Protein AF-A0A7X7AZB7-F1 (afdb_monomer)

Mean predicted aligned error: 9.22 Å

Solvent-accessible surface area (backbone atoms only — not comparable to full-atom values): 21696 Å² total; per-residue (Å²): 134,82,88,88,85,88,84,87,87,86,88,87,83,90,82,89,83,89,87,82,88,86,89,84,87,85,77,95,75,93,73,80,91,73,82,79,76,76,74,76,76,77,76,77,81,73,78,79,73,60,62,58,52,93,54,59,43,58,54,92,28,47,46,63,35,49,54,41,58,88,36,67,45,25,35,28,47,38,63,44,99,79,70,48,40,34,37,17,21,22,93,75,10,25,34,30,41,43,47,86,59,83,78,68,70,40,72,30,42,69,89,42,61,41,26,28,15,45,34,69,56,94,62,23,42,38,35,14,22,31,44,28,32,32,32,41,79,54,59,79,89,58,76,49,58,93,64,83,66,49,68,40,30,80,44,84,60,64,59,74,39,42,61,20,26,38,48,71,47,99,84,53,26,38,35,38,26,26,21,22,53,58,75,76,64,86,70,89,55,80,69,40,12,13,34,33,36,27,68,53,82,59,95,77,70,90,65,64,55,72,65,46,81,29,27,36,22,35,46,27,34,47,26,58,41,62,48,98,83,71,47,39,36,31,28,25,36,54,55,76,90,64,52,66,70,30,45,48,20,35,35,32,74,56,46,81,78,37,38,45,17,39,61,20,13,45,61,82,45,40,59,25,92,89,41,6,82,85,33,58,65,52,16,68,61,26,50,50,50,64,40,73,45,65,30,51,17,42,42,38,16,39,32,63,35,78,48,80,50,48,64,76,84,52,49,68,18,34,38,38,16,18,34,30,37,85,78,38,94,70,52,46,50,16,24,31,33,38,33,43,52,57,96,90,36,66,76,51,74,44,86,41,37,36,60,26,36,58,95,66,58,56,63,32,23,31,25,17,41,38,74,44,98,80,28,30,41,34,40,21,13,28,70,48,4,31,32,37,39,38,40,58,73,59,74,130

pLDDT: mean 88.25, std 20.2, range [31.33, 98.94]

Foldseek 3Di:
DDDDDDDDDDDDDDDDDDDDDDDDDDDDDDDDDDDDPDDDPDDPDDQPQADQPPFKDFDFLKGKGFLDLPAAQWFAWDADPLFWIWIDRQVQQFIWTGDRGDDHIDTQDHPHARWHAWDDDDQKIWTDHLFFIWIARHDPPRRHTPDDTDTAATDDHAADDSAKHWDAAPQLKIKIWAAARYLADDDPDQSYLFIWIWGRDDPDDDDYTDIDTFEHQQRGQQDWDAFPVRFIWTWGAHGADPAAFPDWTAIARGGGPAHAQPPQAAAQLHGDPPHPVVCVVSSVSHDHGLDTHGHQLAWAEKDAQCFDFDPPQSHRWMKTFRQWHDRHPFIDHQFIWIFRADPNGGDDIDTGIDRQDDRPRGLFGWHYWDQGPNSWIWTATNRSSTIMTMGRNDHD

Secondary structure (DSSP, 8-state):
--------------------------------------PPPPPPPP---PPPPTT-B--TTEEEEEEES--TT---EEE-TTS-EEEEEGGGTEEEEE-SSSS--EEEEES-SS--EEEEETTEEEEEETTEEEEEE--TT-SS-SSSPEEEEE----SS---EEEEE-TTS-EEEEE--SSSS---SSTTSSEEEEE----SS--SPPP-EEEEE--TTEEEEEE-TT--EEEEE-PPS-S-TT-SPEEEEEE-TTEE--TTTEETTTEEPTTTTTT-HHHHHHPPPPSEEE-TT--EEEEEE---SSS-GGGTT-EEEEE---SSSSS----EEEEEEEETTEEEEEEEEEB-SEETTEES--EEEEEE-TTS-EEEEETTT--EEEEEE----

Nearest PDB structures (foldseek):
  4v16-assembly1_A  TM=4.948E-01  e=3.107E-04  Kluyveromyces lactis
  3s8z-assembly1_A  TM=2.484E-01  e=4.316E-07  Homo sapiens
  3s8v-assembly1_A  TM=2.228E-01  e=1.286E-07  Homo sapiens
  8jxa-assembly1_B  TM=4.079E-01  e=2.689E-03  Rattus norvegicus
  8jxd-assembly1_A-2  TM=5.042E-01  e=5.921E-03  Rattus norvegicus

Radius of gyration: 26.77 Å; Cα contacts (8 Å, |Δi|>4): 1012; chains: 1; bounding box: 87×65×76 Å

Sequence (396 aa):
MRQHAPAARGLFALGTGLLLLLGCRGADGEAPADGGTAAAPPPPAGESTPLPPARAQVPRGFRIETVTDALPGVRMLAFSPDGRLFATQPRAGRVVVVPVGEGRPQAWATGLNLPHGIAFHNGRLYVAETDAVVRWPYQAGSARAPGEPQRIAALPAGGGHWTRTVRFGPDGAMYVAVGSSCNVCIEEDPRRAALLRFPAPGDQLSGLLEGELYATGLRNTVDFAWDRQNRLWGVDNGRDHLGDTLPPEELNLIRQGGFYGWPYAYGDRVPDPEFGERNPERVRETIPPAFTFPAHSAPLGIAFYEGDQFPPDYRGDLFVALHGSWNRSTPIGYQVVRVHYENGQPRRMTEFITGLGEGGNAWARPVGIVVGPDGSLFVSDDKGGHIFRVRYVGGS

Structure (mmCIF, N/CA/C/O backbone):
data_AF-A0A7X7AZB7-F1
#
_entry.id   AF-A0A7X7AZB7-F1
#
loop_
_atom_site.group_PDB
_atom_site.id
_atom_site.type_symbol
_atom_site.label_atom_id
_atom_site.label_alt_id
_atom_site.label_comp_id
_atom_site.label_asym_id
_atom_site.label_entity_id
_atom_site.label_seq_id
_atom_site.pdbx_PDB_ins_code
_atom_site.Cartn_x
_atom_site.Cartn_y
_atom_site.Cartn_z
_atom_site.occupancy
_atom_site.B_iso_or_equiv
_atom_site.auth_seq_id
_atom_site.auth_comp_id
_atom_site.auth_asym_id
_atom_site.auth_atom_id
_atom_site.pdbx_PDB_model_num
ATOM 1 N N . MET A 1 1 ? 30.476 38.996 33.285 1.00 39.72 1 MET A N 1
ATOM 2 C CA . MET A 1 1 ? 30.035 40.408 33.281 1.00 39.72 1 MET A CA 1
ATOM 3 C C . MET A 1 1 ? 28.633 40.474 32.689 1.00 39.72 1 MET A C 1
ATOM 5 O O . MET A 1 1 ? 28.472 39.979 31.587 1.00 39.72 1 MET A O 1
ATOM 9 N N . ARG A 1 2 ? 27.687 41.061 33.451 1.00 38.41 2 ARG A N 1
ATOM 10 C CA . ARG A 1 2 ? 26.306 41.504 33.112 1.00 38.41 2 ARG A CA 1
ATOM 11 C C . ARG A 1 2 ? 25.355 40.412 32.577 1.00 38.41 2 ARG A C 1
ATOM 13 O O . ARG A 1 2 ? 25.467 40.027 31.428 1.00 38.41 2 ARG A O 1
ATOM 20 N N . GLN A 1 3 ? 24.515 39.741 33.378 1.00 34.84 3 GLN A N 1
ATOM 21 C CA . GLN A 1 3 ? 23.352 40.187 34.186 1.00 34.84 3 GLN A CA 1
ATOM 22 C C . GLN A 1 3 ? 22.322 41.033 33.419 1.00 34.84 3 GLN A C 1
ATOM 24 O O . GLN A 1 3 ? 22.603 42.186 33.122 1.00 34.84 3 GLN A O 1
ATOM 29 N N . HIS A 1 4 ? 21.118 40.483 33.207 1.00 37.31 4 HIS A N 1
ATOM 30 C CA . HIS A 1 4 ? 19.868 41.027 33.756 1.00 37.31 4 HIS A CA 1
ATOM 31 C C . HIS A 1 4 ? 18.769 39.949 33.791 1.00 37.31 4 HIS A C 1
ATOM 33 O O . HIS A 1 4 ? 18.581 39.191 32.845 1.00 37.31 4 HIS A O 1
ATOM 39 N N . ALA A 1 5 ? 18.099 39.882 34.940 1.00 39.53 5 ALA A N 1
ATOM 40 C CA . ALA A 1 5 ? 16.982 39.009 35.293 1.00 39.53 5 ALA A CA 1
ATOM 41 C C . ALA A 1 5 ? 15.677 39.867 35.376 1.00 39.53 5 ALA A C 1
ATOM 43 O O . ALA A 1 5 ? 15.721 41.023 34.952 1.00 39.53 5 ALA A O 1
ATOM 44 N N . PRO A 1 6 ? 14.514 39.365 35.849 1.00 50.81 6 PRO A N 1
ATOM 45 C CA . PRO A 1 6 ? 13.221 39.507 35.171 1.00 50.81 6 PRO A CA 1
ATOM 46 C C . PRO A 1 6 ? 12.237 40.453 35.891 1.00 50.81 6 PRO A C 1
ATOM 48 O O . PRO A 1 6 ? 12.494 40.914 37.002 1.00 50.81 6 PRO A O 1
ATOM 51 N N . ALA A 1 7 ? 11.067 40.698 35.290 1.00 40.03 7 ALA A N 1
ATOM 52 C CA . ALA A 1 7 ? 9.961 41.417 35.925 1.00 40.03 7 ALA A CA 1
ATOM 53 C C . ALA A 1 7 ? 8.760 40.490 36.198 1.00 40.03 7 ALA A C 1
ATOM 55 O O . ALA A 1 7 ? 8.209 39.872 35.291 1.00 40.03 7 ALA A O 1
ATOM 56 N N . ALA A 1 8 ? 8.376 40.424 37.476 1.00 35.28 8 ALA A N 1
ATOM 57 C CA . ALA A 1 8 ? 7.086 39.954 37.991 1.00 35.28 8 ALA A CA 1
ATOM 58 C C . ALA A 1 8 ? 5.977 40.995 37.662 1.00 35.28 8 ALA A C 1
ATOM 60 O O . ALA A 1 8 ? 6.305 42.105 37.260 1.00 35.28 8 ALA A O 1
ATOM 61 N N . ARG A 1 9 ? 4.659 40.795 37.811 1.00 35.84 9 ARG A N 1
ATOM 62 C CA . ARG A 1 9 ? 3.869 40.381 38.988 1.00 35.84 9 ARG A CA 1
ATOM 63 C C . ARG A 1 9 ? 2.376 40.487 38.596 1.00 35.84 9 ARG A C 1
ATOM 65 O O . ARG A 1 9 ? 2.038 41.369 37.814 1.00 35.84 9 ARG A O 1
ATOM 72 N N . GLY A 1 10 ? 1.485 39.706 39.214 1.00 31.75 10 GLY A N 1
ATOM 73 C CA . GLY A 1 10 ? 0.039 39.976 39.167 1.00 31.75 10 GLY A CA 1
ATOM 74 C C . GLY A 1 10 ? -0.841 38.873 39.760 1.00 31.75 10 GLY A C 1
ATOM 75 O O . GLY A 1 10 ? -1.374 38.056 39.022 1.00 31.75 10 GLY A O 1
ATOM 76 N N . LEU A 1 11 ? -0.982 38.856 41.090 1.00 34.00 11 LEU A N 1
ATOM 77 C CA . LEU A 1 11 ? -2.011 38.109 41.826 1.00 34.00 11 LEU A CA 1
ATOM 78 C C . LEU A 1 11 ? -3.347 38.873 41.776 1.00 34.00 11 LEU A C 1
ATOM 80 O O . LEU A 1 11 ? -3.351 40.077 42.018 1.00 34.00 11 LEU A O 1
ATOM 84 N N . PHE A 1 12 ? -4.463 38.159 41.630 1.00 34.12 12 PHE A N 1
ATOM 85 C CA . PHE A 1 12 ? -5.749 38.539 42.224 1.00 34.12 12 PHE A CA 1
ATOM 86 C C . PHE A 1 12 ? -6.404 37.297 42.831 1.00 34.12 12 PHE A C 1
ATOM 88 O O . PHE A 1 12 ? -6.395 36.221 42.236 1.00 34.12 12 PHE A O 1
ATOM 95 N N . ALA A 1 13 ? -6.925 37.458 44.043 1.00 35.09 13 ALA A N 1
ATOM 96 C CA . ALA A 1 13 ? -7.557 36.430 44.851 1.00 35.09 13 ALA A CA 1
ATOM 97 C C . ALA A 1 13 ? -8.986 36.848 45.235 1.00 35.09 13 ALA A C 1
ATOM 99 O O . ALA A 1 13 ? -9.288 38.039 45.277 1.00 35.09 13 ALA A O 1
ATOM 100 N N . LEU A 1 14 ? -9.749 35.825 45.642 1.00 35.34 14 LEU A N 1
ATOM 101 C CA . LEU A 1 14 ? -10.940 35.802 46.509 1.00 35.34 14 LEU A CA 1
ATOM 102 C C . LEU A 1 14 ? -12.329 36.019 45.890 1.00 35.34 14 LEU A C 1
ATOM 104 O O . LEU A 1 14 ? -12.611 37.011 45.230 1.00 35.34 14 LEU A O 1
ATOM 108 N N . GLY A 1 15 ? -13.223 35.081 46.233 1.00 31.33 15 GLY A N 1
ATOM 109 C CA . GLY A 1 15 ? -14.664 35.171 46.011 1.00 31.33 15 GLY A CA 1
ATOM 110 C C . GLY A 1 15 ? -15.418 33.858 46.248 1.00 31.33 15 GLY A C 1
ATOM 111 O O . GLY A 1 15 ? -16.041 33.338 45.332 1.00 31.33 15 GLY A O 1
ATOM 112 N N . THR A 1 16 ? -15.344 33.297 47.456 1.00 37.91 16 THR A N 1
ATOM 113 C CA . THR A 1 16 ? -16.206 32.207 47.947 1.00 37.91 16 THR A CA 1
ATOM 114 C C . THR A 1 16 ? -17.641 32.709 48.153 1.00 37.91 16 THR A C 1
ATOM 116 O O . THR A 1 16 ? -17.846 33.719 48.819 1.00 37.91 16 THR A O 1
ATOM 119 N N . GLY A 1 17 ? -18.636 31.978 47.641 1.00 33.38 17 GLY A N 1
ATOM 120 C CA . GLY A 1 17 ? -20.060 32.234 47.874 1.00 33.38 17 GLY A CA 1
ATOM 121 C C . GLY A 1 17 ? -20.825 30.927 48.070 1.00 33.38 17 GLY A C 1
ATOM 122 O O . GLY A 1 17 ? -21.195 30.267 47.106 1.00 33.38 17 GLY A O 1
ATOM 123 N N . LEU A 1 18 ? -21.017 30.557 49.335 1.00 31.50 18 LEU A N 1
ATOM 124 C CA . LEU A 1 18 ? -21.868 29.474 49.823 1.00 31.50 18 LEU A CA 1
ATOM 125 C C . LEU A 1 18 ? -23.253 30.067 50.128 1.00 31.50 18 LEU A C 1
ATOM 127 O O . LEU A 1 18 ? -23.329 31.031 50.888 1.00 31.50 18 LEU A O 1
ATOM 131 N N . LEU A 1 19 ? -24.336 29.497 49.589 1.00 35.38 19 LEU A N 1
ATOM 132 C CA . LEU A 1 19 ? -25.704 29.790 50.034 1.00 35.38 19 LEU A CA 1
ATOM 133 C C . LEU A 1 19 ? -26.406 28.481 50.420 1.00 35.38 19 LEU A C 1
ATOM 135 O O . LEU A 1 19 ? -26.511 27.559 49.613 1.00 35.38 19 LEU A O 1
ATOM 139 N N . LEU A 1 20 ? -26.861 28.416 51.671 1.00 32.56 20 LEU A N 1
ATOM 140 C CA . LEU A 1 20 ? -27.619 27.322 52.274 1.00 32.56 20 LEU A CA 1
ATOM 141 C C . LEU A 1 20 ? -29.071 27.766 52.521 1.00 32.56 20 LEU A C 1
ATOM 143 O O . LEU A 1 20 ? -29.293 28.836 53.075 1.00 32.56 20 LEU A O 1
ATOM 147 N N . LEU A 1 21 ? -29.981 26.838 52.196 1.00 36.31 21 LEU A N 1
ATOM 148 C CA . LEU A 1 21 ? -31.290 26.526 52.802 1.00 36.31 21 LEU A CA 1
ATOM 149 C C . LEU A 1 21 ? -32.425 27.559 52.741 1.00 36.31 21 LEU A C 1
ATOM 151 O O . LEU A 1 21 ? -32.334 28.628 53.322 1.00 36.31 21 LEU A O 1
ATOM 155 N N . LEU A 1 22 ? -33.585 27.116 52.241 1.00 34.38 22 LEU A N 1
ATOM 156 C CA . LEU A 1 22 ? -34.794 26.962 53.067 1.00 34.38 22 LEU A CA 1
ATOM 157 C C . LEU A 1 22 ? -35.812 26.064 52.342 1.00 34.38 22 LEU A C 1
ATOM 159 O O . LEU A 1 22 ? -36.099 26.251 51.163 1.00 34.38 22 LEU A O 1
ATOM 163 N N . GLY A 1 23 ? -36.313 25.050 53.051 1.00 32.50 23 GLY A N 1
ATOM 164 C CA . GLY A 1 23 ? -37.347 24.139 52.569 1.00 32.50 23 GLY A CA 1
ATOM 165 C C . GLY A 1 23 ? -38.759 24.637 52.871 1.00 32.50 23 GLY A C 1
ATOM 166 O O . GLY A 1 23 ? -38.965 25.387 53.819 1.00 32.50 23 GLY A O 1
ATOM 167 N N . CYS A 1 24 ? -39.724 24.119 52.112 1.00 33.78 24 CYS A N 1
ATOM 168 C CA . CYS A 1 24 ? -41.136 24.077 52.484 1.00 33.78 24 CYS A CA 1
ATOM 169 C C . CYS A 1 24 ? -41.681 22.670 52.199 1.00 33.78 24 CYS A C 1
ATOM 171 O O . CYS A 1 24 ? -41.507 22.132 51.108 1.00 33.78 24 CYS A O 1
ATOM 173 N N . ARG A 1 25 ? -42.308 22.080 53.223 1.00 38.56 25 ARG A N 1
ATOM 174 C CA . ARG A 1 25 ? -43.126 20.861 53.177 1.00 38.56 25 ARG A CA 1
ATOM 175 C C . ARG A 1 25 ? -44.580 21.232 52.871 1.00 38.56 25 ARG A C 1
ATOM 177 O O . ARG A 1 25 ? -45.043 22.273 53.326 1.00 38.56 25 ARG A O 1
ATOM 184 N N . GLY A 1 26 ? -45.294 20.300 52.247 1.00 32.59 26 GLY A N 1
ATOM 185 C CA . GLY A 1 26 ? -46.756 20.251 52.137 1.00 32.59 26 GLY A CA 1
ATOM 186 C C . GLY A 1 26 ? -47.157 19.921 50.699 1.00 32.59 26 GLY A C 1
ATOM 187 O O . GLY A 1 26 ? -46.568 20.465 49.777 1.00 32.59 26 GLY A O 1
ATOM 188 N N . ALA A 1 27 ? -48.097 19.039 50.398 1.00 35.16 27 ALA A N 1
ATOM 189 C CA . ALA A 1 27 ? -48.938 18.149 51.182 1.00 35.16 27 ALA A CA 1
ATOM 190 C C . ALA A 1 27 ? -49.409 17.045 50.215 1.00 35.16 27 ALA A C 1
ATOM 192 O O . ALA A 1 27 ? -49.422 17.255 49.001 1.00 35.16 27 ALA A O 1
ATOM 193 N N . ASP A 1 28 ? -49.779 15.893 50.763 1.00 41.94 28 ASP A N 1
ATOM 194 C CA . ASP A 1 28 ? -50.369 14.771 50.039 1.00 41.94 28 ASP A CA 1
ATOM 195 C C . ASP A 1 28 ? -51.642 15.189 49.286 1.00 41.94 28 ASP A C 1
ATOM 197 O O . ASP A 1 28 ? -52.548 15.808 49.849 1.00 41.94 28 ASP A O 1
ATOM 201 N N . GLY A 1 29 ? -51.695 14.846 48.000 1.00 33.03 29 GLY A N 1
ATOM 202 C CA . GLY A 1 29 ? -52.823 15.100 47.112 1.00 33.03 29 GLY A CA 1
ATOM 203 C C . GLY A 1 29 ? -52.813 14.097 45.969 1.00 33.03 29 GLY A C 1
ATOM 204 O O . GLY A 1 29 ? -52.136 14.288 44.963 1.00 33.03 29 GLY A O 1
ATOM 205 N N . GLU A 1 30 ? -53.541 13.004 46.166 1.00 41.75 30 GLU A N 1
ATOM 206 C CA . GLU A 1 30 ? -53.796 11.959 45.180 1.00 41.75 30 GLU A CA 1
ATOM 207 C C . GLU A 1 30 ? -54.673 12.531 44.052 1.00 41.75 30 GLU A C 1
ATOM 209 O O . GLU A 1 30 ? -55.772 13.032 44.296 1.00 41.75 30 GLU A O 1
ATOM 214 N N . ALA A 1 31 ? -54.159 12.501 42.821 1.00 37.72 31 ALA A N 1
ATOM 215 C CA . ALA A 1 31 ? -54.841 12.948 41.607 1.00 37.72 31 ALA A CA 1
ATOM 216 C C . ALA A 1 31 ? -54.937 11.780 40.606 1.00 37.72 31 ALA A C 1
ATOM 218 O O . ALA A 1 31 ? -54.092 10.882 40.632 1.00 37.72 31 ALA A O 1
ATOM 219 N N . PRO A 1 32 ? -55.991 11.748 39.771 1.00 35.75 32 PRO A N 1
ATOM 220 C CA . PRO A 1 32 ? -56.526 10.521 39.199 1.00 35.75 32 PRO A CA 1
ATOM 221 C C . PRO A 1 32 ? -55.700 10.012 38.015 1.00 35.75 32 PRO A C 1
ATOM 223 O O . PRO A 1 32 ? -55.020 10.772 37.330 1.00 35.75 32 PRO A O 1
ATOM 226 N N . ALA A 1 33 ? -55.800 8.704 37.770 1.00 43.44 33 ALA A N 1
ATOM 227 C CA . ALA A 1 33 ? -55.220 8.034 36.617 1.00 43.44 33 ALA A CA 1
ATOM 228 C C . ALA A 1 33 ? -55.766 8.636 35.313 1.00 43.44 33 ALA A C 1
ATOM 230 O O . ALA A 1 33 ? -56.928 8.420 34.967 1.00 43.44 33 ALA A O 1
ATOM 231 N N . ASP A 1 34 ? -54.918 9.379 34.603 1.00 38.81 34 ASP A N 1
ATOM 232 C CA . ASP A 1 34 ? -55.216 9.858 33.259 1.00 38.81 34 ASP A CA 1
ATOM 233 C C . ASP A 1 34 ? -54.765 8.812 32.231 1.00 38.81 34 ASP A C 1
ATOM 235 O O . ASP A 1 34 ? -53.662 8.258 32.299 1.00 38.81 34 ASP A O 1
ATOM 239 N N . GLY A 1 35 ? -55.677 8.480 31.321 1.00 39.06 35 GLY A N 1
ATOM 240 C CA . GLY A 1 35 ? -55.532 7.410 30.345 1.00 39.06 35 GLY A CA 1
ATOM 241 C C . GLY A 1 35 ? -54.426 7.725 29.347 1.00 39.06 35 GLY A C 1
ATOM 242 O O . GLY A 1 35 ? -54.595 8.552 28.456 1.00 39.06 35 GLY A O 1
ATOM 243 N N . GLY A 1 36 ? -53.298 7.026 29.469 1.00 33.31 36 GLY A N 1
ATOM 244 C CA . GLY A 1 36 ? -52.209 7.097 28.505 1.00 33.31 36 GLY A CA 1
ATOM 245 C C . GLY A 1 36 ? -52.648 6.595 27.131 1.00 33.31 36 GLY A C 1
ATOM 246 O O . GLY A 1 36 ? -52.652 5.394 26.867 1.00 33.31 36 GLY A O 1
ATOM 247 N N . THR A 1 37 ? -52.952 7.511 26.215 1.00 40.41 37 THR A N 1
ATOM 248 C CA . THR A 1 37 ? -52.803 7.230 24.789 1.00 40.41 37 THR A CA 1
ATOM 249 C C . THR A 1 37 ? -51.310 7.151 24.502 1.00 40.41 37 THR A C 1
ATOM 251 O O . THR A 1 37 ? -50.621 8.172 24.465 1.00 40.41 37 THR A O 1
ATOM 254 N N . ALA A 1 38 ? -50.801 5.930 24.345 1.00 41.00 38 ALA A N 1
ATOM 255 C CA . ALA A 1 38 ? -49.451 5.687 23.865 1.00 41.00 38 ALA A CA 1
ATOM 256 C C . ALA A 1 38 ? -49.255 6.434 22.537 1.00 41.00 38 ALA A C 1
ATOM 258 O O . ALA A 1 38 ? -49.921 6.140 21.543 1.00 41.00 38 ALA A O 1
ATOM 259 N N . ALA A 1 39 ? -48.361 7.425 22.532 1.00 46.09 39 ALA A N 1
ATOM 260 C CA . ALA A 1 39 ? -47.893 8.029 21.298 1.00 46.09 39 ALA A CA 1
ATOM 261 C C . ALA A 1 39 ? -47.270 6.921 20.439 1.00 46.09 39 ALA A C 1
ATOM 263 O O . ALA A 1 39 ? -46.452 6.137 20.928 1.00 46.09 39 ALA A O 1
ATOM 264 N N . ALA A 1 40 ? -47.695 6.833 19.178 1.00 44.53 40 ALA A N 1
ATOM 265 C CA . ALA A 1 40 ? -47.124 5.891 18.229 1.00 44.53 40 ALA A CA 1
ATOM 266 C C . ALA A 1 40 ? -45.594 6.076 18.170 1.00 44.53 40 ALA A C 1
ATOM 268 O O . ALA A 1 40 ? -45.122 7.218 18.223 1.00 44.53 40 ALA A O 1
ATOM 269 N N . PRO A 1 41 ? -44.814 4.983 18.073 1.00 42.78 41 PRO A N 1
ATOM 270 C CA . PRO A 1 41 ? -43.371 5.090 17.933 1.00 42.78 41 PRO A CA 1
ATOM 271 C C . PRO A 1 41 ? -43.042 5.934 16.692 1.00 42.78 41 PRO A C 1
ATOM 273 O O . PRO A 1 41 ? -43.764 5.848 15.691 1.00 42.78 41 PRO A O 1
ATOM 276 N N . PRO A 1 42 ? -41.977 6.756 16.734 1.00 42.94 42 PRO A N 1
ATOM 277 C CA . PRO A 1 42 ? -41.537 7.470 15.548 1.00 42.94 42 PRO A CA 1
ATOM 278 C C . PRO A 1 42 ? -41.267 6.454 14.427 1.00 42.94 42 PRO A C 1
ATOM 280 O O . PRO A 1 42 ? -40.799 5.344 14.713 1.00 42.94 42 PRO A O 1
ATOM 283 N N . PRO A 1 43 ? -41.570 6.793 13.161 1.00 40.59 43 PRO A N 1
ATOM 284 C CA . PRO A 1 43 ? -41.223 5.923 12.049 1.00 40.59 43 PRO A CA 1
ATOM 285 C C . PRO A 1 43 ? -39.713 5.639 12.088 1.00 40.59 43 PRO A C 1
ATOM 287 O O . PRO A 1 43 ? -38.950 6.504 12.538 1.00 40.59 43 PRO A O 1
ATOM 290 N N . PRO A 1 44 ? -39.264 4.448 11.651 1.00 44.28 44 PRO A N 1
ATOM 291 C CA . PRO A 1 44 ? -37.841 4.145 11.600 1.00 44.28 44 PRO A CA 1
ATOM 292 C C . PRO A 1 44 ? -37.127 5.255 10.829 1.00 44.28 44 PRO A C 1
ATOM 294 O O . PRO A 1 44 ? -37.612 5.695 9.782 1.00 44.28 44 PRO A O 1
ATOM 297 N N . ALA A 1 45 ? -36.009 5.732 11.385 1.00 46.19 45 ALA A N 1
ATOM 298 C CA . ALA A 1 45 ? -35.131 6.676 10.713 1.00 46.19 45 ALA A CA 1
ATOM 299 C C . ALA A 1 45 ? -34.858 6.130 9.309 1.00 46.19 45 ALA A C 1
ATOM 301 O O . ALA A 1 45 ? -34.377 5.006 9.162 1.00 46.19 45 ALA A O 1
ATOM 302 N N . GLY A 1 46 ? -35.285 6.882 8.294 1.00 35.94 46 GLY A N 1
ATOM 303 C CA . GLY A 1 46 ? -35.137 6.470 6.909 1.00 35.94 46 GLY A CA 1
ATOM 304 C C . GLY A 1 46 ? -33.669 6.188 6.639 1.00 35.94 46 GLY A C 1
ATOM 305 O O . GLY A 1 46 ? -32.829 7.049 6.891 1.00 35.94 46 GLY A O 1
ATOM 306 N N . GLU A 1 47 ? -33.371 4.988 6.146 1.00 39.19 47 GLU A N 1
ATOM 307 C CA . GLU A 1 47 ? -32.053 4.661 5.619 1.00 39.19 47 GLU A CA 1
ATOM 308 C C . GLU A 1 47 ? -31.692 5.737 4.591 1.00 39.19 47 GLU A C 1
ATOM 310 O O . GLU A 1 47 ? -32.283 5.808 3.507 1.00 39.19 47 GLU A O 1
ATOM 315 N N . SER A 1 48 ? -30.747 6.615 4.933 1.00 41.31 48 SER A N 1
ATOM 316 C CA . SER A 1 48 ? -30.132 7.475 3.934 1.00 41.31 48 SER A CA 1
ATOM 317 C C . SER A 1 48 ? -29.450 6.540 2.943 1.00 41.31 48 SER A C 1
ATOM 319 O O . SER A 1 48 ? -28.449 5.899 3.244 1.00 41.31 48 SER A O 1
ATOM 321 N N . THR A 1 49 ? -30.070 6.358 1.777 1.00 37.38 49 THR A N 1
ATOM 322 C CA . THR A 1 49 ? -29.512 5.500 0.735 1.00 37.38 49 THR A CA 1
ATOM 323 C C . THR A 1 49 ? -28.203 6.152 0.300 1.00 37.38 49 THR A C 1
ATOM 325 O O . THR A 1 49 ? -28.256 7.274 -0.214 1.00 37.38 49 THR A O 1
ATOM 328 N N . PRO A 1 50 ? -27.032 5.522 0.513 1.00 45.47 50 PRO A N 1
ATOM 329 C CA . PRO A 1 50 ? -25.778 6.105 0.072 1.00 45.47 50 PRO A CA 1
ATOM 330 C C . PRO A 1 50 ? -25.864 6.321 -1.437 1.00 45.47 50 PRO A C 1
ATOM 332 O O . PRO A 1 50 ? -26.249 5.406 -2.173 1.00 45.47 50 PRO A O 1
ATOM 335 N N . LEU A 1 51 ? -25.552 7.534 -1.900 1.00 44.28 51 LEU A N 1
ATOM 336 C CA . LEU A 1 51 ? -25.497 7.820 -3.329 1.00 44.28 51 LEU A CA 1
ATOM 337 C C . LEU A 1 51 ? -24.511 6.826 -3.971 1.00 44.28 51 LEU A C 1
ATOM 339 O O . LEU A 1 51 ? -23.389 6.695 -3.467 1.00 44.28 51 LEU A O 1
ATOM 343 N N . PRO A 1 52 ? -24.886 6.107 -5.047 1.00 52.28 52 PRO A N 1
ATOM 344 C CA . PRO A 1 52 ? -23.914 5.319 -5.789 1.00 52.28 52 PRO A CA 1
ATOM 345 C C . PRO A 1 52 ? -22.779 6.258 -6.226 1.00 52.28 52 PRO A C 1
ATOM 347 O O . PRO A 1 52 ? -23.070 7.372 -6.679 1.00 52.28 52 PRO A O 1
ATOM 350 N N . PRO A 1 53 ? -21.497 5.864 -6.086 1.00 61.28 53 PRO A N 1
ATOM 351 C CA . PRO A 1 53 ? -20.401 6.684 -6.580 1.00 61.28 53 PRO A CA 1
ATOM 352 C C . PRO A 1 53 ? -20.661 6.920 -8.062 1.00 61.28 53 PRO A C 1
ATOM 354 O O . PRO A 1 53 ? -20.827 5.948 -8.797 1.00 61.28 53 PRO A O 1
ATOM 357 N N . ALA A 1 54 ? -20.759 8.182 -8.487 1.00 64.69 54 ALA A N 1
ATOM 358 C CA . ALA A 1 54 ? -21.544 8.586 -9.660 1.00 64.69 54 ALA A CA 1
ATOM 359 C C . ALA A 1 54 ? -21.243 7.830 -10.975 1.00 64.69 54 ALA A C 1
ATOM 361 O O . ALA A 1 54 ? -22.040 7.903 -11.908 1.00 64.69 54 ALA A O 1
ATOM 362 N N . ARG A 1 55 ? -20.094 7.144 -11.077 1.00 82.94 55 ARG A N 1
ATOM 363 C CA . ARG A 1 55 ? -19.652 6.380 -12.255 1.00 82.94 55 ARG A CA 1
ATOM 364 C C . ARG A 1 55 ? -18.938 5.060 -11.939 1.00 82.94 55 ARG A C 1
ATOM 366 O O . ARG A 1 55 ? -18.484 4.400 -12.870 1.00 82.94 55 ARG A O 1
ATOM 373 N N . ALA A 1 56 ? -18.794 4.683 -10.665 1.00 92.06 56 ALA A N 1
ATOM 374 C CA . ALA A 1 56 ? -18.056 3.470 -10.321 1.00 92.06 56 ALA A CA 1
ATOM 375 C C . ALA A 1 56 ? -18.866 2.221 -10.687 1.00 92.06 56 ALA A C 1
ATOM 377 O O . ALA A 1 56 ? -20.061 2.142 -10.405 1.00 92.06 56 ALA A O 1
ATOM 378 N N . GLN A 1 57 ? -18.206 1.237 -11.288 1.00 94.00 57 GLN A N 1
ATOM 379 C CA . GLN A 1 57 ? -18.823 -0.018 -11.711 1.00 94.00 57 GLN A CA 1
ATOM 380 C C . GLN A 1 57 ? -18.177 -1.192 -10.979 1.00 94.00 57 GLN A C 1
ATOM 382 O O . GLN A 1 57 ? -16.974 -1.184 -10.727 1.00 94.00 57 GLN A O 1
ATOM 387 N N . VAL A 1 58 ? -18.991 -2.193 -10.644 1.00 96.81 58 VAL A N 1
ATOM 388 C CA . VAL A 1 58 ? -18.576 -3.450 -10.004 1.00 96.81 58 VAL A CA 1
ATOM 389 C C . VAL A 1 58 ? -19.249 -4.643 -10.692 1.00 96.81 58 VAL A C 1
ATOM 391 O O . VAL A 1 58 ? -20.283 -4.448 -11.339 1.00 96.81 58 VAL A O 1
ATOM 394 N N . PRO A 1 59 ? -18.708 -5.875 -10.584 1.00 97.12 59 PRO A N 1
ATOM 395 C CA . PRO A 1 59 ? -19.314 -7.054 -11.190 1.00 97.12 59 PRO A CA 1
ATOM 396 C C . PRO A 1 59 ? -20.765 -7.276 -10.757 1.00 97.12 59 PRO A C 1
ATOM 398 O O . PRO A 1 59 ? -21.185 -6.880 -9.668 1.00 97.12 59 PRO A O 1
ATOM 401 N N . ARG A 1 60 ? -21.529 -7.986 -11.595 1.00 95.25 60 ARG A N 1
ATOM 402 C CA . ARG A 1 60 ? -22.911 -8.366 -11.275 1.00 95.25 60 ARG A CA 1
ATOM 403 C C . ARG A 1 60 ? -22.981 -9.066 -9.913 1.00 95.25 60 ARG A C 1
ATOM 405 O O . ARG A 1 60 ? -22.178 -9.942 -9.608 1.00 95.25 60 ARG A O 1
ATOM 412 N N . GLY A 1 61 ? -23.982 -8.690 -9.121 1.00 95.81 61 GLY A N 1
ATOM 413 C CA . GLY A 1 61 ? -24.196 -9.212 -7.771 1.00 95.81 61 GLY A CA 1
ATOM 414 C C . GLY A 1 61 ? -23.414 -8.472 -6.685 1.00 95.81 61 GLY A C 1
ATOM 415 O O . GLY A 1 61 ? -23.642 -8.733 -5.509 1.00 95.81 61 GLY A O 1
ATOM 416 N N . PHE A 1 62 ? -22.545 -7.524 -7.046 1.00 97.50 62 PHE A N 1
ATOM 417 C CA . PHE A 1 62 ? -21.907 -6.616 -6.100 1.00 97.50 62 PHE A CA 1
ATOM 418 C C . PHE A 1 62 ? -22.602 -5.259 -6.067 1.00 97.50 62 PHE A C 1
ATOM 420 O O . PHE A 1 62 ? -23.196 -4.801 -7.043 1.00 97.50 62 PHE A O 1
ATOM 427 N N . ARG A 1 63 ? -22.487 -4.593 -4.920 1.00 95.88 63 ARG A N 1
ATOM 428 C CA . ARG A 1 63 ? -22.854 -3.195 -4.722 1.00 95.88 63 ARG A CA 1
ATOM 429 C C . ARG A 1 63 ? -21.653 -2.445 -4.172 1.00 95.88 63 ARG A C 1
ATOM 431 O O . ARG A 1 63 ? -21.005 -2.930 -3.248 1.00 95.88 63 ARG A O 1
ATOM 438 N N . ILE A 1 64 ? -21.407 -1.260 -4.717 1.00 95.69 64 ILE A N 1
ATOM 439 C CA . ILE A 1 64 ? -20.449 -0.290 -4.194 1.00 95.69 64 ILE A CA 1
ATOM 440 C C . ILE A 1 64 ? -21.202 0.895 -3.586 1.00 95.69 64 ILE A C 1
ATOM 442 O O . ILE A 1 64 ? -22.141 1.414 -4.188 1.00 95.69 64 ILE A O 1
ATOM 446 N N . GLU A 1 65 ? -20.804 1.302 -2.386 1.00 94.31 65 GLU A N 1
ATOM 447 C CA . GLU A 1 65 ? -21.360 2.445 -1.661 1.00 94.31 65 GLU A CA 1
ATOM 448 C C . GLU A 1 65 ? -20.236 3.353 -1.149 1.00 94.31 65 GLU A C 1
ATOM 450 O O . GLU A 1 65 ? -19.157 2.882 -0.779 1.00 94.31 65 GLU A O 1
ATOM 455 N N . THR A 1 66 ? -20.477 4.664 -1.141 1.00 94.88 66 THR A N 1
ATOM 456 C CA . THR A 1 66 ? -19.563 5.638 -0.534 1.00 94.88 66 THR A CA 1
ATOM 457 C C . THR A 1 66 ? -19.821 5.687 0.969 1.00 94.88 66 THR A C 1
ATOM 459 O O . THR A 1 66 ? -20.903 6.077 1.397 1.00 94.88 66 THR A O 1
ATOM 462 N N . VAL A 1 67 ? -18.824 5.308 1.771 1.00 96.75 67 VAL A N 1
ATOM 463 C CA . VAL A 1 67 ? -18.853 5.430 3.240 1.00 96.75 67 VAL A CA 1
ATOM 464 C C . VAL A 1 67 ? -18.682 6.892 3.654 1.00 96.75 67 VAL A C 1
ATOM 466 O O . VAL A 1 67 ? -19.338 7.376 4.566 1.00 96.75 67 VAL A O 1
ATOM 469 N N . THR A 1 68 ? -17.781 7.602 2.980 1.00 96.00 68 THR A N 1
ATOM 470 C CA . THR A 1 68 ? -17.521 9.035 3.158 1.00 96.00 68 THR A CA 1
ATOM 471 C C . THR A 1 68 ? -16.793 9.556 1.924 1.00 96.00 68 THR A C 1
ATOM 473 O O . THR A 1 68 ? -16.078 8.790 1.284 1.00 96.00 68 THR A O 1
ATOM 476 N N . ASP A 1 69 ? -16.934 10.841 1.623 1.00 94.31 69 ASP A N 1
ATOM 477 C CA . ASP A 1 69 ? -16.183 11.621 0.624 1.00 94.31 69 ASP A CA 1
ATOM 478 C C . ASP A 1 69 ? -15.400 12.789 1.268 1.00 94.31 69 ASP A C 1
ATOM 480 O O . ASP A 1 69 ? -14.763 13.604 0.606 1.00 94.31 69 ASP A O 1
ATOM 484 N N . ALA A 1 70 ? -15.416 12.864 2.602 1.00 95.81 70 ALA A N 1
ATOM 485 C CA . ALA A 1 70 ? -14.895 13.990 3.373 1.00 95.81 70 ALA A CA 1
ATOM 486 C C . ALA A 1 70 ? -13.405 13.865 3.759 1.00 95.81 70 ALA A C 1
ATOM 488 O O . ALA A 1 70 ? -12.958 14.507 4.717 1.00 95.81 70 ALA A O 1
ATOM 489 N N . LEU A 1 71 ? -12.625 13.016 3.076 1.00 97.25 71 LEU A N 1
ATOM 490 C CA . LEU A 1 71 ? -11.245 12.693 3.457 1.00 97.25 71 LEU A CA 1
ATOM 491 C C . LEU A 1 71 ? -10.229 12.907 2.322 1.00 97.25 71 LEU A C 1
ATOM 493 O O . LEU A 1 71 ? -9.547 11.962 1.929 1.00 97.25 71 LEU A O 1
ATOM 497 N N . PRO A 1 72 ? -10.035 14.141 1.823 1.00 96.44 72 PRO A N 1
ATOM 498 C CA . PRO A 1 72 ? -9.036 14.405 0.786 1.00 96.44 72 PRO A CA 1
ATOM 499 C C . PRO A 1 72 ? -7.649 13.904 1.211 1.00 96.44 72 PRO A C 1
ATOM 501 O O . PRO A 1 72 ? -7.225 14.093 2.358 1.00 96.44 72 PRO A O 1
ATOM 504 N N . GLY A 1 73 ? -6.941 13.244 0.296 1.00 98.00 73 GLY A N 1
ATOM 505 C CA . GLY A 1 73 ? -5.624 12.677 0.570 1.00 98.00 73 GLY A CA 1
ATOM 506 C C . GLY A 1 73 ? -5.623 11.455 1.495 1.00 98.00 73 GLY A C 1
ATOM 507 O O . GLY A 1 73 ? -4.578 11.170 2.079 1.00 98.00 73 GLY A O 1
ATOM 508 N N . VAL A 1 74 ? -6.758 10.771 1.692 1.00 98.75 74 VAL A N 1
ATOM 509 C CA . VAL A 1 74 ? -6.828 9.528 2.480 1.00 98.75 74 VAL A CA 1
ATOM 510 C C . VAL A 1 74 ? -5.979 8.419 1.867 1.00 98.75 74 VAL A C 1
ATOM 512 O O . VAL A 1 74 ? -5.967 8.239 0.658 1.00 98.75 74 VAL A O 1
ATOM 515 N N . ARG A 1 75 ? -5.248 7.666 2.693 1.00 98.75 75 ARG A N 1
ATOM 516 C CA . ARG A 1 75 ? -4.352 6.596 2.237 1.00 98.75 75 ARG A CA 1
ATOM 517 C C . ARG A 1 75 ? -4.743 5.251 2.832 1.00 98.75 75 ARG A C 1
ATOM 519 O O . ARG A 1 75 ? -5.715 4.658 2.387 1.00 98.75 75 ARG A O 1
ATOM 526 N N . MET A 1 76 ? -3.987 4.731 3.787 1.00 98.88 76 MET A N 1
ATOM 527 C CA . MET A 1 76 ? -4.157 3.359 4.259 1.00 98.88 76 MET A CA 1
ATOM 528 C C . MET A 1 76 ? -5.340 3.241 5.215 1.00 98.88 76 MET A C 1
ATOM 530 O O . MET A 1 76 ? -5.671 4.190 5.930 1.00 98.88 76 MET A O 1
ATOM 534 N N . LEU A 1 77 ? -5.952 2.059 5.219 1.00 98.88 77 LEU A N 1
ATOM 535 C CA . LEU A 1 77 ? -7.110 1.706 6.030 1.00 98.88 77 LEU A CA 1
ATOM 536 C C . LEU A 1 77 ? -6.748 0.560 6.976 1.00 98.88 77 LEU A C 1
ATOM 538 O O . LEU A 1 77 ? -6.016 -0.350 6.593 1.00 98.88 77 LEU A O 1
ATOM 542 N N . ALA A 1 78 ? -7.296 0.571 8.188 1.00 98.75 78 ALA A N 1
ATOM 543 C CA . ALA A 1 78 ? -7.218 -0.562 9.103 1.00 98.75 78 ALA A CA 1
ATOM 544 C C . ALA A 1 78 ? -8.464 -0.632 9.983 1.00 98.75 78 ALA A C 1
ATOM 546 O O . ALA A 1 78 ? -8.966 0.394 10.438 1.00 98.75 78 ALA A O 1
ATOM 547 N N . PHE A 1 79 ? -8.931 -1.845 10.264 1.00 98.44 79 PHE A N 1
ATOM 548 C CA . PHE A 1 79 ? -9.936 -2.062 11.297 1.00 98.44 79 PHE A CA 1
ATOM 549 C C . PHE A 1 79 ? -9.259 -2.247 12.652 1.00 98.44 79 PHE A C 1
ATOM 551 O O . PHE A 1 79 ? -8.280 -2.985 12.775 1.00 98.44 79 PHE A O 1
ATOM 558 N N . SER A 1 80 ? -9.778 -1.563 13.668 1.00 98.25 80 SER A N 1
ATOM 559 C CA . SER A 1 80 ? -9.385 -1.784 15.054 1.00 98.25 80 SER A CA 1
ATOM 560 C C . SER A 1 80 ? -9.941 -3.113 15.584 1.00 98.25 80 SER A C 1
ATOM 562 O O . SER A 1 80 ? -10.892 -3.653 15.012 1.00 98.25 80 SER A O 1
ATOM 564 N N . PRO A 1 81 ? -9.402 -3.651 16.697 1.00 96.88 81 PRO A N 1
ATOM 565 C CA . PRO A 1 81 ? -9.898 -4.896 17.293 1.00 96.88 81 PRO A CA 1
ATOM 566 C C . PRO A 1 81 ? -11.382 -4.871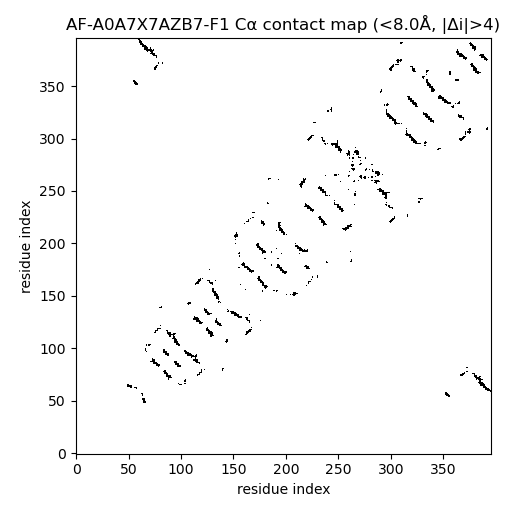 17.695 1.00 96.88 81 PRO A C 1
ATOM 568 O O . PRO A 1 81 ? -12.021 -5.915 17.732 1.00 96.88 81 PRO A O 1
ATOM 571 N N . ASP A 1 82 ? -11.935 -3.692 17.985 1.00 96.62 82 ASP A N 1
ATOM 572 C CA . ASP A 1 82 ? -13.359 -3.456 18.264 1.00 96.62 82 ASP A CA 1
ATOM 573 C C . ASP A 1 82 ? -14.181 -3.120 17.000 1.00 96.62 82 ASP A C 1
ATOM 575 O O . ASP A 1 82 ? -15.324 -2.683 17.103 1.00 96.62 82 ASP A O 1
ATOM 579 N N . GLY A 1 83 ? -13.618 -3.319 15.803 1.00 96.75 83 GLY A N 1
ATOM 580 C CA . GLY A 1 83 ? -14.340 -3.257 14.529 1.00 96.75 83 GLY A CA 1
ATOM 581 C C . GLY A 1 83 ? -14.543 -1.857 13.945 1.00 96.75 83 GLY A C 1
ATOM 582 O O . GLY A 1 83 ? -15.315 -1.701 13.000 1.00 96.75 83 GLY A O 1
ATOM 583 N N . ARG A 1 84 ? -13.861 -0.826 14.454 1.00 97.94 84 ARG A N 1
ATOM 584 C CA . ARG A 1 84 ? -13.953 0.541 13.914 1.00 97.94 84 ARG A CA 1
ATOM 585 C C . ARG A 1 84 ? -12.970 0.722 12.763 1.00 97.94 84 ARG A C 1
ATOM 587 O O . ARG A 1 84 ? -11.842 0.240 12.823 1.00 97.94 84 ARG A O 1
ATOM 594 N N . LEU A 1 85 ? -13.374 1.459 11.733 1.00 98.75 85 LEU A N 1
ATOM 595 C CA . LEU A 1 85 ? -12.506 1.771 10.602 1.00 98.75 85 LEU A CA 1
ATOM 596 C C . LEU A 1 85 ? -11.620 2.980 10.922 1.00 98.75 85 LEU A C 1
ATOM 598 O O . LEU A 1 85 ? -12.110 4.042 11.305 1.00 98.75 85 LEU A O 1
ATOM 602 N N . PHE A 1 86 ? -10.315 2.822 10.738 1.00 98.88 86 PHE A N 1
ATOM 603 C CA . PHE A 1 86 ? -9.314 3.877 10.828 1.00 98.88 86 PHE A CA 1
ATOM 604 C C . PHE A 1 86 ? -8.715 4.146 9.452 1.00 98.88 86 PHE A C 1
ATOM 606 O O . PHE A 1 86 ? -8.548 3.226 8.650 1.00 98.88 86 PHE A O 1
ATOM 613 N N . ALA A 1 87 ? -8.357 5.402 9.200 1.00 98.88 87 ALA A N 1
ATOM 614 C CA . ALA A 1 87 ? -7.705 5.812 7.965 1.00 98.88 87 ALA A CA 1
ATOM 615 C C . ALA A 1 87 ? -6.590 6.834 8.218 1.00 98.88 87 ALA A C 1
ATOM 617 O O . ALA A 1 87 ? -6.668 7.641 9.149 1.00 98.88 87 ALA A O 1
ATOM 618 N N . THR A 1 88 ? -5.559 6.833 7.376 1.00 98.94 88 THR A N 1
ATOM 619 C CA . THR A 1 88 ? -4.482 7.834 7.423 1.00 98.94 88 THR A CA 1
ATOM 620 C C . THR A 1 88 ? -4.728 8.974 6.436 1.00 98.94 88 THR A C 1
ATOM 622 O O . THR A 1 88 ? -5.204 8.755 5.324 1.00 98.94 88 THR A O 1
ATOM 625 N N . GLN A 1 89 ? -4.397 10.208 6.828 1.00 98.62 89 GLN A N 1
ATOM 626 C CA . GLN A 1 89 ? -4.390 11.385 5.949 1.00 98.62 89 GLN A CA 1
ATOM 627 C C . GLN A 1 89 ? -3.031 12.095 6.042 1.00 98.62 89 GLN A C 1
ATOM 629 O O . GLN A 1 89 ? -2.890 13.058 6.807 1.00 98.62 89 GLN A O 1
ATOM 634 N N . PRO A 1 90 ? -2.021 11.639 5.277 1.00 98.50 90 PRO A N 1
ATOM 635 C CA . PRO A 1 90 ? -0.637 12.066 5.448 1.00 98.50 90 PRO A CA 1
ATOM 636 C C . PRO A 1 90 ? -0.437 13.579 5.390 1.00 98.50 90 PRO A C 1
ATOM 638 O O . PRO A 1 90 ? 0.181 14.153 6.279 1.00 98.50 90 PRO A O 1
ATOM 641 N N . ARG A 1 91 ? -0.999 14.252 4.377 1.00 98.00 91 ARG A N 1
ATOM 642 C CA . ARG A 1 91 ? -0.830 15.706 4.191 1.00 98.00 91 ARG A CA 1
ATOM 643 C C . ARG A 1 91 ? -1.482 16.539 5.295 1.00 98.00 91 ARG A C 1
ATOM 645 O O . ARG A 1 91 ? -1.043 17.653 5.540 1.00 98.00 91 ARG A O 1
ATOM 652 N N . ALA A 1 92 ? -2.497 15.993 5.961 1.00 98.38 92 ALA A N 1
ATOM 653 C CA . ALA A 1 92 ? -3.134 16.609 7.120 1.00 98.38 92 ALA A CA 1
ATOM 654 C C . ALA A 1 92 ? -2.482 16.188 8.452 1.00 98.38 92 ALA A C 1
ATOM 656 O O . ALA A 1 92 ? -2.939 16.619 9.508 1.00 98.38 92 ALA A O 1
ATOM 657 N N . GLY A 1 93 ? -1.456 15.328 8.420 1.00 98.69 93 GLY A N 1
ATOM 658 C CA . GLY A 1 93 ? -0.727 14.884 9.605 1.00 98.69 93 GLY A CA 1
ATOM 659 C C . GLY A 1 93 ? -1.605 14.178 10.635 1.00 98.69 93 GLY A C 1
ATOM 660 O O . GLY A 1 93 ? -1.442 14.408 11.833 1.00 98.69 93 GLY A O 1
ATOM 661 N N . ARG A 1 94 ? -2.588 13.380 10.194 1.00 98.56 94 ARG A N 1
ATOM 662 C CA . ARG A 1 94 ? -3.578 12.783 11.101 1.00 98.56 94 ARG A CA 1
ATOM 663 C C . ARG A 1 94 ? -3.970 11.348 10.767 1.00 98.56 94 ARG A C 1
ATOM 665 O O . ARG A 1 94 ? -3.942 10.927 9.611 1.00 98.56 94 ARG A O 1
ATOM 672 N N . VAL A 1 95 ? -4.405 10.644 11.806 1.00 98.88 95 VAL A N 1
ATOM 673 C CA . VAL A 1 95 ? -5.195 9.411 11.728 1.00 98.88 95 VAL A CA 1
ATOM 674 C C . VAL A 1 95 ? -6.631 9.756 12.091 1.00 98.88 95 VAL A C 1
ATOM 676 O O . VAL A 1 95 ? -6.864 10.472 13.067 1.00 98.88 95 VAL A O 1
ATOM 679 N N . VAL A 1 96 ? -7.593 9.251 11.327 1.00 98.81 96 VAL A N 1
ATOM 680 C CA . VAL A 1 96 ? -9.023 9.482 11.544 1.00 98.81 96 VAL A CA 1
ATOM 681 C C . VAL A 1 96 ? -9.748 8.177 11.852 1.00 98.81 96 VAL A C 1
ATOM 683 O O . VAL A 1 96 ? -9.400 7.133 11.306 1.00 98.81 96 VAL A O 1
ATOM 686 N N . VAL A 1 97 ? -10.777 8.246 12.694 1.00 98.56 97 VAL A N 1
ATOM 687 C CA . VAL A 1 97 ? -11.803 7.202 12.788 1.00 98.56 97 VAL A CA 1
ATOM 688 C C . VAL A 1 97 ? -12.913 7.542 11.804 1.00 98.56 97 VAL A C 1
ATOM 690 O O . VAL A 1 97 ? -13.380 8.682 11.760 1.00 98.56 97 VAL A O 1
ATOM 693 N N . VAL A 1 98 ? -13.345 6.548 11.039 1.00 98.25 98 VAL A N 1
ATOM 694 C CA . VAL A 1 98 ? -14.370 6.658 10.005 1.00 98.25 98 VAL A CA 1
ATOM 695 C C . VAL A 1 98 ? -15.602 5.865 10.448 1.00 98.25 98 VAL A C 1
ATOM 697 O O . VAL A 1 98 ? -15.523 4.641 10.564 1.00 98.25 98 VAL A O 1
ATOM 700 N N . PRO A 1 99 ? -16.742 6.525 10.719 1.00 95.50 99 PRO A N 1
ATOM 701 C CA . PRO A 1 99 ? -18.005 5.828 10.931 1.00 95.50 99 PRO A CA 1
ATOM 702 C C . PRO A 1 99 ? -18.394 5.037 9.677 1.00 95.50 99 PRO A C 1
ATOM 704 O O . PRO A 1 99 ? -18.387 5.581 8.576 1.00 95.50 99 PRO A O 1
ATOM 707 N N . VAL A 1 100 ? -18.733 3.757 9.839 1.00 91.12 100 VAL A N 1
ATOM 708 C CA . VAL A 1 100 ? -19.325 2.942 8.769 1.00 91.12 100 VAL A CA 1
ATOM 709 C C . VAL A 1 100 ? -20.839 2.986 8.963 1.00 91.12 100 VAL A C 1
ATOM 711 O O . VAL A 1 100 ? -21.384 2.226 9.758 1.00 91.12 100 VAL A O 1
ATOM 714 N N . GLY A 1 101 ? -21.492 3.944 8.305 1.00 86.00 101 GLY A N 1
ATOM 715 C CA . GLY A 1 101 ? -22.895 4.302 8.525 1.00 86.00 101 GLY A CA 1
ATOM 716 C C . GLY A 1 101 ? -23.040 5.813 8.685 1.00 86.00 101 GLY A C 1
ATOM 717 O O . GLY A 1 101 ? -22.358 6.577 8.007 1.00 86.00 101 GLY A O 1
ATOM 718 N N . GLU A 1 102 ? -23.904 6.254 9.595 1.00 82.12 102 GLU A N 1
ATOM 719 C CA . GLU A 1 102 ? -24.093 7.682 9.850 1.00 82.12 102 GLU A CA 1
ATOM 720 C C . GLU A 1 102 ? -22.952 8.292 10.674 1.00 82.12 102 GLU A C 1
ATOM 722 O O . GLU A 1 102 ? -22.400 7.682 11.592 1.00 82.12 102 GLU A O 1
ATOM 727 N N . GLY A 1 103 ? -22.627 9.545 10.365 1.00 89.44 103 GLY A N 1
ATOM 728 C CA . GLY A 1 103 ? -21.625 10.328 11.077 1.00 89.44 103 GLY A CA 1
ATOM 729 C C . GLY A 1 103 ? -20.587 10.932 10.142 1.00 89.44 103 GLY A C 1
ATOM 730 O O . GLY A 1 103 ? -20.655 10.811 8.923 1.00 89.44 103 GLY A O 1
ATOM 731 N N . ARG A 1 104 ? -19.617 11.632 10.731 1.00 93.88 104 ARG A N 1
ATOM 732 C CA . ARG A 1 104 ? -18.488 12.213 9.998 1.00 93.88 104 ARG A CA 1
ATOM 733 C C . ARG A 1 104 ? -17.176 11.654 10.527 1.00 93.88 104 ARG A C 1
ATOM 735 O O . ARG A 1 104 ? -17.087 11.407 11.732 1.00 93.88 104 ARG A O 1
ATOM 742 N N . PRO A 1 105 ? -16.155 11.500 9.670 1.00 97.50 105 PRO A N 1
ATOM 743 C CA . PRO A 1 105 ? -14.823 11.147 10.125 1.00 97.50 105 PRO A CA 1
ATOM 744 C C . PRO A 1 105 ? -14.299 12.132 11.173 1.00 97.50 105 PRO A C 1
ATOM 746 O O . PRO A 1 105 ? -14.452 13.347 11.029 1.00 97.50 105 PRO A O 1
ATOM 749 N N . GLN A 1 106 ? -13.656 11.610 12.215 1.00 98.00 106 GLN A N 1
ATOM 750 C CA . GLN A 1 106 ? -13.089 12.411 13.302 1.00 98.00 106 GLN A CA 1
ATOM 751 C C . GLN A 1 106 ? -11.604 12.114 13.453 1.00 98.00 106 GLN A C 1
ATOM 753 O O . GLN A 1 106 ? -11.184 10.961 13.363 1.00 98.00 106 GLN A O 1
ATOM 758 N N . ALA A 1 107 ? -10.798 13.148 13.695 1.00 98.44 107 ALA A N 1
ATOM 759 C CA . ALA A 1 107 ? -9.382 12.964 13.982 1.00 98.44 107 ALA A CA 1
ATOM 760 C C . ALA A 1 107 ? -9.208 12.213 15.308 1.00 98.44 107 ALA A C 1
ATOM 762 O O . ALA A 1 107 ? -9.710 12.647 16.342 1.00 98.44 107 ALA A O 1
ATOM 763 N N . TRP A 1 108 ? -8.481 11.100 15.262 1.00 98.75 108 TRP A N 1
ATOM 764 C CA . TRP A 1 108 ? -8.110 10.318 16.437 1.00 98.75 108 TRP A CA 1
ATOM 765 C C . TRP A 1 108 ? -6.718 10.710 16.945 1.00 98.75 108 TRP A C 1
ATOM 767 O O . TRP A 1 108 ? -6.530 10.872 18.148 1.00 98.75 108 TRP A O 1
ATOM 777 N N . ALA A 1 109 ? -5.766 10.931 16.033 1.00 98.75 109 ALA A N 1
ATOM 778 C CA . ALA A 1 109 ? -4.438 11.480 16.318 1.00 98.75 109 ALA A CA 1
ATOM 779 C C . ALA A 1 109 ? -4.080 12.554 15.283 1.00 98.75 109 ALA A C 1
ATOM 781 O O . ALA A 1 109 ? -4.476 12.444 14.122 1.00 98.75 109 ALA A O 1
ATOM 782 N N . THR A 1 110 ? -3.322 13.571 15.687 1.00 98.62 110 THR A N 1
ATOM 783 C CA . THR A 1 110 ? -2.901 14.710 14.851 1.00 98.62 110 THR A CA 1
ATOM 784 C C . THR A 1 110 ? -1.446 15.075 15.133 1.00 98.62 110 THR A C 1
ATOM 786 O O . THR A 1 110 ? -0.894 14.620 16.128 1.00 98.62 110 THR A O 1
ATOM 789 N N . GLY A 1 111 ? -0.851 15.940 14.308 1.00 98.38 111 GLY A N 1
ATOM 790 C CA . GLY A 1 111 ? 0.534 16.393 14.497 1.00 98.38 111 GLY A CA 1
ATOM 791 C C . GLY A 1 111 ? 1.578 15.395 13.993 1.00 98.38 111 GLY A C 1
ATOM 792 O O . GLY A 1 111 ? 2.739 15.488 14.367 1.00 98.38 111 GLY A O 1
ATOM 793 N N . LEU A 1 112 ? 1.157 14.450 13.149 1.00 98.69 112 LEU A N 1
ATOM 794 C CA . LEU A 1 112 ? 2.000 13.388 12.612 1.00 98.69 112 LEU A CA 1
ATOM 795 C C . LEU A 1 112 ? 2.728 13.828 11.337 1.00 98.69 112 LEU A C 1
ATOM 797 O O . LEU A 1 112 ? 2.201 14.587 10.520 1.00 98.69 112 LEU A O 1
ATOM 801 N N . ASN A 1 113 ? 3.917 13.285 11.127 1.00 98.62 113 ASN A N 1
ATOM 802 C CA . ASN A 1 113 ? 4.782 13.535 9.988 1.00 98.62 113 ASN A CA 1
ATOM 803 C C . ASN A 1 113 ? 4.457 12.604 8.809 1.00 98.62 113 ASN A C 1
ATOM 805 O O . ASN A 1 113 ? 5.029 11.523 8.655 1.00 98.62 113 ASN A O 1
ATOM 809 N N . LEU A 1 114 ? 3.536 13.042 7.944 1.00 98.50 114 LEU A N 1
ATOM 810 C CA . LEU A 1 114 ? 3.100 12.289 6.760 1.00 98.50 114 LEU A CA 1
ATOM 811 C C . LEU A 1 114 ? 2.715 10.824 7.083 1.00 98.50 114 LEU A C 1
ATOM 813 O O . LEU A 1 114 ? 3.257 9.906 6.462 1.00 98.50 114 LEU A O 1
ATOM 817 N N . PRO A 1 115 ? 1.777 10.577 8.023 1.00 98.69 115 PRO A N 1
ATOM 818 C CA . PRO A 1 115 ? 1.368 9.221 8.384 1.00 98.69 115 PRO A CA 1
ATOM 819 C C . PRO A 1 115 ? 0.778 8.494 7.170 1.00 98.69 115 PRO A C 1
ATOM 821 O O . PRO A 1 115 ? -0.222 8.942 6.607 1.00 98.69 115 PRO A O 1
ATOM 824 N N . HIS A 1 116 ? 1.387 7.378 6.765 1.00 98.75 116 HIS A N 1
ATOM 825 C CA . HIS A 1 116 ? 0.938 6.562 5.636 1.00 98.75 116 HIS A CA 1
ATOM 826 C C . HIS A 1 116 ? 0.421 5.203 6.102 1.00 98.75 116 HIS A C 1
ATOM 828 O O . HIS A 1 116 ? -0.786 4.984 6.074 1.00 98.75 116 HIS A O 1
ATOM 834 N N . GLY A 1 117 ? 1.309 4.304 6.527 1.00 98.75 117 GLY A N 1
ATOM 835 C CA . GLY A 1 117 ? 0.976 2.959 6.989 1.00 98.75 117 GLY A CA 1
ATOM 836 C C . GLY A 1 117 ? 0.276 2.978 8.340 1.00 98.75 117 GLY A C 1
ATOM 837 O O . GLY A 1 117 ? 0.606 3.800 9.192 1.00 98.75 117 GLY A O 1
ATOM 838 N N . ILE A 1 118 ? -0.665 2.059 8.545 1.00 98.88 118 ILE A N 1
ATOM 839 C CA . ILE A 1 118 ? -1.417 1.909 9.792 1.00 98.88 118 ILE A CA 1
ATOM 840 C C . ILE A 1 118 ? -1.678 0.429 10.063 1.00 98.88 118 ILE A C 1
ATOM 842 O O . ILE A 1 118 ? -2.090 -0.301 9.166 1.00 98.88 118 ILE A O 1
ATOM 846 N N . ALA A 1 119 ? -1.439 -0.018 11.294 1.00 98.69 119 ALA A N 1
ATOM 847 C CA . ALA A 1 119 ? -1.686 -1.398 11.698 1.00 98.69 119 ALA A CA 1
ATOM 848 C C . ALA A 1 119 ? -2.059 -1.492 13.178 1.00 98.69 119 ALA A C 1
ATOM 850 O O . ALA A 1 119 ? -1.464 -0.825 14.024 1.00 98.69 119 ALA A O 1
ATOM 851 N N . PHE A 1 120 ? -3.006 -2.370 13.498 1.00 98.31 120 PHE A N 1
ATOM 852 C CA . PHE A 1 120 ? -3.272 -2.782 14.872 1.00 98.31 120 PHE A CA 1
ATOM 853 C C . PHE A 1 120 ? -2.535 -4.083 15.175 1.00 98.31 120 PHE A C 1
ATOM 855 O O . PHE A 1 120 ? -2.590 -5.028 14.390 1.00 98.31 120 PHE A O 1
ATOM 862 N N . HIS A 1 121 ? -1.860 -4.142 16.321 1.00 97.31 121 HIS A N 1
ATOM 863 C CA . HIS A 1 121 ? -1.185 -5.352 16.787 1.00 97.31 121 HIS A CA 1
ATOM 864 C C . HIS A 1 121 ? -1.052 -5.326 18.311 1.00 97.31 121 HIS A C 1
ATOM 866 O O . HIS A 1 121 ? -0.713 -4.288 18.878 1.00 97.31 121 HIS A O 1
ATOM 872 N N . ASN A 1 122 ? -1.353 -6.441 18.985 1.00 95.12 122 ASN A N 1
ATOM 873 C CA . ASN A 1 122 ? -1.222 -6.611 20.441 1.00 95.12 122 ASN A CA 1
ATOM 874 C C . ASN A 1 122 ? -1.701 -5.398 21.267 1.00 95.12 122 ASN A C 1
ATOM 876 O O . ASN A 1 122 ? -0.950 -4.816 22.053 1.00 95.12 122 ASN A O 1
ATOM 880 N N . GLY A 1 123 ? -2.953 -4.977 21.038 1.00 95.12 123 GLY A N 1
ATOM 881 C CA . GLY A 1 123 ? -3.597 -3.891 21.790 1.00 95.12 123 GLY A CA 1
ATOM 882 C C . GLY A 1 123 ? -3.036 -2.491 21.518 1.00 95.12 123 GLY A C 1
ATOM 883 O O . GLY A 1 123 ? -3.245 -1.579 22.317 1.00 95.12 123 GLY A O 1
ATOM 884 N N . ARG A 1 124 ? -2.302 -2.299 20.419 1.00 97.50 124 ARG A N 1
ATOM 885 C CA . ARG A 1 124 ? -1.687 -1.019 20.049 1.00 97.50 124 ARG A CA 1
ATOM 886 C C . ARG A 1 124 ? -2.000 -0.647 18.611 1.00 97.50 124 ARG A C 1
ATOM 888 O O . ARG A 1 124 ? -2.177 -1.522 17.764 1.00 97.50 124 ARG A O 1
ATOM 895 N N . LEU A 1 125 ? -2.028 0.657 18.355 1.00 98.69 125 LEU A N 1
ATOM 896 C CA . LEU A 1 125 ? -2.061 1.216 17.010 1.00 98.69 125 LEU A CA 1
ATOM 897 C C . LEU A 1 125 ? -0.658 1.674 16.627 1.00 98.69 125 LEU A C 1
ATOM 899 O O . LEU A 1 125 ? -0.059 2.470 17.349 1.00 98.69 125 LEU A O 1
ATOM 903 N N . TYR A 1 126 ? -0.171 1.188 15.493 1.00 98.81 126 TYR A N 1
ATOM 904 C CA . TYR A 1 126 ? 1.102 1.546 14.883 1.00 98.81 126 TYR A CA 1
ATOM 905 C C . TYR A 1 126 ? 0.839 2.386 13.642 1.00 98.81 126 TYR A C 1
ATOM 907 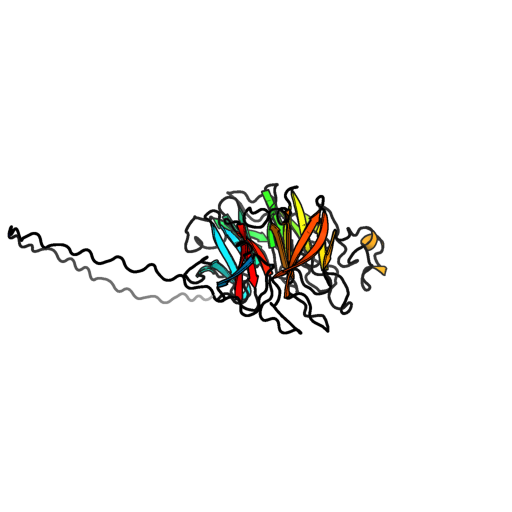O O . TYR A 1 126 ? -0.051 2.070 12.851 1.00 98.81 126 TYR A O 1
ATOM 915 N N . VAL A 1 127 ? 1.629 3.440 13.467 1.00 98.94 127 VAL A N 1
ATOM 916 C CA . VAL A 1 127 ? 1.569 4.322 12.304 1.00 98.94 127 VAL A CA 1
ATOM 917 C C . VAL A 1 127 ? 2.979 4.521 11.777 1.00 98.94 127 VAL A C 1
ATOM 919 O O . VAL A 1 127 ? 3.896 4.823 12.538 1.00 98.94 127 VAL A O 1
ATOM 922 N N . ALA A 1 128 ? 3.151 4.337 10.473 1.00 98.81 128 ALA A N 1
ATOM 923 C CA . ALA A 1 128 ? 4.409 4.606 9.799 1.00 98.81 128 ALA A CA 1
ATOM 924 C C . ALA A 1 128 ? 4.377 6.014 9.193 1.00 98.81 128 ALA A C 1
ATOM 926 O O . ALA A 1 128 ? 3.613 6.304 8.267 1.00 98.81 128 ALA A O 1
ATOM 927 N N . GLU A 1 129 ? 5.200 6.878 9.766 1.00 98.81 129 GLU A N 1
ATOM 928 C CA . GLU A 1 129 ? 5.525 8.225 9.310 1.00 98.81 129 GLU A CA 1
ATOM 929 C C . GLU A 1 129 ? 6.703 8.168 8.334 1.00 98.81 129 GLU A C 1
ATOM 931 O O . GLU A 1 129 ? 7.391 7.154 8.240 1.00 98.81 129 GLU A O 1
ATOM 936 N N . THR A 1 130 ? 6.975 9.252 7.608 1.00 98.12 130 THR A N 1
ATOM 937 C CA . THR A 1 130 ? 8.058 9.263 6.601 1.00 98.12 130 THR A CA 1
ATOM 938 C C . THR A 1 130 ? 9.440 8.907 7.181 1.00 98.12 130 THR A C 1
ATOM 940 O O . THR A 1 130 ? 10.241 8.247 6.513 1.00 98.12 130 THR A O 1
ATOM 943 N N . ASP A 1 131 ? 9.711 9.283 8.438 1.00 98.38 131 ASP A N 1
ATOM 944 C CA . ASP A 1 131 ? 11.000 9.105 9.120 1.00 98.38 131 ASP A CA 1
ATOM 945 C C . ASP A 1 131 ? 10.956 8.134 10.316 1.00 98.38 131 ASP A C 1
ATOM 947 O O . ASP A 1 131 ? 11.970 7.924 10.994 1.00 98.38 131 ASP A O 1
ATOM 951 N N . ALA A 1 132 ? 9.801 7.540 10.621 1.00 98.62 132 ALA A N 1
ATOM 952 C CA . ALA A 1 132 ? 9.640 6.738 11.827 1.00 98.62 132 ALA A CA 1
ATOM 953 C C . ALA A 1 132 ? 8.475 5.749 11.766 1.00 98.62 132 ALA A C 1
ATOM 955 O O . ALA A 1 132 ? 7.530 5.909 11.001 1.00 98.62 132 ALA A O 1
ATOM 956 N N . VAL A 1 133 ? 8.503 4.765 12.666 1.00 98.88 133 VAL A N 1
ATOM 957 C CA . VAL A 1 133 ? 7.268 4.125 13.134 1.00 98.88 133 VAL A CA 1
ATOM 958 C C . VAL A 1 133 ? 6.982 4.614 14.544 1.00 98.88 133 VAL A C 1
ATOM 960 O O . VAL A 1 133 ? 7.864 4.602 15.411 1.00 98.88 133 VAL A O 1
ATOM 963 N N . VAL A 1 134 ? 5.738 5.019 14.768 1.00 98.69 134 VAL A N 1
ATOM 964 C CA . VAL A 1 134 ? 5.207 5.442 16.060 1.00 98.69 134 VAL A CA 1
ATOM 965 C C . VAL A 1 134 ? 4.055 4.547 16.499 1.00 98.69 134 VAL A C 1
ATOM 967 O O . VAL A 1 134 ? 3.417 3.893 15.671 1.00 98.69 134 VAL A O 1
ATOM 970 N N . ARG A 1 135 ? 3.772 4.501 17.804 1.00 98.19 135 ARG A N 1
ATOM 971 C CA . ARG A 1 135 ? 2.638 3.738 18.336 1.00 98.19 135 ARG A CA 1
ATOM 972 C C . ARG A 1 135 ? 1.968 4.370 19.551 1.00 98.19 135 ARG A C 1
ATOM 974 O O . ARG A 1 135 ? 2.594 5.115 20.304 1.00 98.19 135 ARG A O 1
ATOM 981 N N . TRP A 1 136 ? 0.733 3.939 19.799 1.00 98.00 136 TRP A N 1
ATOM 982 C CA . TRP A 1 136 ? -0.029 4.197 21.024 1.00 98.00 136 TRP A CA 1
ATOM 983 C C . TRP A 1 136 ? -0.627 2.904 21.583 1.00 98.00 136 TRP A C 1
ATOM 985 O O . TRP A 1 136 ? -0.973 2.012 20.800 1.00 98.00 136 TRP A O 1
ATOM 995 N N . PRO A 1 137 ? -0.841 2.802 22.910 1.00 96.88 137 PRO A N 1
ATOM 996 C CA . PRO A 1 137 ? -1.825 1.863 23.431 1.00 96.88 137 PRO A CA 1
ATOM 997 C C . PRO A 1 137 ? -3.210 2.201 22.869 1.00 96.88 137 PRO A C 1
ATOM 999 O O . PRO A 1 137 ? -3.590 3.371 22.791 1.00 96.88 137 PRO A O 1
ATOM 1002 N N . TYR A 1 138 ? -3.955 1.173 22.468 1.00 97.62 138 TYR A N 1
ATOM 1003 C CA . TYR A 1 138 ? -5.305 1.317 21.949 1.00 97.62 138 TYR A CA 1
ATOM 1004 C C . TYR A 1 138 ? -6.331 0.821 22.963 1.00 97.62 138 TYR A C 1
ATOM 1006 O O . TYR A 1 138 ? -6.268 -0.313 23.431 1.00 97.62 138 TYR A O 1
ATOM 1014 N N . GLN A 1 139 ? -7.303 1.677 23.269 1.00 97.00 139 GLN A N 1
ATOM 1015 C CA . GLN A 1 139 ? -8.477 1.323 24.059 1.00 97.00 139 GLN A CA 1
ATOM 1016 C C . GLN A 1 139 ? -9.698 1.311 23.140 1.00 97.00 139 GLN A C 1
ATOM 1018 O O . GLN A 1 139 ? -9.929 2.279 22.403 1.00 97.00 139 GLN A O 1
ATOM 1023 N N . ALA A 1 140 ? -10.470 0.223 23.195 1.00 97.25 140 ALA A N 1
ATOM 1024 C CA . ALA A 1 140 ? -11.717 0.083 22.449 1.00 97.25 140 ALA A CA 1
ATOM 1025 C C . ALA A 1 140 ? -12.647 1.274 22.729 1.00 97.25 140 ALA A C 1
ATOM 1027 O O . ALA A 1 140 ? -12.731 1.764 23.856 1.00 97.25 140 ALA A O 1
ATOM 1028 N N . GLY A 1 141 ? -13.296 1.786 21.687 1.00 96.00 141 GLY A N 1
ATOM 1029 C CA . GLY A 1 141 ? -14.184 2.945 21.784 1.00 96.00 141 GLY A CA 1
ATOM 1030 C C . GLY A 1 141 ? -13.499 4.292 22.053 1.00 96.00 141 GLY A C 1
ATOM 1031 O O . GLY A 1 141 ? -14.184 5.312 22.081 1.00 96.00 141 GLY A O 1
ATOM 1032 N N . SER A 1 142 ? -12.166 4.357 22.198 1.00 96.75 142 SER A N 1
ATOM 1033 C CA . SER A 1 142 ? -11.472 5.632 22.433 1.00 96.75 142 SER A CA 1
ATOM 1034 C C . SER A 1 142 ? -11.758 6.652 21.323 1.00 96.75 142 SER A C 1
ATOM 1036 O O . SER A 1 142 ? -11.622 6.367 20.127 1.00 96.75 142 SER A O 1
ATOM 1038 N N . ALA A 1 143 ? -12.167 7.860 21.714 1.00 95.06 143 ALA A N 1
ATOM 1039 C CA . ALA A 1 143 ? -12.462 8.939 20.771 1.00 95.06 143 ALA A CA 1
ATOM 1040 C C . ALA A 1 143 ? -11.187 9.569 20.182 1.00 95.06 143 ALA A C 1
ATOM 1042 O O . ALA A 1 143 ? -11.203 10.054 19.056 1.00 95.06 143 ALA A O 1
ATOM 1043 N N . ARG A 1 144 ? -10.079 9.534 20.932 1.00 97.81 144 ARG A N 1
ATOM 1044 C CA . ARG A 1 144 ? -8.781 10.115 20.570 1.00 97.81 144 ARG A CA 1
ATOM 1045 C C . ARG A 1 144 ? -7.625 9.291 21.134 1.00 97.81 144 ARG A C 1
ATOM 1047 O O . ARG A 1 144 ? -7.826 8.521 22.074 1.00 97.81 144 ARG A O 1
ATOM 1054 N N . ALA A 1 145 ? -6.430 9.508 20.598 1.00 97.75 145 ALA A N 1
ATOM 1055 C CA . ALA A 1 145 ? -5.189 8.963 21.127 1.00 97.75 145 ALA A CA 1
ATOM 1056 C C . ALA A 1 145 ? -4.951 9.420 22.583 1.00 97.75 145 ALA A C 1
ATOM 1058 O O . ALA A 1 145 ? -5.304 10.549 22.939 1.00 97.75 145 ALA A O 1
ATOM 1059 N N . PRO A 1 146 ? -4.339 8.578 23.437 1.00 95.75 146 PRO A N 1
ATOM 1060 C CA . PRO A 1 146 ? -4.151 8.870 24.861 1.00 95.75 146 PRO A CA 1
ATOM 1061 C C . PRO A 1 146 ? -3.054 9.911 25.160 1.00 95.75 146 PRO A C 1
ATOM 1063 O O . PRO A 1 146 ? -2.794 10.192 26.327 1.00 95.75 146 PRO A O 1
ATOM 1066 N N . GLY A 1 147 ? -2.407 10.476 24.138 1.00 94.75 147 GLY A N 1
ATOM 1067 C CA . GLY A 1 147 ? -1.323 11.449 24.266 1.00 94.75 147 GLY A CA 1
ATOM 1068 C C . GLY A 1 147 ? -0.369 11.394 23.074 1.00 94.75 147 GLY A C 1
ATOM 1069 O O . GLY A 1 147 ? -0.751 10.947 21.990 1.00 94.75 147 GLY A O 1
ATOM 1070 N N . GLU A 1 148 ? 0.874 11.820 23.296 1.00 96.06 148 GLU A N 1
ATOM 1071 C CA . GLU A 1 148 ? 1.942 11.744 22.296 1.00 96.06 148 GLU A CA 1
ATOM 1072 C C . GLU A 1 148 ? 2.302 10.287 21.948 1.00 96.06 148 GLU A C 1
ATOM 1074 O O . GLU A 1 148 ? 2.260 9.412 22.824 1.00 96.06 148 GLU A O 1
ATOM 1079 N N . PRO A 1 149 ? 2.659 10.002 20.684 1.00 97.06 149 PRO A N 1
ATOM 1080 C CA . PRO A 1 149 ? 3.122 8.682 20.296 1.00 97.06 149 PRO A CA 1
ATOM 1081 C C . PRO A 1 149 ? 4.454 8.312 20.948 1.00 97.06 149 PRO A C 1
ATOM 1083 O O . PRO A 1 149 ? 5.358 9.135 21.087 1.00 97.06 149 PRO A O 1
ATOM 1086 N N . GLN A 1 150 ? 4.649 7.017 21.193 1.00 97.19 150 GLN A N 1
ATOM 1087 C CA . GLN A 1 150 ? 5.990 6.471 21.369 1.00 97.19 150 GLN A CA 1
ATOM 1088 C C . GLN A 1 150 ? 6.617 6.223 19.990 1.00 97.19 150 GLN A C 1
ATOM 1090 O O . GLN A 1 150 ? 6.114 5.391 19.232 1.00 97.19 150 GLN A O 1
ATOM 1095 N N . ARG A 1 151 ? 7.744 6.873 19.679 1.00 97.56 151 ARG A N 1
ATOM 1096 C CA . ARG A 1 151 ? 8.596 6.487 18.539 1.00 97.56 151 ARG A CA 1
ATOM 1097 C C . ARG A 1 151 ? 9.275 5.155 18.844 1.00 97.56 151 ARG A C 1
ATOM 1099 O O . ARG A 1 151 ? 9.908 5.024 19.888 1.00 97.56 151 ARG A O 1
ATOM 1106 N N . ILE A 1 152 ? 9.142 4.183 17.945 1.00 97.88 152 ILE A N 1
ATOM 1107 C CA . ILE A 1 152 ? 9.684 2.829 18.139 1.00 97.88 152 ILE A CA 1
ATOM 1108 C C . ILE A 1 152 ? 10.708 2.415 17.091 1.00 97.88 152 ILE A C 1
ATOM 1110 O O . ILE A 1 152 ? 11.433 1.463 17.328 1.00 97.88 152 ILE A O 1
ATOM 1114 N N . ALA A 1 153 ? 10.780 3.094 15.950 1.00 98.19 153 ALA A N 1
ATOM 1115 C CA . ALA A 1 153 ? 11.788 2.834 14.928 1.00 98.19 153 ALA A CA 1
ATOM 1116 C C . ALA A 1 153 ? 12.134 4.131 14.193 1.00 98.19 153 ALA A C 1
ATOM 1118 O O . ALA A 1 153 ? 11.272 4.999 14.022 1.00 98.19 153 ALA A O 1
ATOM 1119 N N . ALA A 1 154 ? 13.384 4.259 13.752 1.00 98.19 154 ALA A N 1
ATOM 1120 C CA . ALA A 1 154 ? 13.818 5.314 12.842 1.00 98.19 154 ALA A CA 1
ATOM 1121 C C . ALA A 1 154 ? 13.918 4.769 11.412 1.00 98.19 154 ALA A C 1
ATOM 1123 O O . ALA A 1 154 ? 14.421 3.669 11.191 1.00 98.19 154 ALA A O 1
ATOM 1124 N N . LEU A 1 155 ? 13.457 5.558 10.446 1.00 98.50 155 LEU A N 1
ATOM 1125 C CA . LEU A 1 155 ? 13.448 5.228 9.025 1.00 98.50 155 LEU A CA 1
ATOM 1126 C C . LEU A 1 155 ? 14.177 6.329 8.242 1.00 98.50 155 LEU A C 1
ATOM 1128 O O . LEU A 1 155 ? 14.170 7.486 8.670 1.00 98.50 155 LEU A O 1
ATOM 1132 N N . PRO A 1 156 ? 14.792 6.011 7.092 1.00 97.44 156 PRO A N 1
ATOM 1133 C CA . PRO A 1 156 ? 15.380 7.039 6.245 1.00 97.44 156 PRO A CA 1
ATOM 1134 C C . PRO A 1 156 ? 14.294 7.996 5.732 1.00 97.44 156 PRO A C 1
ATOM 1136 O O . PRO A 1 156 ? 13.310 7.578 5.119 1.00 97.44 156 PRO A O 1
ATOM 1139 N N . ALA A 1 157 ? 14.488 9.292 5.972 1.00 94.19 157 ALA A N 1
ATOM 1140 C CA . ALA A 1 157 ? 13.590 10.367 5.551 1.00 94.19 157 ALA A CA 1
ATOM 1141 C C . ALA A 1 157 ? 14.002 10.965 4.192 1.00 94.19 157 ALA A C 1
ATOM 1143 O O . ALA A 1 157 ? 15.059 10.635 3.651 1.00 94.19 157 ALA A O 1
ATOM 1144 N N . GLY A 1 158 ? 13.170 11.848 3.632 1.00 91.81 158 GLY A N 1
ATOM 1145 C CA . GLY A 1 158 ? 13.464 12.593 2.397 1.00 91.81 158 GLY A CA 1
ATOM 1146 C C . GLY A 1 158 ? 13.196 11.824 1.096 1.00 91.81 158 GLY A C 1
ATOM 1147 O O . GLY A 1 158 ? 12.514 10.796 1.099 1.00 91.81 158 GLY A O 1
ATOM 1148 N N . GLY A 1 159 ? 13.736 12.327 -0.017 1.00 91.31 159 GLY A N 1
ATOM 1149 C CA . GLY A 1 159 ? 13.595 11.724 -1.348 1.00 91.31 159 GLY A CA 1
ATOM 1150 C C . GLY A 1 159 ? 12.180 11.777 -1.943 1.00 91.31 159 GLY A C 1
ATOM 1151 O O . GLY A 1 159 ? 11.259 12.352 -1.362 1.00 91.31 159 GLY A O 1
ATOM 1152 N N . GLY A 1 160 ? 12.018 11.174 -3.124 1.00 90.69 160 GLY A N 1
ATOM 1153 C CA . GLY A 1 160 ? 10.754 11.131 -3.867 1.00 90.69 160 GLY A CA 1
ATOM 1154 C C . GLY A 1 160 ? 9.692 10.222 -3.237 1.00 90.69 160 GLY A C 1
ATOM 1155 O O . GLY A 1 160 ? 8.528 10.619 -3.137 1.00 90.69 160 GLY A O 1
ATOM 1156 N N . HIS A 1 161 ? 10.077 9.036 -2.748 1.00 97.81 161 HIS A N 1
ATOM 1157 C CA . HIS A 1 161 ? 9.147 8.104 -2.105 1.00 97.81 161 HIS A CA 1
ATOM 1158 C C . HIS A 1 161 ? 9.167 8.260 -0.579 1.00 97.81 161 HIS A C 1
ATOM 1160 O O . HIS A 1 161 ? 10.036 7.748 0.135 1.00 97.81 161 HIS A O 1
ATOM 1166 N N . TRP A 1 162 ? 8.177 8.985 -0.062 1.00 97.69 162 TRP A N 1
ATOM 1167 C CA . TRP A 1 162 ? 8.016 9.306 1.364 1.00 97.69 162 TRP A CA 1
ATOM 1168 C C . TRP A 1 162 ? 7.070 8.352 2.108 1.00 97.69 162 TRP A C 1
ATOM 1170 O O . TRP A 1 162 ? 7.028 8.356 3.334 1.00 97.69 162 TRP A O 1
ATOM 1180 N N . THR A 1 163 ? 6.292 7.537 1.394 1.00 98.25 163 THR A N 1
ATOM 1181 C CA . THR A 1 163 ? 5.334 6.610 2.007 1.00 98.25 163 THR A CA 1
ATOM 1182 C C . THR A 1 163 ? 6.050 5.473 2.720 1.00 98.25 163 THR A C 1
ATOM 1184 O O . THR A 1 163 ? 7.038 4.940 2.212 1.00 98.25 163 THR A O 1
ATOM 1187 N N . ARG A 1 164 ? 5.528 5.075 3.880 1.00 98.56 164 ARG A N 1
ATOM 1188 C CA . ARG A 1 164 ? 5.967 3.894 4.627 1.00 98.56 164 ARG A CA 1
ATOM 1189 C C . ARG A 1 164 ? 4.751 3.042 4.923 1.00 98.56 164 ARG A C 1
ATOM 1191 O O . ARG A 1 164 ? 3.753 3.568 5.410 1.00 98.56 164 ARG A O 1
ATOM 1198 N N . THR A 1 165 ? 4.814 1.753 4.639 1.00 98.81 165 THR A N 1
ATOM 1199 C CA . THR A 1 165 ? 3.751 0.816 5.022 1.00 98.81 165 THR A CA 1
ATOM 1200 C C . THR A 1 165 ? 4.262 -0.074 6.125 1.00 98.81 165 THR A C 1
ATOM 1202 O O . THR A 1 165 ? 5.371 -0.579 6.013 1.00 98.81 165 THR A O 1
ATOM 1205 N N . VAL A 1 166 ? 3.466 -0.240 7.182 1.00 98.81 166 VAL A N 1
ATOM 1206 C CA . VAL A 1 166 ? 3.782 -1.088 8.333 1.00 98.81 166 VAL A CA 1
ATOM 1207 C C . VAL A 1 166 ? 2.737 -2.180 8.462 1.00 98.81 166 VAL A C 1
ATOM 1209 O O . VAL A 1 166 ? 1.542 -1.888 8.454 1.00 98.81 166 VAL A O 1
ATOM 1212 N N . ARG A 1 167 ? 3.180 -3.430 8.597 1.00 98.62 167 ARG A N 1
ATOM 1213 C CA . ARG A 1 167 ? 2.319 -4.577 8.909 1.00 98.62 167 ARG A CA 1
ATOM 1214 C C . ARG A 1 167 ? 3.074 -5.583 9.770 1.00 98.62 167 ARG A C 1
ATOM 1216 O O . ARG A 1 167 ? 4.299 -5.542 9.853 1.00 98.62 167 ARG A O 1
ATOM 1223 N N . PHE A 1 168 ? 2.334 -6.481 10.404 1.00 98.50 168 PHE A N 1
ATOM 1224 C CA . PHE A 1 168 ? 2.893 -7.524 11.257 1.00 98.50 168 PHE A CA 1
ATOM 1225 C C . PHE A 1 168 ? 2.810 -8.871 10.562 1.00 98.50 168 PHE A C 1
ATOM 1227 O O . PHE A 1 168 ? 1.753 -9.228 10.042 1.00 98.50 168 PHE A O 1
ATOM 1234 N N . GLY A 1 169 ? 3.933 -9.581 10.549 1.00 97.81 169 GLY A N 1
ATOM 1235 C CA . GLY A 1 169 ? 4.019 -10.907 9.965 1.00 97.81 169 GLY A CA 1
ATOM 1236 C C . GLY A 1 169 ? 3.456 -11.995 10.880 1.00 97.81 169 GLY A C 1
ATOM 1237 O O . GLY A 1 169 ? 3.199 -11.759 12.064 1.00 97.81 169 GLY A O 1
ATOM 1238 N N . PRO A 1 170 ? 3.295 -13.217 10.350 1.00 97.12 170 PRO A N 1
ATOM 1239 C CA . PRO A 1 170 ? 2.844 -14.382 11.114 1.00 97.12 170 PRO A CA 1
ATOM 1240 C C . PRO A 1 170 ? 3.843 -14.818 12.199 1.00 97.12 170 PRO A C 1
ATOM 1242 O O . PRO A 1 170 ? 3.485 -15.552 13.113 1.00 97.12 170 PRO A O 1
ATOM 1245 N N . ASP A 1 171 ? 5.085 -14.345 12.121 1.00 96.56 171 ASP A N 1
ATOM 1246 C CA . ASP A 1 171 ? 6.127 -14.492 13.139 1.00 96.56 171 ASP A CA 1
ATOM 1247 C C . ASP A 1 171 ? 6.045 -13.426 14.252 1.00 96.56 171 ASP A C 1
ATOM 1249 O O . ASP A 1 171 ? 6.879 -13.406 15.157 1.00 96.56 171 ASP A O 1
ATOM 1253 N N . GLY A 1 172 ? 5.067 -12.516 14.181 1.00 96.62 172 GLY A N 1
ATOM 1254 C CA . GLY A 1 172 ? 4.908 -11.384 15.095 1.00 96.62 172 GLY A CA 1
ATOM 1255 C C . GLY A 1 172 ? 5.893 -10.235 14.857 1.00 96.62 172 GLY A C 1
ATOM 1256 O O . GLY A 1 172 ? 5.817 -9.221 15.552 1.00 96.62 172 GLY A O 1
ATOM 1257 N N . ALA A 1 173 ? 6.807 -10.354 13.890 1.00 98.25 173 ALA A N 1
ATOM 1258 C CA . ALA A 1 173 ? 7.746 -9.293 13.555 1.00 98.25 173 ALA A CA 1
ATOM 1259 C C . ALA A 1 173 ? 7.038 -8.138 12.835 1.00 98.25 173 ALA A C 1
ATOM 1261 O O . ALA A 1 173 ? 6.009 -8.315 12.177 1.00 98.25 173 ALA A O 1
ATOM 1262 N N . MET A 1 174 ? 7.601 -6.937 12.958 1.00 98.75 174 MET A N 1
ATOM 1263 C CA . MET A 1 174 ? 7.092 -5.749 12.280 1.00 98.75 174 MET A CA 1
ATOM 1264 C C . MET A 1 174 ? 7.848 -5.548 10.968 1.00 98.75 174 MET A C 1
ATOM 1266 O O . MET A 1 174 ? 9.071 -5.458 10.961 1.00 98.75 174 MET A O 1
ATOM 1270 N N . TYR A 1 175 ? 7.122 -5.428 9.865 1.00 98.94 175 TYR A N 1
ATOM 1271 C CA . TYR A 1 175 ? 7.682 -5.209 8.536 1.00 98.94 175 TYR A CA 1
ATOM 1272 C C . TYR A 1 175 ? 7.365 -3.797 8.077 1.00 98.94 175 TYR A C 1
ATOM 1274 O O . TYR A 1 175 ? 6.238 -3.330 8.261 1.00 98.94 175 TYR A O 1
ATOM 1282 N N . VAL A 1 176 ? 8.351 -3.121 7.485 1.00 98.94 176 VAL A N 1
ATOM 1283 C CA . VAL A 1 176 ? 8.198 -1.748 6.997 1.00 98.94 176 VAL A CA 1
ATOM 1284 C C . VAL A 1 176 ? 8.748 -1.618 5.585 1.00 98.94 176 VAL A C 1
ATOM 1286 O O . VAL A 1 176 ? 9.933 -1.854 5.362 1.00 98.94 176 VAL A O 1
ATOM 1289 N N . ALA A 1 177 ? 7.903 -1.213 4.639 1.00 98.81 177 ALA A N 1
ATOM 1290 C CA . ALA A 1 177 ? 8.336 -0.928 3.275 1.00 98.81 177 ALA A CA 1
ATOM 1291 C C . ALA A 1 177 ? 8.853 0.506 3.144 1.00 98.81 177 ALA A C 1
ATOM 1293 O O . ALA A 1 177 ? 8.232 1.453 3.644 1.00 98.81 177 ALA A O 1
ATOM 1294 N N . VAL A 1 178 ? 9.993 0.658 2.469 1.00 98.81 178 VAL A N 1
ATOM 1295 C CA . VAL A 1 178 ? 10.703 1.926 2.311 1.00 98.81 178 VAL A CA 1
ATOM 1296 C C . VAL A 1 178 ? 11.127 2.089 0.850 1.00 98.81 178 VAL A C 1
ATOM 1298 O O . VAL A 1 178 ? 12.094 1.483 0.393 1.00 98.81 178 VAL A O 1
ATOM 1301 N N . GLY A 1 179 ? 10.411 2.941 0.115 1.00 98.62 179 GLY A N 1
ATOM 1302 C CA . GLY A 1 179 ? 10.727 3.232 -1.285 1.00 98.62 179 GLY A CA 1
ATOM 1303 C C . GLY A 1 179 ? 12.026 4.023 -1.473 1.00 98.62 179 GLY A C 1
ATOM 1304 O O . GLY A 1 179 ? 12.551 4.638 -0.535 1.00 98.62 179 GLY A O 1
ATOM 1305 N N . SER A 1 180 ? 12.530 4.024 -2.704 1.00 98.62 180 SER A N 1
ATOM 1306 C CA . SER A 1 180 ? 13.741 4.730 -3.126 1.00 98.62 180 SER A CA 1
ATOM 1307 C C . SER A 1 180 ? 13.663 6.245 -2.883 1.00 98.62 180 SER A C 1
ATOM 1309 O O . SER A 1 180 ? 12.594 6.857 -2.815 1.00 98.62 180 SER A O 1
ATOM 1311 N N . SER A 1 181 ? 14.812 6.890 -2.748 1.00 97.94 181 SER A N 1
ATOM 1312 C CA . SER A 1 181 ? 14.938 8.341 -2.672 1.00 97.94 181 SER A CA 1
ATOM 1313 C C . SER A 1 181 ? 14.815 9.021 -4.044 1.00 97.94 181 SER A C 1
ATOM 1315 O O . SER A 1 181 ? 14.519 10.215 -4.105 1.00 97.94 181 SER A O 1
ATOM 1317 N N . CYS A 1 182 ? 14.980 8.268 -5.133 1.00 97.06 182 CYS A N 1
ATOM 1318 C CA . CYS A 1 182 ? 15.110 8.758 -6.506 1.00 97.06 182 CYS A CA 1
ATOM 1319 C C . CYS A 1 182 ? 14.309 7.906 -7.510 1.00 97.06 182 CYS A C 1
ATOM 1321 O O . CYS A 1 182 ? 13.775 6.849 -7.168 1.00 97.06 182 CYS A O 1
ATOM 1323 N N . ASN A 1 183 ? 14.271 8.333 -8.778 1.00 97.31 183 ASN A N 1
ATOM 1324 C CA . ASN A 1 183 ? 13.723 7.499 -9.847 1.00 97.31 183 ASN A CA 1
ATOM 1325 C C . ASN A 1 183 ? 14.599 6.256 -10.104 1.00 97.31 183 ASN A C 1
ATOM 1327 O O . ASN A 1 183 ? 14.108 5.127 -10.033 1.00 97.31 183 ASN A O 1
ATOM 1331 N N . VAL A 1 184 ? 15.889 6.490 -10.377 1.00 96.62 184 VAL A N 1
ATOM 1332 C CA . VAL A 1 184 ? 16.933 5.480 -10.612 1.00 96.62 184 VAL A CA 1
ATOM 1333 C C . VAL A 1 184 ? 18.260 6.036 -10.107 1.00 96.62 184 VAL A C 1
ATOM 1335 O O . VAL A 1 184 ? 18.695 7.095 -10.556 1.00 96.62 184 VAL A O 1
ATOM 1338 N N . CYS A 1 185 ? 18.868 5.371 -9.130 1.00 96.81 185 CYS A N 1
ATOM 1339 C CA . CYS A 1 185 ? 20.162 5.737 -8.560 1.00 96.81 185 CYS A CA 1
ATOM 1340 C C . CYS A 1 185 ? 20.670 4.608 -7.658 1.00 96.81 185 CYS A C 1
ATOM 1342 O O . CYS A 1 185 ? 19.916 3.706 -7.299 1.00 96.81 185 CYS A O 1
ATOM 1344 N N . ILE A 1 186 ? 21.937 4.688 -7.253 1.00 97.19 186 ILE A N 1
ATOM 1345 C CA . ILE A 1 186 ? 22.447 3.891 -6.137 1.00 97.19 186 ILE A CA 1
ATOM 1346 C C . ILE A 1 186 ? 22.144 4.645 -4.844 1.00 97.19 186 ILE A C 1
ATOM 1348 O O . ILE A 1 186 ? 22.551 5.795 -4.691 1.00 97.19 186 ILE A O 1
ATOM 1352 N N . GLU A 1 187 ? 21.420 4.003 -3.934 1.00 97.75 187 GLU A N 1
ATOM 1353 C CA . GLU A 1 187 ? 21.069 4.583 -2.638 1.00 97.75 187 GLU A CA 1
ATOM 1354 C C . GLU A 1 187 ? 22.284 4.663 -1.710 1.00 97.75 187 GLU A C 1
ATOM 1356 O O . GLU A 1 187 ? 23.067 3.717 -1.613 1.00 97.75 187 GLU A O 1
ATOM 1361 N N . GLU A 1 188 ? 22.405 5.772 -0.980 1.00 96.88 188 GLU A N 1
ATOM 1362 C CA . GLU A 1 188 ? 23.403 5.913 0.088 1.00 96.88 188 GLU A CA 1
ATOM 1363 C C . GLU A 1 188 ? 22.986 5.155 1.357 1.00 96.88 188 GLU A C 1
ATOM 1365 O O . GLU A 1 188 ? 23.816 4.527 2.013 1.00 96.88 188 GLU A O 1
ATOM 1370 N N . ASP A 1 189 ? 21.692 5.189 1.698 1.00 97.81 189 ASP A N 1
ATOM 1371 C CA . ASP A 1 189 ? 21.133 4.413 2.805 1.00 97.81 189 ASP A CA 1
ATOM 1372 C C . ASP A 1 189 ? 20.566 3.090 2.265 1.00 97.81 189 ASP A C 1
ATOM 1374 O O . ASP A 1 189 ? 19.553 3.107 1.558 1.00 97.81 189 ASP A O 1
ATOM 1378 N N . PRO A 1 190 ? 21.149 1.929 2.614 1.00 97.69 190 PRO A N 1
ATOM 1379 C CA . PRO A 1 190 ? 20.728 0.639 2.069 1.00 97.69 190 PRO A CA 1
ATOM 1380 C C . PRO A 1 190 ? 19.313 0.227 2.499 1.00 97.69 190 PRO A C 1
ATOM 1382 O O . PRO A 1 190 ? 18.771 -0.741 1.973 1.00 97.69 190 PRO A O 1
ATOM 1385 N N . ARG A 1 191 ? 18.698 0.943 3.450 1.00 98.44 191 ARG A N 1
ATOM 1386 C CA . ARG A 1 191 ? 17.304 0.740 3.866 1.00 98.44 191 ARG A CA 1
ATOM 1387 C C . ARG A 1 191 ? 16.292 1.321 2.878 1.00 98.44 191 ARG A C 1
ATOM 1389 O O . ARG A 1 191 ? 15.095 1.185 3.111 1.00 98.44 191 ARG A O 1
ATOM 1396 N N . ARG A 1 192 ? 16.739 2.005 1.823 1.00 98.62 192 ARG A N 1
ATOM 1397 C CA . ARG A 1 192 ? 15.910 2.494 0.715 1.00 98.62 192 ARG A CA 1
ATOM 1398 C C . ARG A 1 192 ? 15.742 1.432 -0.366 1.00 98.62 192 ARG A C 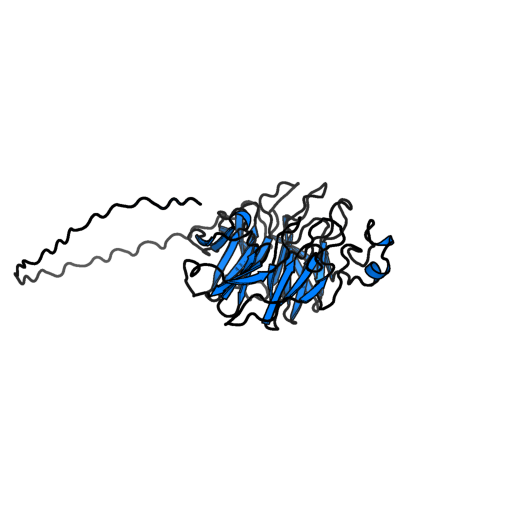1
ATOM 1400 O O . ARG A 1 192 ? 16.601 0.573 -0.533 1.00 98.62 192 ARG A O 1
ATOM 1407 N N . ALA A 1 193 ? 14.635 1.525 -1.103 1.00 98.62 193 ALA A N 1
ATOM 1408 C CA . ALA A 1 193 ? 14.223 0.524 -2.088 1.00 98.62 193 ALA A CA 1
ATOM 1409 C C . ALA A 1 193 ? 14.225 -0.903 -1.500 1.00 98.62 193 ALA A C 1
ATOM 1411 O O . ALA A 1 193 ? 14.761 -1.856 -2.081 1.00 98.62 193 ALA A O 1
ATOM 1412 N N . ALA A 1 194 ? 13.693 -1.019 -0.282 1.00 98.81 194 ALA A N 1
ATOM 1413 C CA . ALA A 1 194 ? 13.819 -2.205 0.545 1.00 98.81 194 ALA A CA 1
ATOM 1414 C C . ALA A 1 194 ? 12.572 -2.449 1.399 1.00 98.81 194 ALA A C 1
ATOM 1416 O O . ALA A 1 194 ? 11.796 -1.542 1.722 1.00 98.81 194 ALA A O 1
ATOM 1417 N N . LEU A 1 195 ? 12.432 -3.702 1.820 1.00 98.94 195 LEU A N 1
ATOM 1418 C CA . LEU A 1 195 ? 11.566 -4.088 2.918 1.00 98.94 195 LEU A CA 1
ATOM 1419 C C . LEU A 1 195 ? 12.431 -4.351 4.149 1.00 98.94 195 LEU A C 1
ATOM 1421 O O . LEU A 1 195 ? 13.352 -5.168 4.110 1.00 98.94 195 LEU A O 1
ATOM 1425 N N . LEU A 1 196 ? 12.115 -3.673 5.244 1.00 98.88 196 LEU A N 1
ATOM 1426 C CA . LEU A 1 196 ? 12.770 -3.848 6.533 1.00 98.88 196 LEU A CA 1
ATOM 1427 C C . LEU A 1 196 ? 11.962 -4.797 7.412 1.00 98.88 196 LEU A C 1
ATOM 1429 O O . LEU A 1 196 ? 10.730 -4.777 7.376 1.00 98.88 196 LEU A O 1
ATOM 1433 N N . ARG A 1 197 ? 12.654 -5.568 8.248 1.00 98.75 197 ARG A N 1
ATOM 1434 C CA . ARG A 1 197 ? 12.055 -6.382 9.308 1.00 98.75 197 ARG A CA 1
ATOM 1435 C C . ARG A 1 197 ? 12.624 -5.956 10.654 1.00 98.75 197 ARG A C 1
ATOM 1437 O O . ARG A 1 197 ? 13.830 -5.864 10.830 1.00 98.75 197 ARG A O 1
ATOM 1444 N N . PHE A 1 198 ? 11.747 -5.703 11.609 1.00 98.69 198 PHE A N 1
ATOM 1445 C CA . PHE A 1 198 ? 12.072 -5.370 12.988 1.00 98.69 198 PHE A CA 1
ATOM 1446 C C . PHE A 1 198 ? 11.570 -6.495 13.892 1.00 98.69 198 PHE A C 1
ATOM 1448 O O . PHE A 1 198 ? 10.537 -7.104 13.588 1.00 98.69 198 PHE A O 1
ATOM 1455 N N . PRO A 1 199 ? 12.239 -6.768 15.023 1.00 97.00 199 PRO A N 1
ATOM 1456 C CA . PRO A 1 199 ? 11.720 -7.716 15.999 1.00 97.00 199 PRO A CA 1
ATOM 1457 C C . PRO A 1 199 ? 10.328 -7.292 16.489 1.00 97.00 199 PRO A C 1
ATOM 1459 O O . PRO A 1 199 ? 9.959 -6.114 16.435 1.00 97.00 199 PRO A O 1
ATOM 1462 N N . ALA A 1 200 ? 9.558 -8.265 16.984 1.00 94.38 200 ALA A N 1
ATOM 1463 C CA . ALA A 1 200 ? 8.241 -8.019 17.557 1.00 94.38 200 ALA A CA 1
ATOM 1464 C C . ALA A 1 200 ? 8.333 -6.927 18.648 1.00 94.38 200 ALA A C 1
ATOM 1466 O O . ALA A 1 200 ? 9.065 -7.106 19.628 1.00 94.38 200 ALA A O 1
ATOM 1467 N N . PRO A 1 201 ? 7.627 -5.788 18.515 1.00 91.69 201 PRO A N 1
ATOM 1468 C C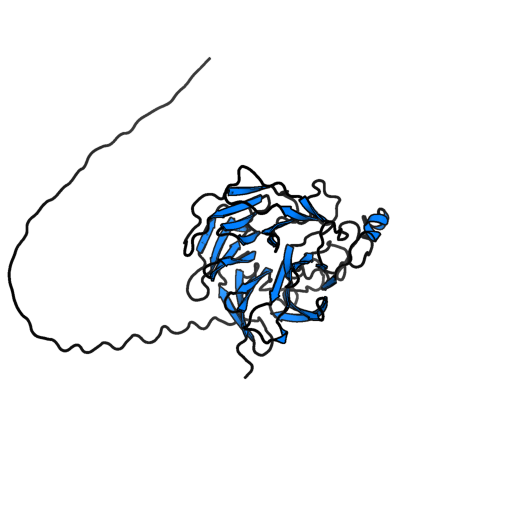A . PRO A 1 201 ? 7.685 -4.717 19.497 1.00 91.69 201 PRO A CA 1
ATOM 1469 C C . PRO A 1 201 ? 7.058 -5.178 20.815 1.00 91.69 201 PRO A C 1
ATOM 1471 O O . PRO A 1 201 ? 5.841 -5.345 20.903 1.00 91.69 201 PRO A O 1
ATOM 1474 N N . GLY A 1 202 ? 7.882 -5.343 21.850 1.00 86.50 202 GLY A N 1
ATOM 1475 C CA . GLY A 1 202 ? 7.423 -5.724 23.184 1.00 86.50 202 GLY A CA 1
ATOM 1476 C C . GLY A 1 202 ? 6.525 -4.673 23.848 1.00 86.50 202 GLY A C 1
ATOM 1477 O O . GLY A 1 202 ? 6.412 -3.521 23.400 1.00 86.50 202 GLY A O 1
ATOM 1478 N N . ASP A 1 203 ? 5.898 -5.068 24.958 1.00 84.50 203 ASP A N 1
ATOM 1479 C CA . ASP A 1 203 ? 5.044 -4.172 25.740 1.00 84.50 203 ASP A CA 1
ATOM 1480 C C . ASP A 1 203 ? 5.828 -3.008 26.341 1.00 84.50 203 ASP A C 1
ATOM 1482 O O . ASP A 1 203 ? 5.395 -1.855 26.270 1.00 84.50 203 ASP A O 1
ATOM 1486 N N . GLN A 1 204 ? 7.003 -3.327 26.880 1.00 81.00 204 GLN A N 1
ATOM 1487 C CA . GLN A 1 204 ? 7.978 -2.378 27.386 1.00 81.00 204 GLN A CA 1
ATOM 1488 C C . GLN A 1 204 ? 9.119 -2.277 26.378 1.00 81.00 204 GLN A C 1
ATOM 1490 O O . GLN A 1 204 ? 9.785 -3.262 26.073 1.00 81.00 204 GLN A O 1
ATOM 1495 N N . LEU A 1 205 ? 9.308 -1.078 25.833 1.00 84.19 205 LEU A N 1
ATOM 1496 C CA . LEU A 1 205 ? 10.373 -0.768 24.887 1.00 84.19 205 LEU A CA 1
ATOM 1497 C C . LEU A 1 205 ? 11.216 0.362 25.464 1.00 84.19 205 LEU A C 1
ATOM 1499 O O . LEU A 1 205 ? 10.707 1.467 25.663 1.00 84.19 205 LEU A O 1
ATOM 1503 N N . SER A 1 206 ? 12.490 0.079 25.729 1.00 80.06 206 SER A N 1
ATOM 1504 C CA . SER A 1 206 ? 13.497 1.083 26.057 1.00 80.06 206 SER A CA 1
ATOM 1505 C C . SER A 1 206 ? 14.273 1.431 24.788 1.00 80.06 206 SER A C 1
ATOM 1507 O O . SER A 1 206 ? 15.139 0.670 24.363 1.00 80.06 206 SER A O 1
ATOM 1509 N N . GLY A 1 207 ? 13.954 2.572 24.178 1.00 88.44 207 GLY A N 1
ATOM 1510 C CA . GLY A 1 207 ? 14.612 3.040 22.956 1.00 88.44 207 GLY A CA 1
ATOM 1511 C C . GLY A 1 207 ? 13.962 2.553 21.659 1.00 88.44 207 GLY A C 1
ATOM 1512 O O . GLY A 1 207 ? 12.805 2.124 21.646 1.00 88.44 207 GLY A O 1
ATOM 1513 N N . LEU A 1 208 ? 14.707 2.696 20.562 1.00 96.44 208 LEU A N 1
ATOM 1514 C CA . LEU A 1 208 ? 14.274 2.328 19.216 1.00 96.44 208 LEU A CA 1
ATOM 1515 C C . LEU A 1 208 ? 14.623 0.869 18.913 1.00 96.44 208 LEU A C 1
ATOM 1517 O O . LEU A 1 208 ? 15.626 0.341 19.383 1.00 96.44 208 LEU A O 1
ATOM 1521 N N . LEU A 1 209 ? 13.784 0.237 18.103 1.00 96.56 209 LEU A N 1
ATOM 1522 C CA . LEU A 1 209 ? 14.059 -1.046 17.485 1.00 96.56 209 LEU A CA 1
ATOM 1523 C C . LEU A 1 209 ? 15.061 -0.870 16.349 1.00 96.56 209 LEU A C 1
ATOM 1525 O O . LEU A 1 209 ? 14.896 0.005 15.497 1.00 96.56 209 LEU A O 1
ATOM 1529 N N . GLU A 1 210 ? 16.026 -1.778 16.302 1.00 95.06 210 GLU A N 1
ATOM 1530 C CA . GLU A 1 210 ? 16.901 -1.952 15.151 1.00 95.06 210 GLU A CA 1
ATOM 1531 C C . GLU A 1 210 ? 16.252 -2.920 14.159 1.00 95.06 210 GLU A C 1
ATOM 1533 O O . GLU A 1 210 ? 15.729 -3.971 14.540 1.00 95.06 210 GLU A O 1
ATOM 1538 N N . GLY A 1 211 ? 16.244 -2.529 12.887 1.00 95.56 211 GLY A N 1
ATOM 1539 C CA . GLY A 1 211 ? 15.689 -3.320 11.793 1.00 95.56 211 GLY A CA 1
ATOM 1540 C C . GLY A 1 211 ? 16.787 -3.919 10.927 1.00 95.56 211 GLY A C 1
ATOM 1541 O O . GLY A 1 211 ? 17.852 -3.329 10.760 1.00 95.56 211 GLY A O 1
ATOM 1542 N N . GLU A 1 212 ? 16.503 -5.070 10.334 1.00 98.25 212 GLU A N 1
ATOM 1543 C CA . GLU A 1 212 ? 17.341 -5.716 9.327 1.00 98.25 212 GLU A CA 1
ATOM 1544 C C . GLU A 1 212 ? 16.731 -5.560 7.926 1.00 98.25 212 GLU A C 1
ATOM 1546 O O . GLU A 1 212 ? 15.518 -5.381 7.767 1.00 98.25 212 GLU A O 1
ATOM 1551 N N . LEU A 1 213 ? 17.573 -5.648 6.893 1.00 98.81 213 LEU A N 1
ATOM 1552 C CA . LEU A 1 213 ? 17.105 -5.749 5.513 1.00 98.81 213 LEU A CA 1
ATOM 1553 C C . LEU A 1 213 ? 16.461 -7.121 5.317 1.00 98.81 213 LEU A C 1
ATOM 1555 O O . LEU A 1 213 ? 17.140 -8.146 5.360 1.00 98.81 213 LEU A O 1
ATOM 1559 N N . TYR A 1 214 ? 15.153 -7.140 5.081 1.00 98.88 214 TYR A N 1
ATOM 1560 C CA . TYR A 1 214 ? 14.453 -8.366 4.727 1.00 98.88 214 TYR A CA 1
ATOM 1561 C C . TYR A 1 214 ? 14.579 -8.657 3.234 1.00 98.88 214 TYR A C 1
ATOM 1563 O O . TYR A 1 214 ? 14.850 -9.790 2.856 1.00 98.88 214 TYR A O 1
ATOM 1571 N N . ALA A 1 215 ? 14.396 -7.645 2.389 1.00 98.94 215 ALA A N 1
ATOM 1572 C CA . ALA A 1 215 ? 14.526 -7.740 0.937 1.00 98.94 215 ALA A CA 1
ATOM 1573 C C . ALA A 1 215 ? 14.945 -6.388 0.350 1.00 98.94 215 ALA A C 1
ATOM 1575 O O . ALA A 1 215 ? 14.629 -5.345 0.924 1.00 98.94 215 ALA A O 1
ATOM 1576 N N . THR A 1 216 ? 15.636 -6.403 -0.787 1.00 98.88 216 THR A N 1
ATOM 1577 C CA . THR A 1 216 ? 16.200 -5.210 -1.445 1.00 98.88 216 THR A CA 1
ATOM 1578 C C . THR A 1 216 ? 15.887 -5.201 -2.941 1.00 98.88 216 THR A C 1
ATOM 1580 O O . THR A 1 216 ? 15.408 -6.187 -3.499 1.00 98.88 216 THR A O 1
ATOM 1583 N N . GLY A 1 217 ? 16.151 -4.081 -3.611 1.00 98.69 217 GLY A N 1
ATOM 1584 C CA . GLY A 1 217 ? 15.860 -3.922 -5.038 1.00 98.69 217 GLY A CA 1
ATOM 1585 C C . GLY A 1 217 ? 14.371 -3.776 -5.344 1.00 98.69 217 GLY A C 1
ATOM 1586 O O . GLY A 1 217 ? 13.946 -4.056 -6.457 1.00 98.69 217 GLY A O 1
ATOM 1587 N N . LEU A 1 218 ? 13.594 -3.345 -4.352 1.00 98.75 218 LEU A N 1
ATOM 1588 C CA . LEU A 1 218 ? 12.163 -3.070 -4.430 1.00 98.75 218 LEU A CA 1
ATOM 1589 C C . LEU A 1 218 ? 11.990 -1.556 -4.558 1.00 98.75 218 LEU A C 1
ATOM 1591 O O . LEU A 1 218 ? 11.965 -0.872 -3.531 1.00 98.75 218 LEU A O 1
ATOM 1595 N N . ARG A 1 219 ? 11.955 -1.006 -5.783 1.00 98.69 219 ARG A N 1
ATOM 1596 C CA . ARG A 1 219 ? 12.004 0.455 -6.009 1.00 98.69 219 ARG A CA 1
ATOM 1597 C C . ARG A 1 219 ? 11.020 1.180 -5.107 1.00 98.69 219 ARG A C 1
ATOM 1599 O O . ARG A 1 219 ? 11.403 2.109 -4.393 1.00 98.69 219 ARG A O 1
ATOM 1606 N N . ASN A 1 220 ? 9.758 0.770 -5.149 1.00 98.69 220 ASN A N 1
ATOM 1607 C CA . ASN A 1 220 ? 8.730 1.337 -4.296 1.00 98.69 220 ASN A CA 1
ATOM 1608 C C . ASN A 1 220 ? 7.580 0.345 -4.102 1.00 98.69 220 ASN A C 1
ATOM 1610 O O . ASN A 1 220 ? 6.500 0.498 -4.680 1.00 98.69 220 ASN A O 1
ATOM 1614 N N . THR A 1 221 ? 7.816 -0.657 -3.253 1.00 98.62 221 THR A N 1
ATOM 1615 C CA . THR A 1 221 ? 6.769 -1.566 -2.785 1.00 98.62 221 THR A CA 1
ATOM 1616 C C . THR A 1 221 ? 5.872 -0.816 -1.810 1.00 98.62 221 THR A C 1
ATOM 1618 O O . THR A 1 221 ? 6.184 -0.708 -0.625 1.00 98.62 221 THR A O 1
ATOM 1621 N N . VAL A 1 222 ? 4.783 -0.221 -2.301 1.00 98.12 222 VAL A N 1
ATOM 1622 C CA . VAL A 1 222 ? 3.959 0.673 -1.471 1.00 98.12 222 VAL A CA 1
ATOM 1623 C C . VAL A 1 222 ? 3.135 -0.109 -0.463 1.00 98.12 222 VAL A C 1
ATOM 1625 O O . VAL A 1 222 ? 2.984 0.355 0.662 1.00 98.12 222 VAL A O 1
ATOM 1628 N N . ASP A 1 223 ? 2.630 -1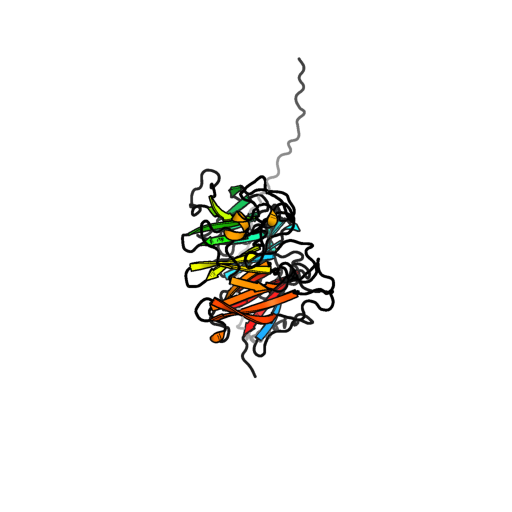.284 -0.819 1.00 98.69 223 ASP A N 1
ATOM 1629 C CA . ASP A 1 223 ? 1.885 -2.142 0.100 1.00 98.69 223 ASP A CA 1
ATOM 1630 C C . ASP A 1 223 ? 2.223 -3.616 -0.136 1.00 98.69 223 ASP A C 1
ATOM 1632 O O . ASP A 1 223 ? 2.718 -4.012 -1.195 1.00 98.69 223 ASP A O 1
ATOM 1636 N N . PHE A 1 224 ? 1.989 -4.423 0.891 1.00 98.88 224 PHE A N 1
ATOM 1637 C CA . PHE A 1 224 ? 2.290 -5.847 0.910 1.00 98.88 224 PHE A CA 1
ATOM 1638 C C . PHE A 1 224 ? 1.305 -6.597 1.807 1.00 98.88 224 PHE A C 1
ATOM 1640 O O . PHE A 1 224 ? 0.696 -6.017 2.695 1.00 98.88 224 PHE A O 1
ATOM 1647 N N . ALA A 1 225 ? 1.138 -7.896 1.602 1.00 98.06 225 ALA A N 1
ATOM 1648 C CA . ALA A 1 225 ? 0.255 -8.737 2.401 1.00 98.06 225 ALA A CA 1
ATOM 1649 C C . ALA A 1 225 ? 0.803 -10.162 2.497 1.00 98.06 225 ALA A C 1
ATOM 1651 O O . ALA A 1 225 ? 1.571 -10.603 1.643 1.00 98.06 225 ALA A O 1
ATOM 1652 N N . TRP A 1 226 ? 0.382 -10.894 3.527 1.00 97.62 226 TRP A N 1
ATOM 1653 C CA . TRP A 1 226 ? 0.609 -12.334 3.606 1.00 97.62 226 TRP A CA 1
ATOM 1654 C C . TRP A 1 226 ? -0.600 -13.082 3.063 1.00 97.62 226 TRP A C 1
ATOM 1656 O O . TRP A 1 226 ? -1.737 -12.687 3.318 1.00 97.62 226 TRP A O 1
ATOM 1666 N N . ASP A 1 227 ? -0.345 -14.167 2.342 1.00 94.94 227 ASP A N 1
ATOM 1667 C CA . ASP A 1 227 ? -1.387 -15.130 1.994 1.00 94.94 227 ASP A CA 1
ATOM 1668 C C . ASP A 1 227 ? -1.629 -16.150 3.122 1.00 94.94 227 ASP A C 1
ATOM 1670 O O . ASP A 1 227 ? -0.934 -16.171 4.142 1.00 94.94 227 ASP A O 1
ATOM 1674 N N . ARG A 1 228 ? -2.594 -17.058 2.922 1.00 92.06 228 ARG A N 1
ATOM 1675 C CA . ARG A 1 228 ? -2.911 -18.140 3.877 1.00 92.06 228 ARG A CA 1
ATOM 1676 C C . ARG A 1 228 ? -1.769 -19.126 4.130 1.00 92.06 228 ARG A C 1
ATOM 1678 O O . ARG A 1 228 ? -1.835 -19.887 5.091 1.00 92.06 228 ARG A O 1
ATOM 1685 N N . GLN A 1 229 ? -0.747 -19.152 3.278 1.00 93.25 229 GLN A N 1
ATOM 1686 C CA . GLN A 1 229 ? 0.448 -19.975 3.453 1.00 93.25 229 GLN A CA 1
ATOM 1687 C C . GLN A 1 229 ? 1.594 -19.184 4.094 1.00 93.25 229 GLN A C 1
ATOM 1689 O O . GLN A 1 229 ? 2.730 -19.659 4.089 1.00 93.25 229 GLN A O 1
ATOM 1694 N N . ASN A 1 230 ? 1.313 -18.004 4.661 1.00 95.88 230 ASN A N 1
ATOM 1695 C CA . ASN A 1 230 ? 2.299 -17.132 5.292 1.00 95.88 230 ASN A CA 1
ATOM 1696 C C . ASN A 1 230 ? 3.402 -16.669 4.329 1.00 95.88 230 ASN A C 1
ATOM 1698 O O . ASN A 1 230 ? 4.498 -16.304 4.761 1.00 95.88 230 ASN A O 1
ATOM 1702 N N . ARG A 1 231 ? 3.129 -16.656 3.021 1.00 97.06 231 ARG A N 1
ATOM 1703 C CA . ARG A 1 231 ? 4.043 -16.112 2.016 1.00 97.06 231 ARG A CA 1
ATOM 1704 C C . ARG A 1 231 ? 3.772 -14.626 1.852 1.00 97.06 231 ARG A C 1
ATOM 1706 O O . ARG A 1 231 ? 2.618 -14.209 1.805 1.00 97.06 231 ARG A O 1
ATOM 1713 N N . LEU A 1 232 ? 4.837 -13.841 1.766 1.00 98.62 232 LEU A N 1
ATOM 1714 C CA . LEU A 1 232 ? 4.761 -12.393 1.672 1.00 98.62 232 LEU A CA 1
ATOM 1715 C C . LEU A 1 232 ? 4.695 -11.946 0.208 1.00 98.62 232 LEU A C 1
ATOM 1717 O O . LEU A 1 232 ? 5.548 -12.308 -0.597 1.00 98.62 232 LEU A O 1
ATOM 1721 N N . TRP A 1 233 ? 3.709 -11.121 -0.118 1.00 98.69 233 TRP A N 1
ATOM 1722 C CA . TRP A 1 233 ? 3.469 -10.588 -1.454 1.00 98.69 233 TRP A CA 1
ATOM 1723 C C . TRP A 1 233 ? 3.475 -9.067 -1.416 1.00 98.69 233 TRP A C 1
ATOM 1725 O O . TRP A 1 233 ? 2.832 -8.489 -0.547 1.00 98.69 233 TRP A O 1
ATOM 1735 N N . GLY A 1 234 ? 4.172 -8.415 -2.343 1.00 98.75 234 GLY A N 1
ATOM 1736 C CA . GLY A 1 234 ? 4.239 -6.953 -2.420 1.00 98.75 234 GLY A CA 1
ATOM 1737 C C . GLY A 1 234 ? 3.991 -6.443 -3.829 1.00 98.75 234 GLY A C 1
ATOM 1738 O O . GLY A 1 234 ? 4.374 -7.100 -4.796 1.00 98.75 234 GLY A O 1
ATOM 1739 N N . VAL A 1 235 ? 3.351 -5.279 -3.935 1.00 98.81 235 VAL A N 1
ATOM 1740 C CA . VAL A 1 235 ? 3.172 -4.583 -5.214 1.00 98.81 235 VAL A CA 1
ATOM 1741 C C . VAL A 1 235 ? 4.177 -3.450 -5.350 1.00 98.81 235 VAL A C 1
ATOM 1743 O O . VAL A 1 235 ? 4.225 -2.573 -4.488 1.00 98.81 235 VAL A O 1
ATOM 1746 N N . ASP A 1 236 ? 4.974 -3.471 -6.416 1.00 98.81 236 ASP A N 1
ATOM 1747 C CA . ASP A 1 236 ? 6.075 -2.532 -6.642 1.00 98.81 236 ASP A CA 1
ATOM 1748 C C . ASP A 1 236 ? 5.800 -1.607 -7.831 1.00 98.81 236 ASP A C 1
ATOM 1750 O O . ASP A 1 236 ? 5.204 -2.019 -8.829 1.00 98.81 236 ASP A O 1
ATOM 1754 N N . ASN A 1 237 ? 6.219 -0.346 -7.684 1.00 98.69 237 ASN A N 1
ATOM 1755 C CA . ASN A 1 237 ? 6.119 0.671 -8.724 1.00 98.69 237 ASN A CA 1
ATOM 1756 C C . ASN A 1 237 ? 7.489 0.842 -9.390 1.00 98.69 237 ASN A C 1
ATOM 1758 O O . ASN A 1 237 ? 8.409 1.394 -8.772 1.00 98.69 237 ASN A O 1
ATOM 1762 N N . GLY A 1 238 ? 7.596 0.425 -10.651 1.00 96.25 238 GLY A N 1
ATOM 1763 C CA . GLY A 1 238 ? 8.824 0.438 -11.444 1.00 96.25 238 GLY A CA 1
ATOM 1764 C C . GLY A 1 238 ? 9.339 1.845 -11.773 1.00 96.25 238 GLY A C 1
ATOM 1765 O O . GLY A 1 238 ? 8.723 2.858 -11.439 1.00 96.25 238 GLY A O 1
ATOM 1766 N N . ARG A 1 239 ? 10.528 1.933 -12.389 1.00 96.19 239 ARG A N 1
ATOM 1767 C CA . ARG A 1 239 ? 11.126 3.232 -12.741 1.00 96.19 239 ARG A CA 1
ATOM 1768 C C . ARG A 1 239 ? 10.310 3.993 -13.777 1.00 96.19 239 ARG A C 1
ATOM 1770 O O . ARG A 1 239 ? 9.679 3.427 -14.657 1.00 96.19 239 ARG A O 1
ATOM 1777 N N . ASP A 1 240 ? 10.453 5.302 -13.733 1.00 96.19 240 ASP A N 1
ATOM 1778 C CA . ASP A 1 240 ? 9.880 6.223 -14.691 1.00 96.19 240 ASP A CA 1
ATOM 1779 C C . ASP A 1 240 ? 10.780 6.397 -15.926 1.00 96.19 240 ASP A C 1
ATOM 1781 O O . ASP A 1 240 ? 12.006 6.214 -15.869 1.00 96.19 240 ASP A O 1
ATOM 1785 N N . HIS A 1 241 ? 10.154 6.845 -17.019 1.00 94.50 241 HIS A N 1
ATOM 1786 C CA . HIS A 1 241 ? 10.794 7.358 -18.238 1.00 94.50 241 HIS A CA 1
ATOM 1787 C C . HIS A 1 241 ? 11.486 6.313 -19.135 1.00 94.50 241 HIS A C 1
ATOM 1789 O O . HIS A 1 241 ? 12.441 6.646 -19.831 1.00 94.50 241 HIS A O 1
ATOM 1795 N N . LEU A 1 242 ? 10.967 5.078 -19.183 1.00 95.25 242 LEU A N 1
ATOM 1796 C CA . LEU A 1 242 ? 11.322 4.072 -20.205 1.00 95.25 242 LEU A CA 1
ATOM 1797 C C . LEU A 1 242 ? 10.278 3.946 -21.336 1.00 95.25 242 LEU A C 1
ATOM 1799 O O . LEU A 1 242 ? 10.295 2.989 -22.109 1.00 95.25 242 LEU A O 1
ATOM 1803 N N . GLY A 1 243 ? 9.381 4.928 -21.455 1.00 94.88 243 GLY A N 1
ATOM 1804 C CA . GLY A 1 243 ? 8.296 4.953 -22.441 1.00 94.88 243 GLY A CA 1
ATOM 1805 C C . GLY A 1 243 ? 6.959 4.449 -21.891 1.00 94.88 243 GLY A C 1
ATOM 1806 O O . GLY A 1 243 ? 6.832 4.113 -20.719 1.00 94.88 243 GLY A O 1
ATOM 1807 N N . ASP A 1 244 ? 5.935 4.400 -22.745 1.00 93.75 244 ASP A N 1
ATOM 1808 C CA . ASP A 1 244 ? 4.536 4.187 -22.328 1.00 93.75 244 ASP A CA 1
ATOM 1809 C C . ASP A 1 244 ? 4.199 2.766 -21.861 1.00 93.75 244 ASP A C 1
ATOM 1811 O O . ASP A 1 244 ? 3.133 2.532 -21.283 1.00 93.75 244 ASP A O 1
ATOM 1815 N N . THR A 1 245 ? 5.047 1.796 -22.190 1.00 95.19 245 THR A N 1
ATOM 1816 C CA . THR A 1 245 ? 4.772 0.367 -21.988 1.00 95.19 245 THR A CA 1
ATOM 1817 C C . THR A 1 245 ? 5.816 -0.323 -21.124 1.00 95.19 245 THR A C 1
ATOM 1819 O O . THR A 1 245 ? 5.699 -1.526 -20.907 1.00 95.19 245 THR A O 1
ATOM 1822 N N . LEU A 1 246 ? 6.827 0.409 -20.646 1.00 96.00 246 LEU A N 1
ATOM 1823 C CA . LEU A 1 246 ? 7.915 -0.124 -19.835 1.00 96.00 246 LEU A CA 1
ATOM 1824 C C . LEU A 1 246 ? 8.284 0.830 -18.688 1.00 96.00 246 LEU A C 1
ATOM 1826 O O . LEU A 1 246 ? 8.175 2.049 -18.852 1.00 96.00 246 LEU A O 1
ATOM 1830 N N . PRO A 1 247 ? 8.801 0.286 -17.576 1.00 97.06 247 PRO A N 1
ATOM 1831 C CA . PRO A 1 247 ? 8.752 -1.131 -17.202 1.00 97.06 247 PRO A CA 1
ATOM 1832 C C . PRO A 1 247 ? 7.324 -1.544 -16.781 1.00 97.06 247 PRO A C 1
ATOM 1834 O O . PRO A 1 247 ? 6.513 -0.677 -16.453 1.00 97.06 247 PRO A O 1
ATOM 1837 N N . PRO A 1 248 ? 6.977 -2.844 -16.802 1.00 97.88 248 PRO A N 1
ATOM 1838 C CA . PRO A 1 248 ? 5.750 -3.302 -16.156 1.00 97.88 248 PRO A CA 1
ATOM 1839 C C . PRO A 1 248 ? 5.789 -3.004 -14.650 1.00 97.88 248 PRO A C 1
ATOM 1841 O O . PRO A 1 248 ? 6.862 -2.980 -14.052 1.00 97.88 248 PRO A O 1
ATOM 1844 N N . GLU A 1 249 ? 4.618 -2.831 -14.038 1.00 98.62 249 GLU A N 1
ATOM 1845 C CA . GLU A 1 249 ? 4.514 -2.840 -12.573 1.00 98.62 249 GLU A CA 1
ATOM 1846 C C . GLU A 1 249 ? 4.489 -4.289 -12.081 1.00 98.62 249 GLU A C 1
ATOM 1848 O O . GLU A 1 249 ? 4.105 -5.199 -12.826 1.00 98.62 249 GLU A O 1
ATOM 1853 N N . GLU A 1 250 ? 4.851 -4.527 -10.826 1.00 98.75 250 GLU A N 1
ATOM 1854 C CA . GLU A 1 250 ? 5.195 -5.875 -10.371 1.00 98.75 250 GLU A CA 1
ATOM 1855 C C . GLU A 1 250 ? 4.375 -6.329 -9.162 1.00 98.75 250 GLU A C 1
ATOM 1857 O O . GLU A 1 250 ? 4.125 -5.567 -8.230 1.00 98.75 250 GLU A O 1
ATOM 1862 N N . LEU A 1 251 ? 3.994 -7.609 -9.157 1.00 98.81 251 LEU A N 1
ATOM 1863 C CA . LEU A 1 251 ? 3.615 -8.356 -7.961 1.00 98.81 251 LEU A CA 1
ATOM 1864 C C . LEU A 1 251 ? 4.743 -9.338 -7.638 1.00 98.81 251 LEU A C 1
ATOM 1866 O O . LEU A 1 251 ? 4.972 -10.315 -8.358 1.00 98.81 251 LEU A O 1
ATOM 1870 N N . ASN A 1 252 ? 5.422 -9.092 -6.526 1.00 98.81 252 ASN A N 1
ATOM 1871 C CA . ASN A 1 252 ? 6.587 -9.843 -6.090 1.00 98.81 252 ASN A CA 1
ATOM 1872 C C . ASN A 1 252 ? 6.225 -10.811 -4.957 1.00 98.81 252 ASN A C 1
ATOM 1874 O O . ASN A 1 252 ? 5.599 -10.420 -3.973 1.00 98.81 252 ASN A O 1
ATOM 1878 N N . LEU A 1 253 ? 6.654 -12.073 -5.075 1.00 98.38 253 LEU A N 1
ATOM 1879 C CA . LEU A 1 253 ? 6.683 -13.022 -3.959 1.00 98.38 253 LEU A CA 1
ATOM 1880 C C . LEU A 1 253 ? 7.957 -12.756 -3.150 1.00 98.38 253 LEU A C 1
ATOM 1882 O O . LEU A 1 253 ? 9.019 -13.297 -3.462 1.00 98.38 253 LEU A O 1
ATOM 1886 N N . ILE A 1 254 ? 7.842 -11.902 -2.134 1.00 98.81 254 ILE A N 1
ATOM 1887 C CA . ILE A 1 254 ? 8.972 -11.385 -1.369 1.00 98.81 254 ILE A CA 1
ATOM 1888 C C . ILE A 1 254 ? 9.469 -12.441 -0.375 1.00 98.81 254 ILE A C 1
ATOM 1890 O O . ILE A 1 254 ? 8.714 -13.028 0.397 1.00 98.81 254 ILE A O 1
ATOM 1894 N N . ARG A 1 255 ? 10.779 -12.673 -0.386 1.00 98.25 255 ARG A N 1
ATOM 1895 C CA . ARG A 1 255 ? 11.493 -13.642 0.450 1.00 98.25 255 ARG A CA 1
ATOM 1896 C C . ARG A 1 255 ? 12.669 -12.973 1.139 1.00 98.25 255 ARG A C 1
ATOM 1898 O O . ARG A 1 255 ? 13.291 -12.081 0.562 1.00 98.25 255 ARG A O 1
ATOM 1905 N N . GLN A 1 256 ? 12.989 -13.459 2.334 1.00 98.50 256 GLN A N 1
ATOM 1906 C CA . GLN A 1 256 ? 14.146 -13.003 3.096 1.00 98.50 256 GLN A CA 1
ATOM 1907 C C . GLN A 1 256 ? 15.438 -13.133 2.275 1.00 98.50 256 GLN A C 1
ATOM 1909 O O . GLN A 1 256 ? 15.678 -14.167 1.652 1.00 98.50 256 GLN A O 1
ATOM 1914 N N . GLY A 1 257 ? 16.258 -12.084 2.279 1.00 98.69 257 GLY A N 1
ATOM 1915 C CA . GLY A 1 257 ? 17.503 -11.986 1.518 1.00 98.69 257 GLY A CA 1
ATOM 1916 C C . GLY A 1 257 ? 17.316 -11.813 0.007 1.00 98.69 257 GLY A C 1
ATOM 1917 O O . GLY A 1 257 ? 18.304 -11.795 -0.721 1.00 98.69 257 GLY A O 1
ATOM 1918 N N . GLY A 1 258 ? 16.077 -11.711 -0.483 1.00 98.69 258 GLY A N 1
ATOM 1919 C CA . GLY A 1 258 ? 15.795 -11.583 -1.909 1.00 98.69 258 GLY A CA 1
ATOM 1920 C C . GLY A 1 258 ? 16.168 -10.212 -2.475 1.00 98.69 258 GLY A C 1
ATOM 1921 O O . GLY A 1 258 ? 15.949 -9.189 -1.823 1.00 98.69 258 GLY A O 1
ATOM 1922 N N . PHE A 1 259 ? 16.673 -10.214 -3.711 1.00 98.88 259 PHE A N 1
ATOM 1923 C CA . PHE A 1 259 ? 16.976 -9.020 -4.496 1.00 98.88 259 PHE A CA 1
ATOM 1924 C C . PHE A 1 259 ? 16.052 -8.942 -5.722 1.00 98.88 259 PHE A C 1
ATOM 1926 O O . PHE A 1 259 ? 16.051 -9.858 -6.541 1.00 98.88 259 PHE A O 1
ATOM 1933 N N . TYR A 1 260 ? 15.274 -7.864 -5.850 1.00 98.81 260 TYR A N 1
ATOM 1934 C CA . TYR A 1 260 ? 14.196 -7.716 -6.850 1.00 98.81 260 TYR A CA 1
ATOM 1935 C C . TYR A 1 260 ? 14.556 -6.771 -8.007 1.00 98.81 260 TYR A C 1
ATOM 1937 O O . TYR A 1 260 ? 13.697 -6.300 -8.739 1.00 98.81 260 TYR A O 1
ATOM 1945 N N . GLY A 1 261 ? 15.852 -6.532 -8.215 1.00 98.50 261 GLY A N 1
ATOM 1946 C CA . GLY A 1 261 ? 16.370 -5.998 -9.472 1.00 98.50 261 GLY A CA 1
ATOM 1947 C C . GLY A 1 261 ? 16.668 -4.512 -9.487 1.00 98.50 261 GLY A C 1
ATOM 1948 O O . GLY A 1 261 ? 17.719 -4.140 -10.011 1.00 98.50 261 GLY A O 1
ATOM 1949 N N . TRP A 1 262 ? 15.845 -3.652 -8.883 1.00 98.69 262 TRP A N 1
ATOM 1950 C CA . TRP A 1 262 ? 16.113 -2.210 -8.927 1.00 98.69 262 TRP A CA 1
ATOM 1951 C C . TRP A 1 262 ? 17.453 -1.862 -8.236 1.00 98.69 262 TRP A C 1
ATOM 1953 O O . TRP A 1 262 ? 17.756 -2.414 -7.176 1.00 98.69 262 TRP A O 1
ATOM 1963 N N . PRO A 1 263 ? 18.281 -0.950 -8.784 1.00 98.25 263 PRO A N 1
ATOM 1964 C CA . PRO A 1 263 ? 18.095 -0.187 -10.024 1.00 98.25 263 PRO A CA 1
ATOM 1965 C C . PRO A 1 263 ? 18.685 -0.859 -11.279 1.00 98.25 263 PRO A C 1
ATOM 1967 O O . PRO A 1 263 ? 18.749 -0.226 -12.325 1.00 98.25 263 PRO A O 1
ATOM 1970 N N . TYR A 1 264 ? 19.167 -2.100 -11.194 1.00 98.69 264 TYR A N 1
ATOM 1971 C CA . TYR A 1 264 ? 19.925 -2.765 -12.261 1.00 98.69 264 TYR A CA 1
ATOM 1972 C C . TYR A 1 264 ? 19.054 -3.516 -13.274 1.00 98.69 264 TYR A C 1
ATOM 1974 O O . TYR A 1 264 ? 19.479 -3.704 -14.412 1.00 98.69 264 TYR A O 1
ATOM 1982 N N . ALA A 1 265 ? 17.868 -3.970 -12.879 1.00 98.56 265 ALA A N 1
ATOM 1983 C CA . ALA A 1 265 ? 16.949 -4.713 -13.731 1.00 98.56 265 ALA A CA 1
ATOM 1984 C C . ALA A 1 265 ? 15.485 -4.422 -13.383 1.00 98.56 265 ALA A C 1
ATOM 1986 O O . ALA A 1 265 ? 15.180 -3.947 -12.289 1.00 98.56 265 ALA A O 1
ATOM 1987 N N . TYR A 1 266 ? 14.595 -4.742 -14.319 1.00 98.31 266 TYR A N 1
ATOM 1988 C CA . TYR A 1 266 ? 13.143 -4.759 -14.136 1.00 98.31 266 TYR A CA 1
ATOM 1989 C C . TYR A 1 266 ? 12.541 -6.019 -14.772 1.00 98.31 266 TYR A C 1
ATOM 1991 O O . TYR A 1 266 ? 13.153 -6.633 -15.654 1.00 98.31 266 TYR A O 1
ATOM 1999 N N . GLY A 1 267 ? 11.329 -6.400 -14.361 1.00 97.69 267 GLY A N 1
ATOM 2000 C CA . GLY A 1 267 ? 10.641 -7.567 -14.907 1.00 97.69 267 GLY A CA 1
ATOM 2001 C C . GLY A 1 267 ? 11.458 -8.856 -14.757 1.00 97.69 267 GLY A C 1
ATOM 2002 O O . GLY A 1 267 ? 12.167 -9.058 -13.771 1.00 97.69 267 GLY A O 1
ATOM 2003 N N . ASP A 1 268 ? 11.387 -9.749 -15.748 1.00 97.81 268 ASP A N 1
ATOM 2004 C CA . ASP A 1 268 ? 12.216 -10.961 -15.754 1.00 97.81 268 ASP A CA 1
ATOM 2005 C C . ASP A 1 268 ? 13.643 -10.661 -16.221 1.00 97.81 268 ASP A C 1
ATOM 2007 O O . ASP A 1 268 ? 14.029 -10.947 -17.355 1.00 97.81 268 ASP A O 1
ATOM 2011 N N . ARG A 1 269 ? 14.417 -10.049 -15.313 1.00 98.19 269 ARG A N 1
ATOM 2012 C CA . ARG A 1 269 ? 15.854 -9.772 -15.466 1.00 98.19 269 ARG A CA 1
ATOM 2013 C C . ARG A 1 269 ? 16.192 -8.979 -16.727 1.00 98.19 269 ARG A C 1
ATOM 2015 O O . ARG A 1 269 ? 17.245 -9.189 -17.331 1.00 98.19 269 ARG A O 1
ATOM 2022 N N . VAL A 1 270 ? 15.317 -8.063 -17.130 1.00 98.31 270 VAL A N 1
ATOM 2023 C CA . VAL A 1 270 ? 15.617 -7.154 -18.233 1.00 98.31 270 VAL A CA 1
ATOM 2024 C C . VAL A 1 270 ? 16.597 -6.103 -17.711 1.00 98.31 270 VAL A C 1
ATOM 2026 O O . VAL A 1 270 ? 16.264 -5.428 -16.734 1.00 98.31 270 VAL A O 1
ATOM 2029 N N . PRO A 1 271 ? 17.800 -5.958 -18.302 1.00 98.44 271 PRO A N 1
ATOM 2030 C CA . PRO A 1 271 ? 18.766 -4.966 -17.846 1.00 98.44 271 PRO A CA 1
ATOM 2031 C C . PRO A 1 271 ? 18.184 -3.552 -17.925 1.00 98.44 271 PRO A C 1
ATOM 2033 O O . PRO A 1 271 ? 17.642 -3.147 -18.956 1.00 98.44 271 PRO A O 1
ATOM 2036 N N . ASP A 1 272 ? 18.328 -2.783 -16.848 1.00 98.06 272 ASP A N 1
ATOM 2037 C CA . ASP A 1 272 ? 18.095 -1.342 -16.889 1.00 98.06 272 ASP A CA 1
ATOM 2038 C C . ASP A 1 272 ? 19.156 -0.680 -17.797 1.00 98.06 272 ASP A C 1
ATOM 2040 O O . ASP A 1 272 ? 20.338 -1.028 -17.701 1.00 98.06 272 ASP A O 1
ATOM 2044 N N . PRO A 1 273 ? 18.783 0.266 -18.677 1.00 96.81 273 PRO A N 1
ATOM 2045 C CA . PRO A 1 273 ? 19.727 0.873 -19.619 1.00 96.81 273 PRO A CA 1
ATOM 2046 C C . PRO A 1 273 ? 20.811 1.740 -18.958 1.00 96.81 273 PRO A C 1
ATOM 2048 O O . PRO A 1 273 ? 21.859 1.961 -19.557 1.00 96.81 273 PRO A O 1
ATOM 2051 N N . GLU A 1 274 ? 20.596 2.252 -17.743 1.00 95.75 274 GLU A N 1
ATOM 2052 C CA . GLU A 1 274 ? 21.580 3.088 -17.047 1.00 95.75 274 GLU A CA 1
ATOM 2053 C C . GLU A 1 274 ? 22.525 2.246 -16.184 1.00 95.75 274 GLU A C 1
ATOM 2055 O O . GLU A 1 274 ? 23.735 2.499 -16.150 1.00 95.75 274 GLU A O 1
ATOM 2060 N N . PHE A 1 275 ? 22.004 1.236 -15.484 1.00 97.06 275 PHE A N 1
ATOM 2061 C CA . PHE A 1 275 ? 22.782 0.463 -14.510 1.00 97.06 275 PHE A CA 1
ATOM 2062 C C . PHE A 1 275 ? 22.981 -1.009 -14.880 1.00 97.06 275 PHE A C 1
ATOM 2064 O O . PHE A 1 275 ? 23.998 -1.584 -14.493 1.00 97.06 275 PHE A O 1
ATOM 2071 N N . GLY A 1 276 ? 22.077 -1.621 -15.638 1.00 97.31 276 GLY A N 1
ATOM 2072 C CA . GLY A 1 276 ? 22.069 -3.061 -15.898 1.00 97.31 276 GLY A CA 1
ATOM 2073 C C . GLY A 1 276 ? 23.256 -3.559 -16.718 1.00 97.31 276 GLY A C 1
ATOM 2074 O O . GLY A 1 276 ? 23.920 -4.509 -16.308 1.00 97.31 276 GLY A O 1
ATOM 2075 N N . GLU A 1 277 ? 23.584 -2.898 -17.835 1.00 93.38 277 GLU A N 1
ATOM 2076 C CA . GLU A 1 277 ? 24.677 -3.336 -18.728 1.00 93.38 277 GLU A CA 1
ATOM 2077 C C . GLU A 1 277 ? 26.040 -3.396 -18.023 1.00 93.38 277 GLU A C 1
ATOM 2079 O O . GLU A 1 277 ? 26.865 -4.264 -18.308 1.00 93.38 277 GLU A O 1
ATOM 2084 N N . ARG A 1 278 ? 26.265 -2.487 -17.067 1.00 95.75 278 ARG A N 1
ATOM 2085 C CA . ARG A 1 278 ? 27.514 -2.389 -16.299 1.00 95.75 278 ARG A CA 1
ATOM 2086 C C . ARG A 1 278 ? 27.551 -3.305 -15.074 1.00 95.75 278 ARG A C 1
ATOM 2088 O O . ARG A 1 278 ? 28.611 -3.431 -14.473 1.00 95.75 278 ARG A O 1
ATOM 2095 N N . ASN A 1 279 ? 26.424 -3.922 -14.711 1.00 97.75 279 ASN A N 1
ATOM 2096 C CA . ASN A 1 279 ? 26.280 -4.779 -13.529 1.00 97.75 279 ASN A CA 1
ATOM 2097 C C . ASN A 1 279 ? 25.541 -6.086 -13.889 1.00 97.75 279 ASN A C 1
ATOM 2099 O O . ASN A 1 279 ? 24.471 -6.385 -13.341 1.00 97.75 279 ASN A O 1
ATOM 2103 N N . PRO A 1 280 ? 26.059 -6.876 -14.849 1.00 97.81 280 PRO A N 1
ATOM 2104 C CA . PRO A 1 280 ? 25.361 -8.050 -15.369 1.00 97.81 280 PRO A CA 1
ATOM 2105 C C . PRO A 1 280 ? 25.144 -9.144 -14.310 1.00 97.81 280 PRO A C 1
ATOM 2107 O O . PRO A 1 280 ? 24.243 -9.969 -14.442 1.00 97.81 280 PRO A O 1
ATOM 2110 N N . GLU A 1 281 ? 25.954 -9.183 -13.254 1.00 98.19 281 GLU A N 1
ATOM 2111 C CA . GLU A 1 281 ? 25.742 -10.033 -12.080 1.00 98.19 281 GLU A CA 1
ATOM 2112 C C . GLU A 1 281 ? 24.489 -9.646 -11.294 1.00 98.19 281 GLU A C 1
ATOM 2114 O O . GLU A 1 281 ? 23.680 -10.528 -11.014 1.00 98.19 281 GLU A O 1
ATOM 2119 N N . ARG A 1 282 ? 24.250 -8.351 -11.045 1.00 98.25 282 ARG A N 1
ATOM 2120 C CA . ARG A 1 282 ? 23.028 -7.881 -10.371 1.00 98.25 282 ARG A CA 1
ATOM 2121 C C . ARG A 1 282 ? 21.772 -8.189 -11.175 1.00 98.25 282 ARG A C 1
ATOM 2123 O O . ARG A 1 282 ? 20.760 -8.608 -10.614 1.00 98.25 282 ARG A O 1
ATOM 2130 N N . VAL A 1 283 ? 21.854 -8.066 -12.499 1.00 98.62 283 VAL A N 1
ATOM 2131 C CA . VAL A 1 283 ? 20.765 -8.478 -13.396 1.00 98.62 283 VAL A CA 1
ATOM 2132 C C . VAL A 1 283 ? 20.475 -9.977 -13.249 1.00 98.62 283 VAL A C 1
ATOM 2134 O O . VAL A 1 283 ? 19.320 -10.369 -13.101 1.00 98.62 283 VAL A O 1
ATOM 2137 N N . ARG A 1 284 ? 21.506 -10.835 -13.218 1.00 98.38 284 ARG A N 1
ATOM 2138 C CA . ARG A 1 284 ? 21.329 -12.290 -13.039 1.00 98.38 284 ARG A CA 1
ATOM 2139 C C . ARG A 1 284 ? 20.768 -12.669 -11.664 1.00 98.38 284 ARG A C 1
ATOM 2141 O O . ARG A 1 284 ? 19.967 -13.597 -11.584 1.00 98.38 284 ARG A O 1
ATOM 2148 N N . GLU A 1 285 ? 21.174 -11.965 -10.609 1.00 98.25 285 GLU A N 1
ATOM 2149 C CA . GLU A 1 285 ? 20.708 -12.174 -9.226 1.00 98.25 285 GLU A CA 1
ATOM 2150 C C . GLU A 1 285 ? 19.237 -11.801 -9.015 1.00 98.25 285 GLU A C 1
ATOM 2152 O O . GLU A 1 285 ? 18.626 -12.250 -8.045 1.00 98.25 285 GLU A O 1
ATOM 2157 N N . THR A 1 286 ? 18.668 -10.996 -9.913 1.00 98.69 286 THR A N 1
ATOM 2158 C CA . THR A 1 286 ? 17.296 -10.500 -9.799 1.00 98.69 286 THR A CA 1
ATOM 2159 C C . THR A 1 286 ? 16.300 -11.657 -9.711 1.00 98.69 286 THR A C 1
ATOM 2161 O O . THR A 1 286 ? 16.283 -12.572 -10.545 1.00 98.69 286 THR A O 1
ATOM 2164 N N . ILE A 1 287 ? 15.458 -11.609 -8.682 1.00 98.81 287 ILE A N 1
ATOM 2165 C CA . ILE A 1 287 ? 14.279 -12.456 -8.549 1.00 98.81 287 ILE A CA 1
ATOM 2166 C C . ILE A 1 287 ? 13.173 -11.816 -9.395 1.00 98.81 287 ILE A C 1
ATOM 2168 O O . ILE A 1 287 ? 12.796 -10.682 -9.111 1.00 98.81 287 ILE A O 1
ATOM 2172 N N . PRO A 1 288 ? 12.660 -12.510 -10.425 1.00 98.56 288 PRO A N 1
ATOM 2173 C CA . PRO A 1 288 ? 11.631 -11.957 -11.292 1.00 98.56 288 PRO A CA 1
ATOM 2174 C C . PRO A 1 288 ? 10.283 -11.854 -10.564 1.00 98.56 288 PRO A C 1
ATOM 2176 O O . PRO A 1 288 ? 10.013 -12.652 -9.653 1.00 98.56 288 PRO A O 1
ATOM 2179 N N . PRO A 1 289 ? 9.403 -10.937 -11.000 1.00 98.44 289 PRO A N 1
ATOM 2180 C CA . PRO A 1 289 ? 8.067 -10.827 -10.448 1.00 98.44 289 PRO A CA 1
ATOM 2181 C C . PRO A 1 289 ? 7.243 -12.077 -10.741 1.00 98.44 289 PRO A C 1
ATOM 2183 O O . PRO A 1 289 ? 7.380 -12.728 -11.778 1.00 98.44 289 PRO A O 1
ATOM 2186 N N . ALA A 1 290 ? 6.349 -12.408 -9.815 1.00 98.06 290 ALA A N 1
ATOM 2187 C CA . ALA A 1 290 ? 5.439 -13.538 -9.963 1.00 98.06 290 ALA A CA 1
ATOM 2188 C C . ALA A 1 290 ? 4.260 -13.213 -10.893 1.00 98.06 290 ALA A C 1
ATOM 2190 O O . ALA A 1 290 ? 3.662 -14.114 -11.477 1.00 98.06 290 ALA A O 1
ATOM 2191 N N . PHE A 1 291 ? 3.916 -11.930 -11.015 1.00 98.44 291 PHE A N 1
ATOM 2192 C CA . PHE A 1 291 ? 2.907 -11.414 -11.933 1.00 98.44 291 PHE A CA 1
ATOM 2193 C C . PHE A 1 291 ? 3.215 -9.950 -12.256 1.00 98.44 291 PHE A C 1
ATOM 2195 O O . PHE A 1 291 ? 3.882 -9.271 -11.475 1.00 98.44 291 PHE A O 1
ATOM 2202 N N . THR A 1 292 ? 2.722 -9.452 -13.385 1.00 98.38 292 THR A N 1
ATOM 2203 C CA . THR A 1 292 ? 2.930 -8.064 -13.807 1.00 98.38 292 THR A CA 1
ATOM 2204 C C . THR A 1 292 ? 1.615 -7.357 -14.097 1.00 98.38 292 THR A C 1
ATOM 2206 O O . THR A 1 292 ? 0.639 -7.965 -14.538 1.00 98.38 292 THR A O 1
ATOM 2209 N N . PHE A 1 293 ? 1.598 -6.047 -13.870 1.00 98.31 2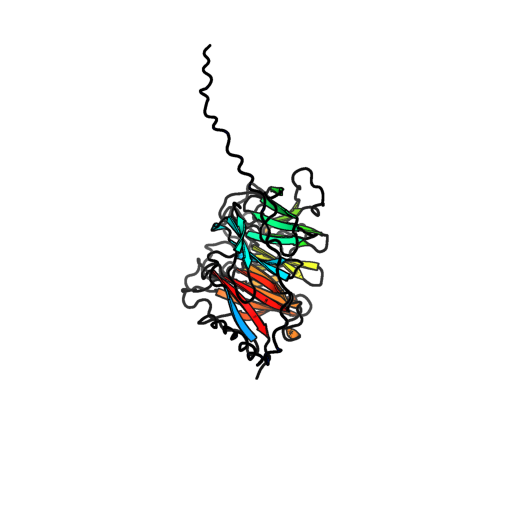93 PHE A N 1
ATOM 2210 C CA . PHE A 1 293 ? 0.512 -5.160 -14.275 1.00 98.31 293 PHE A CA 1
ATOM 2211 C C . PHE A 1 293 ? 0.989 -4.226 -15.394 1.00 98.31 293 PHE A C 1
ATOM 2213 O O . PHE A 1 293 ? 2.198 -4.070 -15.606 1.00 98.31 293 PHE A O 1
ATOM 2220 N N . PRO A 1 294 ? 0.061 -3.584 -16.129 1.00 97.00 294 PRO A N 1
ATOM 2221 C CA . PRO A 1 294 ? 0.426 -2.606 -17.141 1.00 97.00 294 PRO A CA 1
ATOM 2222 C C . PRO A 1 294 ? 1.346 -1.525 -16.571 1.00 97.00 294 PRO A C 1
ATOM 2224 O O . PRO A 1 294 ? 1.111 -1.032 -15.464 1.00 97.00 294 PRO A O 1
ATOM 2227 N N . ALA A 1 295 ? 2.361 -1.150 -17.348 1.00 97.31 295 ALA A N 1
ATOM 2228 C CA . ALA A 1 295 ? 3.297 -0.090 -16.997 1.00 97.31 295 ALA A CA 1
ATOM 2229 C C . ALA A 1 295 ? 2.566 1.186 -16.560 1.00 97.31 295 ALA A C 1
ATOM 2231 O O . ALA A 1 295 ? 1.561 1.580 -17.166 1.00 97.31 295 ALA A O 1
ATOM 2232 N N . HIS A 1 296 ? 3.094 1.829 -15.519 1.00 96.12 296 HIS A N 1
ATOM 2233 C CA . HIS A 1 296 ? 2.586 3.078 -14.946 1.00 96.12 296 HIS A CA 1
ATOM 2234 C C . HIS A 1 296 ? 1.199 2.973 -14.303 1.00 96.12 296 HIS A C 1
ATOM 2236 O O . HIS A 1 296 ? 0.609 3.997 -13.965 1.00 96.12 296 HIS A O 1
ATOM 2242 N N . SER A 1 297 ? 0.631 1.774 -14.135 1.00 96.81 297 SER A N 1
ATOM 2243 C CA . SER A 1 297 ? -0.678 1.614 -13.481 1.00 96.81 297 SER A CA 1
ATOM 2244 C C . SER A 1 297 ? -0.646 1.895 -11.972 1.00 96.81 297 SER A C 1
ATOM 2246 O O . SER A 1 297 ? -1.711 2.087 -11.375 1.00 96.81 297 SER A O 1
ATOM 2248 N N . ALA A 1 298 ? 0.553 2.007 -11.392 1.00 97.81 298 ALA A N 1
ATOM 2249 C CA . ALA A 1 298 ? 0.832 2.454 -10.036 1.00 97.81 298 ALA A CA 1
ATOM 2250 C C . ALA A 1 298 ? 0.069 1.678 -8.943 1.00 97.81 298 ALA A C 1
ATOM 2252 O O . ALA A 1 298 ? -0.881 2.210 -8.355 1.00 97.81 298 ALA A O 1
ATOM 2253 N N . PRO A 1 299 ? 0.420 0.410 -8.666 1.00 98.56 299 PRO A N 1
ATOM 2254 C CA . PRO A 1 299 ? -0.256 -0.365 -7.637 1.00 98.56 299 PRO A CA 1
ATOM 2255 C C . PRO A 1 299 ? 0.125 0.141 -6.235 1.00 98.56 299 PRO A C 1
ATOM 2257 O O . PRO A 1 299 ? 1.305 0.215 -5.894 1.00 98.56 299 PRO A O 1
ATOM 2260 N N . LEU A 1 300 ? -0.864 0.506 -5.410 1.00 98.75 300 LEU A N 1
ATOM 2261 C CA . LEU A 1 300 ? -0.624 1.121 -4.088 1.00 98.75 300 LEU A CA 1
ATOM 2262 C C . LEU A 1 300 ? -1.234 0.376 -2.899 1.00 98.75 300 LEU A C 1
ATOM 2264 O O . LEU A 1 300 ? -0.908 0.709 -1.761 1.00 98.75 300 LEU A O 1
ATOM 2268 N N . GLY A 1 301 ? -2.114 -0.591 -3.142 1.00 98.38 301 GLY A N 1
ATOM 2269 C CA . GLY A 1 301 ? -2.780 -1.357 -2.093 1.00 98.38 301 GLY A CA 1
ATOM 2270 C C . GLY A 1 301 ? -3.044 -2.778 -2.535 1.00 98.38 301 GLY A C 1
ATOM 2271 O O . GLY A 1 301 ? -3.348 -3.020 -3.705 1.00 98.38 301 GLY A O 1
ATOM 2272 N N . ILE A 1 302 ? -2.929 -3.704 -1.589 1.00 98.50 302 ILE A N 1
ATOM 2273 C CA . ILE A 1 302 ? -3.045 -5.141 -1.824 1.00 98.50 302 ILE A CA 1
ATOM 2274 C C . ILE A 1 302 ? -3.767 -5.806 -0.648 1.00 98.50 302 ILE A C 1
ATOM 2276 O O . ILE A 1 302 ? -3.452 -5.555 0.516 1.00 98.50 302 ILE A O 1
ATOM 2280 N N . ALA A 1 303 ? -4.735 -6.673 -0.939 1.00 98.19 303 ALA A N 1
ATOM 2281 C CA . ALA A 1 303 ? -5.388 -7.495 0.076 1.00 98.19 303 ALA A CA 1
ATOM 2282 C C . ALA A 1 303 ? -5.814 -8.849 -0.495 1.00 98.19 303 ALA A C 1
ATOM 2284 O O . ALA A 1 303 ? -6.511 -8.903 -1.509 1.00 98.19 303 ALA A O 1
ATOM 2285 N N . PHE A 1 304 ? -5.438 -9.935 0.181 1.00 97.62 304 PHE A N 1
ATOM 2286 C CA . PHE A 1 304 ? -6.068 -11.232 -0.045 1.00 97.62 304 PHE A CA 1
ATOM 2287 C C . PHE A 1 304 ? -7.482 -11.220 0.527 1.00 97.62 304 PHE A C 1
ATOM 2289 O O . PHE A 1 304 ? -7.722 -10.707 1.625 1.00 97.62 304 PHE A O 1
ATOM 2296 N N . TYR A 1 305 ? -8.427 -11.777 -0.221 1.00 97.38 305 TYR A N 1
ATOM 2297 C CA . TYR A 1 305 ? -9.800 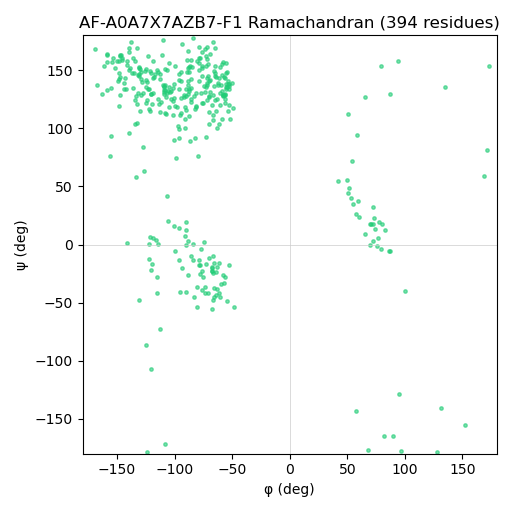-11.891 0.226 1.00 97.38 305 TYR A CA 1
ATOM 2298 C C . TYR A 1 305 ? -10.027 -13.204 0.950 1.00 97.38 305 TYR A C 1
ATOM 2300 O O . TYR A 1 305 ? -10.111 -14.261 0.340 1.00 97.38 305 TYR A O 1
ATOM 2308 N N . GLU A 1 306 ? -10.184 -13.125 2.266 1.00 94.00 306 GLU A N 1
ATOM 2309 C CA . GLU A 1 306 ? -10.408 -14.306 3.105 1.00 94.00 306 GLU A CA 1
ATOM 2310 C C . GLU A 1 306 ? -11.772 -14.303 3.803 1.00 94.00 306 GLU A C 1
ATOM 2312 O O . GLU A 1 306 ? -12.056 -15.206 4.589 1.00 94.00 306 GLU A O 1
ATOM 2317 N N . GLY A 1 307 ? -12.608 -13.298 3.517 1.00 94.44 307 GLY A N 1
ATOM 2318 C CA . GLY A 1 307 ? -13.942 -13.152 4.092 1.00 94.44 307 GLY A CA 1
ATOM 2319 C C . GLY A 1 307 ? -14.962 -14.141 3.525 1.00 94.44 307 GLY A C 1
ATOM 2320 O O . GLY A 1 307 ? -14.733 -14.809 2.515 1.00 94.44 307 GLY A O 1
ATOM 2321 N N . ASP A 1 308 ? -16.121 -14.210 4.184 1.00 95.44 308 ASP A N 1
ATOM 2322 C CA . ASP A 1 308 ? -17.194 -15.143 3.826 1.00 95.44 308 ASP A CA 1
ATOM 2323 C C . ASP A 1 308 ? -18.331 -14.531 3.000 1.00 95.44 308 ASP A C 1
ATOM 2325 O O . ASP A 1 308 ? -19.221 -15.259 2.562 1.00 95.44 308 ASP A O 1
ATOM 2329 N N . GLN A 1 309 ? -18.307 -13.214 2.788 1.00 96.38 309 GLN A N 1
ATOM 2330 C CA . GLN A 1 309 ? -19.419 -12.483 2.186 1.00 96.38 309 GLN A CA 1
ATOM 2331 C C . GLN A 1 309 ? -19.449 -12.596 0.655 1.00 96.38 309 GLN A C 1
ATOM 2333 O O . GLN A 1 309 ? -20.527 -12.651 0.064 1.00 96.38 309 GLN A O 1
ATOM 2338 N N . PHE A 1 310 ? -18.288 -12.607 -0.003 1.00 97.75 310 PHE A N 1
ATOM 2339 C CA . PHE A 1 310 ? -18.208 -12.741 -1.457 1.00 97.75 310 PHE A CA 1
ATOM 2340 C C . PHE A 1 310 ? -18.417 -14.208 -1.863 1.00 97.75 310 PHE A C 1
ATOM 2342 O O . PHE A 1 310 ? -18.242 -15.115 -1.040 1.00 97.75 310 PHE A O 1
ATOM 2349 N N . PRO A 1 311 ? -18.775 -14.471 -3.134 1.00 96.94 311 PRO A N 1
ATOM 2350 C CA . PRO A 1 311 ? -18.918 -15.832 -3.628 1.00 96.94 311 PRO A CA 1
ATOM 2351 C C . PRO A 1 311 ? -17.652 -16.677 -3.386 1.00 96.94 311 PRO A C 1
ATOM 2353 O O . PRO A 1 311 ? -16.545 -16.132 -3.382 1.00 96.94 311 PRO A O 1
ATOM 2356 N N . PRO A 1 312 ? -17.779 -18.004 -3.176 1.00 95.06 312 PRO A N 1
ATOM 2357 C CA . PRO A 1 312 ? -16.652 -18.837 -2.763 1.00 95.06 312 PRO A CA 1
ATOM 2358 C C . PRO A 1 312 ? -15.420 -18.802 -3.665 1.00 95.06 312 PRO A C 1
ATOM 2360 O O . PRO A 1 312 ? -14.319 -18.988 -3.159 1.00 95.06 312 PRO A O 1
ATOM 2363 N N . ASP A 1 313 ? -15.586 -18.533 -4.959 1.00 93.88 313 ASP A N 1
ATOM 2364 C CA . ASP A 1 313 ? -14.476 -18.433 -5.905 1.00 93.88 313 ASP A CA 1
ATOM 2365 C C . ASP A 1 313 ? -13.564 -17.224 -5.644 1.00 93.88 313 ASP A C 1
ATOM 2367 O O . ASP A 1 313 ? -12.426 -17.243 -6.087 1.00 93.88 313 ASP A O 1
ATOM 2371 N N . TYR A 1 314 ? -14.022 -16.193 -4.926 1.00 96.00 314 TYR A N 1
ATOM 2372 C CA . TYR A 1 314 ? -13.209 -15.020 -4.574 1.00 96.00 314 TYR A CA 1
ATOM 2373 C C . TYR A 1 314 ? -12.249 -15.273 -3.405 1.00 96.00 314 TYR A C 1
ATOM 2375 O O . TYR A 1 314 ? -11.382 -14.445 -3.137 1.00 96.00 314 TYR A O 1
ATOM 2383 N N . ARG A 1 315 ? -12.417 -16.366 -2.655 1.00 94.44 315 ARG A N 1
ATOM 2384 C CA . ARG A 1 315 ? -11.620 -16.633 -1.451 1.00 94.44 315 ARG A CA 1
ATOM 2385 C C . ARG A 1 315 ? -10.202 -17.045 -1.824 1.00 94.44 315 ARG A C 1
ATOM 2387 O O . ARG A 1 315 ? -10.016 -17.957 -2.621 1.00 94.44 315 ARG A O 1
ATOM 2394 N N . GLY A 1 316 ? -9.216 -16.418 -1.195 1.00 93.44 316 GLY A N 1
ATOM 2395 C CA . GLY A 1 316 ? -7.798 -16.600 -1.495 1.00 93.44 316 GLY A CA 1
ATOM 2396 C C . GLY A 1 316 ? -7.315 -15.831 -2.726 1.00 93.44 316 GLY A C 1
ATOM 2397 O O . GLY A 1 316 ? -6.114 -15.831 -2.992 1.00 93.44 316 GLY A O 1
ATOM 2398 N N . ASP A 1 317 ? -8.208 -15.147 -3.448 1.00 96.81 317 ASP A N 1
ATOM 2399 C CA . ASP A 1 317 ? -7.811 -14.238 -4.517 1.00 96.81 317 ASP A CA 1
ATOM 2400 C C . ASP A 1 317 ? -7.327 -12.905 -3.965 1.00 96.81 317 ASP A C 1
ATOM 2402 O O . ASP A 1 317 ? -7.615 -12.509 -2.832 1.00 96.81 317 ASP A O 1
ATOM 2406 N N . LEU A 1 318 ? -6.583 -12.194 -4.803 1.00 97.44 318 LEU A N 1
ATOM 2407 C CA . LEU A 1 318 ? -5.919 -10.963 -4.432 1.00 97.44 318 LEU A CA 1
ATOM 2408 C C . LEU A 1 318 ? -6.591 -9.763 -5.095 1.00 97.44 318 LEU A C 1
ATOM 2410 O O . LEU A 1 318 ? -6.792 -9.740 -6.306 1.00 97.44 318 LEU A O 1
ATOM 2414 N N . PHE A 1 319 ? -6.882 -8.727 -4.318 1.00 98.69 319 PHE A N 1
ATOM 2415 C CA . PHE A 1 319 ? -7.321 -7.435 -4.830 1.00 98.69 319 PHE A CA 1
ATOM 2416 C C . PHE A 1 319 ? -6.173 -6.436 -4.821 1.00 98.69 319 PHE A C 1
ATOM 2418 O O . PHE A 1 319 ? -5.460 -6.327 -3.823 1.00 98.69 319 PHE A O 1
ATOM 2425 N N . VAL A 1 320 ? -6.018 -5.694 -5.920 1.00 98.88 320 VAL A N 1
ATOM 2426 C CA . VAL A 1 320 ? -4.956 -4.692 -6.085 1.00 98.88 320 VAL A CA 1
ATOM 2427 C C . VAL A 1 320 ? -5.544 -3.363 -6.547 1.00 98.88 320 VAL A C 1
ATOM 2429 O O . VAL A 1 320 ? -6.295 -3.312 -7.523 1.00 98.88 320 VAL A O 1
ATOM 2432 N N . ALA A 1 321 ? -5.196 -2.282 -5.849 1.00 98.75 321 ALA A N 1
ATOM 2433 C CA . ALA A 1 321 ? -5.568 -0.917 -6.207 1.00 98.75 321 ALA A CA 1
ATOM 2434 C C . ALA A 1 321 ? -4.539 -0.332 -7.175 1.00 98.75 321 ALA A C 1
ATOM 2436 O O . ALA A 1 321 ? -3.413 -0.039 -6.775 1.00 98.75 321 ALA A O 1
ATOM 2437 N N . LEU A 1 322 ? -4.943 -0.138 -8.430 1.00 98.38 322 LEU A N 1
ATOM 2438 C CA . LEU A 1 322 ? -4.162 0.537 -9.462 1.00 98.38 322 LEU A CA 1
ATOM 2439 C C . LEU A 1 322 ? -4.511 2.028 -9.440 1.00 98.38 322 LEU A C 1
ATOM 2441 O O . LEU A 1 322 ? -5.551 2.453 -9.952 1.00 98.38 322 LEU A O 1
ATOM 2445 N N . HIS A 1 323 ? -3.649 2.829 -8.818 1.00 97.69 323 HIS A N 1
ATOM 2446 C CA . HIS A 1 323 ? -3.861 4.261 -8.569 1.00 97.69 323 HIS A CA 1
ATOM 2447 C C . HIS A 1 323 ? -3.867 5.105 -9.843 1.00 97.69 323 HIS A C 1
ATOM 2449 O O . HIS A 1 323 ? -4.454 6.191 -9.886 1.00 97.69 323 HIS A O 1
ATOM 2455 N N . GLY A 1 324 ? -3.238 4.577 -10.889 1.00 94.25 324 GLY A N 1
ATOM 2456 C CA . GLY A 1 324 ? -3.229 5.101 -12.240 1.00 94.25 324 GLY A CA 1
ATOM 2457 C C . GLY A 1 324 ? -2.054 6.009 -12.572 1.00 94.25 324 GLY A C 1
ATOM 2458 O O . GLY A 1 324 ? -1.412 6.606 -11.707 1.00 94.25 324 GLY A O 1
ATOM 2459 N N . SER A 1 325 ? -1.791 6.105 -13.868 1.00 90.94 325 SER A N 1
ATOM 2460 C CA . SER A 1 325 ? -0.569 6.678 -14.421 1.00 90.94 325 SER A CA 1
ATOM 2461 C C . SER A 1 325 ? -0.532 8.197 -14.379 1.00 90.94 325 SER A C 1
ATOM 2463 O O . SER A 1 325 ? -1.552 8.869 -14.517 1.00 90.94 325 SER A O 1
ATOM 2465 N N . TRP A 1 326 ? 0.672 8.747 -14.295 1.00 87.31 326 TRP A N 1
ATOM 2466 C CA . TRP A 1 326 ? 0.959 10.142 -14.647 1.00 87.31 326 TRP A CA 1
ATOM 2467 C C . TRP A 1 326 ? 2.003 10.247 -15.774 1.00 87.31 326 TRP A C 1
ATOM 2469 O O . TRP A 1 326 ? 2.037 11.249 -16.479 1.00 87.31 326 TRP A O 1
ATOM 2479 N N . ASN A 1 327 ? 2.814 9.201 -15.967 1.00 82.06 327 ASN A N 1
ATOM 2480 C CA . ASN A 1 327 ? 3.967 9.152 -16.868 1.00 82.06 327 ASN A CA 1
ATOM 2481 C C . ASN A 1 327 ? 3.701 8.309 -18.131 1.00 82.06 327 ASN A C 1
ATOM 2483 O O . ASN A 1 327 ? 4.520 7.489 -18.534 1.00 82.06 327 ASN A O 1
ATOM 2487 N N . ARG A 1 328 ? 2.510 8.459 -18.719 1.00 88.12 328 ARG A N 1
ATOM 2488 C CA . ARG A 1 328 ? 2.071 7.708 -19.904 1.00 88.12 328 ARG A CA 1
ATOM 2489 C C . ARG A 1 328 ? 1.217 8.594 -20.805 1.00 88.12 328 ARG A C 1
ATOM 2491 O O . ARG A 1 328 ? 0.364 9.317 -20.292 1.00 88.12 328 ARG A O 1
ATOM 2498 N N . SER A 1 329 ? 1.401 8.516 -22.125 1.00 85.38 329 SER A N 1
ATOM 2499 C CA . SER A 1 329 ? 0.663 9.355 -23.091 1.00 85.38 329 SER A CA 1
ATOM 2500 C C . SER A 1 329 ? -0.853 9.128 -23.053 1.00 85.38 329 SER A C 1
ATOM 2502 O O . SER A 1 329 ? -1.634 10.075 -23.088 1.00 85.38 329 SER A O 1
ATOM 2504 N N . THR A 1 330 ? -1.271 7.866 -22.936 1.00 87.38 330 THR A N 1
ATOM 2505 C CA . THR A 1 330 ? -2.663 7.467 -22.711 1.00 87.38 330 THR A CA 1
ATOM 2506 C C . THR A 1 330 ? -2.790 6.965 -21.278 1.00 87.38 330 THR A C 1
ATOM 2508 O O . THR A 1 330 ? -2.212 5.924 -20.959 1.00 87.38 330 THR A O 1
ATOM 2511 N N . PRO A 1 331 ? -3.520 7.651 -20.390 1.00 89.75 331 PRO A N 1
ATOM 2512 C CA . PRO A 1 331 ? -3.576 7.232 -18.997 1.00 89.75 331 PRO A CA 1
ATOM 2513 C C . PRO A 1 331 ? -4.231 5.857 -18.795 1.00 89.75 331 PRO A C 1
ATOM 2515 O O . PRO A 1 331 ? -5.167 5.498 -19.506 1.00 89.75 331 PRO A O 1
ATOM 2518 N N . ILE A 1 332 ? -3.729 5.086 -17.829 1.00 91.06 332 ILE A N 1
ATOM 2519 C CA . ILE A 1 332 ? -4.194 3.732 -17.480 1.00 91.06 332 ILE A CA 1
ATOM 2520 C C . ILE A 1 332 ? -4.215 3.541 -15.956 1.00 91.06 332 ILE A C 1
ATOM 2522 O O . ILE A 1 332 ? -3.632 4.336 -15.223 1.00 91.06 332 ILE A O 1
ATOM 2526 N N . GLY A 1 333 ? -4.874 2.484 -15.478 1.00 92.75 333 GLY A N 1
ATOM 2527 C CA . GLY A 1 333 ? -5.087 2.198 -14.059 1.00 92.75 333 GLY A CA 1
ATOM 2528 C C . GLY A 1 333 ? -6.438 2.743 -13.613 1.00 92.75 333 GLY A C 1
ATOM 2529 O O . GLY A 1 333 ? -7.438 2.438 -14.260 1.00 92.75 333 GLY A O 1
ATOM 2530 N N . TYR A 1 334 ? -6.466 3.515 -12.523 1.00 95.56 334 TYR A N 1
ATOM 2531 C CA . TYR A 1 334 ? -7.684 4.091 -11.931 1.00 95.56 334 TYR A CA 1
ATOM 2532 C C . TYR A 1 334 ? -8.772 3.041 -11.686 1.00 95.56 334 TYR A C 1
ATOM 2534 O O . TYR A 1 334 ? -9.926 3.194 -12.086 1.00 95.56 334 TYR A O 1
ATOM 2542 N N . GLN A 1 335 ? -8.383 1.930 -11.070 1.00 96.88 335 GLN A N 1
ATOM 2543 C CA . GLN A 1 335 ? -9.273 0.795 -10.866 1.00 96.88 335 GLN A CA 1
ATOM 2544 C C . GLN A 1 335 ? -8.788 -0.101 -9.733 1.00 96.88 335 GLN A C 1
ATOM 2546 O O . GLN A 1 335 ? -7.626 -0.052 -9.333 1.00 96.88 335 GLN A O 1
ATOM 2551 N N . VAL A 1 336 ? -9.678 -0.957 -9.247 1.00 98.69 336 VAL A N 1
ATOM 2552 C CA . VAL A 1 336 ? -9.292 -2.133 -8.464 1.00 98.69 336 VAL A CA 1
ATOM 2553 C C . VAL A 1 336 ? -9.425 -3.353 -9.355 1.00 98.69 336 VAL A C 1
ATOM 2555 O O . VAL A 1 336 ? -10.462 -3.540 -9.994 1.00 98.69 336 VAL A O 1
ATOM 2558 N N . VAL A 1 337 ? -8.391 -4.187 -9.380 1.00 98.69 337 VAL A N 1
ATOM 2559 C CA . VAL A 1 337 ? -8.386 -5.465 -10.099 1.00 98.69 337 VAL A CA 1
ATOM 2560 C C . VAL A 1 337 ? -8.438 -6.629 -9.117 1.00 98.69 337 VAL A C 1
ATOM 2562 O O . VAL A 1 337 ? -7.938 -6.533 -7.996 1.00 98.69 337 VAL A O 1
ATOM 2565 N N . ARG A 1 338 ? -9.025 -7.740 -9.558 1.00 98.50 338 ARG A N 1
ATOM 2566 C CA . ARG A 1 338 ? -8.936 -9.059 -8.924 1.00 98.50 338 ARG A CA 1
ATOM 2567 C C . ARG A 1 338 ? -7.892 -9.873 -9.674 1.00 98.50 338 ARG A C 1
ATOM 2569 O O . ARG A 1 338 ? -8.066 -10.137 -10.862 1.00 98.50 338 ARG A O 1
ATOM 2576 N N . VAL A 1 339 ? -6.834 -10.283 -8.994 1.00 98.38 339 VAL A N 1
ATOM 2577 C CA . VAL A 1 339 ? -5.867 -11.267 -9.473 1.00 98.38 339 VAL A CA 1
ATOM 2578 C C . VAL A 1 339 ? -6.329 -12.644 -9.007 1.00 98.38 339 VAL A C 1
ATOM 2580 O O . VAL A 1 339 ? -6.431 -12.904 -7.809 1.00 98.38 339 VAL A O 1
ATOM 2583 N N . HIS A 1 340 ? -6.613 -13.511 -9.974 1.00 96.88 340 HIS A N 1
ATOM 2584 C CA . HIS A 1 340 ? -7.071 -14.881 -9.756 1.00 96.88 340 HIS A CA 1
ATOM 2585 C C . HIS A 1 340 ? -5.882 -15.742 -9.341 1.00 96.88 340 HIS A C 1
ATOM 2587 O O . HIS A 1 340 ? -4.886 -15.827 -10.075 1.00 96.88 340 HIS A O 1
ATOM 2593 N N . TYR A 1 341 ? -5.990 -16.362 -8.171 1.00 90.12 341 TYR A N 1
ATOM 2594 C CA . TYR A 1 341 ? -5.011 -17.277 -7.611 1.00 90.12 341 TYR A CA 1
ATOM 2595 C C . TYR A 1 341 ? -5.426 -18.718 -7.893 1.00 90.12 341 TYR A C 1
ATOM 2597 O O . TYR A 1 341 ? -6.435 -19.215 -7.407 1.00 90.12 341 TYR A O 1
ATOM 2605 N N . GLU A 1 342 ? -4.594 -19.436 -8.639 1.00 86.56 342 GLU A N 1
ATOM 2606 C CA . GLU A 1 342 ? -4.821 -20.846 -8.944 1.00 86.56 342 GLU A CA 1
ATOM 2607 C C . GLU A 1 342 ? -3.602 -21.648 -8.501 1.00 86.56 342 GLU A C 1
ATOM 2609 O O . GLU A 1 342 ? -2.469 -21.371 -8.909 1.00 86.56 342 GLU A O 1
ATOM 2614 N N . ASN A 1 343 ? -3.826 -22.653 -7.650 1.00 83.62 343 ASN A N 1
ATOM 2615 C CA . ASN A 1 343 ? -2.764 -23.484 -7.071 1.00 83.62 343 ASN A CA 1
ATOM 2616 C C . ASN A 1 343 ? -1.663 -22.650 -6.380 1.00 83.62 343 ASN A C 1
ATOM 2618 O O . ASN A 1 343 ? -0.470 -22.925 -6.513 1.00 83.62 343 ASN A O 1
ATOM 2622 N N . GLY A 1 344 ? -2.069 -21.593 -5.669 1.00 82.75 344 GLY A N 1
ATOM 2623 C CA . GLY A 1 344 ? -1.164 -20.711 -4.930 1.00 82.75 344 GLY A CA 1
ATOM 2624 C C . GLY A 1 344 ? -0.309 -19.789 -5.804 1.00 82.75 344 GLY A C 1
ATOM 2625 O O . GLY A 1 344 ? 0.704 -19.290 -5.307 1.00 82.75 344 GLY A O 1
ATOM 2626 N N . GLN A 1 345 ? -0.674 -19.578 -7.073 1.00 90.25 345 GLN A N 1
ATOM 2627 C CA . GLN A 1 345 ? 0.027 -18.689 -8.002 1.00 90.25 345 GLN A CA 1
ATOM 2628 C C . GLN A 1 345 ? -0.946 -17.700 -8.665 1.00 90.25 345 GLN A C 1
ATOM 2630 O O . GLN A 1 345 ? -2.029 -18.122 -9.078 1.00 90.25 345 GLN A O 1
ATOM 2635 N N . PRO A 1 346 ? -0.560 -16.424 -8.837 1.00 95.25 346 PRO A N 1
ATOM 2636 C CA . PRO A 1 346 ? -1.332 -15.471 -9.630 1.00 95.25 346 PRO A CA 1
ATOM 2637 C C . PRO A 1 346 ? -1.312 -15.879 -11.112 1.00 95.25 346 PRO A C 1
ATOM 2639 O O . PRO A 1 346 ? -0.247 -16.136 -11.675 1.00 95.25 346 PRO A O 1
ATOM 2642 N N . ARG A 1 347 ? -2.481 -15.968 -11.759 1.00 94.81 347 ARG A N 1
ATOM 2643 C CA . ARG A 1 347 ? -2.589 -16.427 -13.164 1.00 94.81 347 ARG A CA 1
ATOM 2644 C C . ARG A 1 347 ? -3.088 -15.382 -14.135 1.00 94.81 347 ARG A C 1
ATOM 2646 O O . ARG A 1 347 ? -2.596 -15.295 -15.256 1.00 94.81 347 ARG A O 1
ATOM 2653 N N . ARG A 1 348 ? -4.087 -14.616 -13.724 1.00 95.88 348 ARG A N 1
ATOM 2654 C CA . ARG A 1 348 ? -4.733 -13.602 -14.556 1.00 95.88 348 ARG A CA 1
ATOM 2655 C C . ARG A 1 348 ? -5.327 -12.529 -13.671 1.00 95.88 348 ARG A C 1
ATOM 2657 O O . ARG A 1 348 ? -5.611 -12.782 -12.504 1.00 95.88 348 ARG A O 1
ATOM 2664 N N . MET A 1 349 ? -5.584 -11.366 -14.249 1.00 96.75 349 MET A N 1
ATOM 2665 C CA . MET A 1 349 ? -6.354 -10.318 -13.593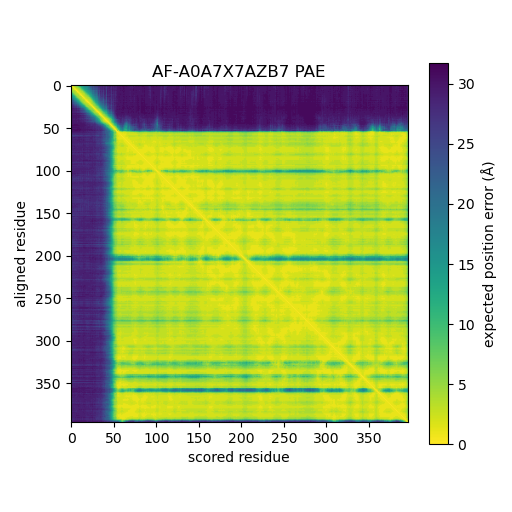 1.00 96.75 349 MET A CA 1
ATOM 2666 C C . MET A 1 349 ? -7.663 -10.064 -14.334 1.00 96.75 349 MET A C 1
ATOM 2668 O O . MET A 1 349 ? -7.744 -10.233 -15.550 1.00 96.75 349 MET A O 1
ATOM 2672 N N . THR A 1 350 ? -8.682 -9.648 -13.596 1.00 97.88 350 THR A N 1
ATOM 2673 C CA . THR A 1 350 ? -9.920 -9.087 -14.136 1.00 97.88 350 THR A CA 1
ATOM 2674 C C . THR A 1 350 ? -10.245 -7.797 -13.412 1.00 97.88 350 THR A C 1
ATOM 2676 O O . THR A 1 350 ? -9.903 -7.621 -12.243 1.00 97.88 350 THR A O 1
ATOM 2679 N N . GLU A 1 351 ? -10.957 -6.914 -14.089 1.00 97.19 351 GLU A N 1
ATOM 2680 C CA . GLU A 1 351 ? -11.475 -5.691 -13.494 1.00 97.19 351 GLU A CA 1
ATOM 2681 C C . GLU A 1 351 ? -12.452 -6.001 -12.343 1.00 97.19 351 GLU A C 1
ATOM 2683 O O . GLU A 1 351 ? -13.207 -6.978 -12.404 1.00 97.19 351 GLU A O 1
ATOM 2688 N N . PHE A 1 352 ? -12.428 -5.190 -11.279 1.00 98.38 352 PHE A N 1
ATOM 2689 C CA . PHE A 1 352 ? -13.341 -5.326 -10.138 1.00 98.38 352 PHE A CA 1
ATOM 2690 C C . PHE A 1 352 ? -14.023 -4.014 -9.743 1.00 98.38 352 PHE A C 1
ATOM 2692 O O . PHE A 1 352 ? -15.234 -4.001 -9.574 1.00 98.38 352 PHE A O 1
ATOM 2699 N N . ILE A 1 353 ? -13.290 -2.907 -9.614 1.00 97.62 353 ILE A N 1
ATOM 2700 C CA . ILE A 1 353 ? -13.891 -1.571 -9.489 1.00 97.62 353 ILE A CA 1
ATOM 2701 C C . ILE A 1 353 ? -13.366 -0.722 -10.634 1.00 97.62 353 ILE A C 1
ATOM 2703 O O . ILE A 1 353 ? -12.170 -0.442 -10.671 1.00 97.62 353 ILE A O 1
ATOM 2707 N N . THR A 1 354 ? -14.239 -0.299 -11.541 1.00 95.56 354 THR A N 1
ATOM 2708 C CA . THR A 1 354 ? -13.880 0.518 -12.713 1.00 95.56 354 THR A CA 1
ATOM 2709 C C . THR A 1 354 ? -14.680 1.814 -12.764 1.00 95.56 354 THR A C 1
ATOM 2711 O O . THR A 1 354 ? -15.449 2.121 -11.852 1.00 95.56 354 THR A O 1
ATOM 2714 N N . GLY A 1 355 ? -14.457 2.625 -13.802 1.00 92.25 355 GLY A N 1
ATOM 2715 C CA . GLY A 1 355 ? -15.137 3.909 -13.979 1.00 92.25 355 GLY A CA 1
ATOM 2716 C C . GLY A 1 355 ? -14.641 5.014 -13.042 1.00 92.25 355 GLY A C 1
ATOM 2717 O O . GLY A 1 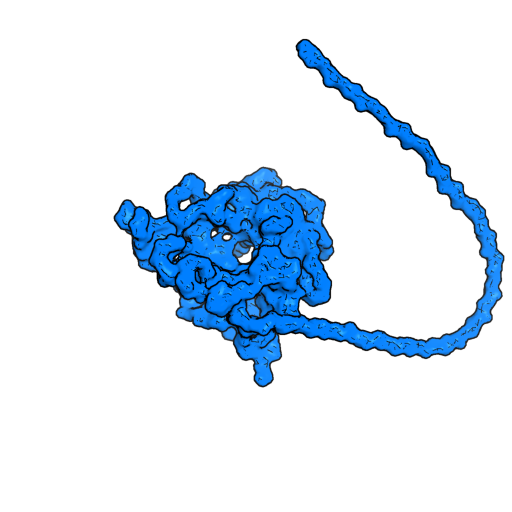355 ? -15.291 6.052 -12.946 1.00 92.25 355 GLY A O 1
ATOM 2718 N N . LEU A 1 356 ? -13.502 4.826 -12.358 1.00 92.69 356 LEU A N 1
ATOM 2719 C CA . LEU A 1 356 ? -12.902 5.836 -11.467 1.00 92.69 356 LEU A CA 1
ATOM 2720 C C . LEU A 1 356 ? -12.136 6.928 -12.243 1.00 92.69 356 LEU A C 1
ATOM 2722 O O . LEU A 1 356 ? -11.903 8.026 -11.731 1.00 92.69 356 LEU A O 1
ATOM 2726 N N . GLY A 1 357 ? -11.794 6.656 -13.505 1.00 84.00 357 GLY A N 1
ATOM 2727 C CA . GLY A 1 357 ? -11.198 7.616 -14.426 1.00 84.00 357 GLY A CA 1
ATOM 2728 C C . GLY A 1 357 ? -11.194 7.129 -15.868 1.00 84.00 357 GLY A C 1
ATOM 2729 O O . GLY A 1 357 ? -10.858 5.981 -16.131 1.00 84.00 357 GLY A O 1
ATOM 2730 N N . GLU A 1 358 ? -11.534 8.021 -16.799 1.00 73.06 358 GLU A N 1
ATOM 2731 C CA . GLU A 1 358 ? -11.493 7.771 -18.245 1.00 73.06 358 GLU A CA 1
ATOM 2732 C C . GLU A 1 358 ? -10.725 8.895 -18.948 1.00 73.06 358 GLU A C 1
ATOM 2734 O O . GLU A 1 358 ? -10.812 10.061 -18.553 1.00 73.06 358 GLU A O 1
ATOM 2739 N N . GLY A 1 359 ? -9.942 8.550 -19.976 1.00 67.44 359 GLY A N 1
ATOM 2740 C CA . GLY A 1 359 ? -9.238 9.528 -20.819 1.00 67.44 359 GLY A CA 1
ATOM 2741 C C . GLY A 1 359 ? -8.283 10.464 -20.065 1.00 67.44 359 GLY A C 1
ATOM 2742 O O . GLY A 1 359 ? -8.071 11.593 -20.494 1.00 67.44 359 GLY A O 1
ATOM 2743 N N . GLY A 1 360 ? -7.748 10.037 -18.916 1.00 68.88 360 GLY A N 1
ATOM 2744 C CA . GLY A 1 360 ? -6.876 10.856 -18.064 1.00 68.88 360 GLY A CA 1
ATOM 2745 C C . GLY A 1 360 ? -7.580 11.738 -17.039 1.00 68.88 360 GLY A C 1
ATOM 2746 O O . GLY A 1 360 ? -6.917 12.315 -16.177 1.00 68.88 360 GLY A O 1
ATOM 2747 N N . ASN A 1 361 ? -8.912 11.806 -17.055 1.00 82.31 361 ASN A N 1
ATOM 2748 C CA . ASN A 1 361 ? -9.676 12.560 -16.070 1.00 82.31 361 ASN A CA 1
ATOM 2749 C C . ASN A 1 361 ? -10.215 11.642 -14.963 1.00 82.31 361 ASN A C 1
ATOM 2751 O O . ASN A 1 361 ? -11.400 11.310 -14.917 1.00 82.31 361 ASN A O 1
ATOM 2755 N N . ALA A 1 362 ? -9.327 11.208 -14.068 1.00 90.31 362 ALA A N 1
ATOM 2756 C CA . ALA A 1 362 ? -9.726 10.448 -12.886 1.00 90.31 362 ALA A CA 1
ATOM 2757 C C . ALA A 1 362 ? -10.481 11.334 -11.889 1.00 90.31 362 ALA A C 1
ATOM 2759 O O . ALA A 1 362 ? -9.961 12.377 -11.500 1.00 90.31 362 ALA A O 1
ATOM 2760 N N . TRP A 1 363 ? -11.664 10.924 -11.441 1.00 92.56 363 TRP A N 1
ATOM 2761 C CA . TRP A 1 363 ? -12.354 11.567 -10.314 1.00 92.56 363 TRP A CA 1
ATOM 2762 C C . TRP A 1 363 ? -12.042 10.860 -8.988 1.00 92.56 363 TRP A C 1
ATOM 2764 O O . TRP A 1 363 ? -12.132 11.490 -7.938 1.00 92.56 363 TRP A O 1
ATOM 2774 N N . ALA A 1 364 ? -11.590 9.603 -9.058 1.00 94.31 364 ALA A N 1
ATOM 2775 C CA . ALA A 1 364 ? -11.066 8.827 -7.943 1.00 94.31 364 ALA A CA 1
ATOM 2776 C C . ALA A 1 364 ? -9.797 8.052 -8.354 1.00 94.31 364 ALA A C 1
ATOM 2778 O O . ALA A 1 364 ? -9.642 7.638 -9.503 1.00 94.31 364 ALA A O 1
ATOM 2779 N N . ARG A 1 365 ? -8.870 7.860 -7.415 1.00 97.12 365 ARG A N 1
ATOM 2780 C CA . ARG A 1 365 ? -7.620 7.108 -7.553 1.00 97.12 365 ARG A CA 1
ATOM 2781 C C . ARG A 1 365 ? -7.464 6.168 -6.350 1.00 97.12 365 ARG A C 1
ATOM 2783 O O . ARG A 1 365 ? -7.154 6.639 -5.256 1.00 97.12 365 ARG A O 1
ATOM 2790 N N . PRO A 1 366 ? -7.695 4.857 -6.520 1.00 98.25 366 PRO A N 1
ATOM 2791 C CA . PRO A 1 366 ? -7.742 3.926 -5.399 1.00 98.25 366 PRO A CA 1
ATOM 2792 C C . PRO A 1 366 ? -6.357 3.734 -4.771 1.00 98.25 366 PRO A C 1
ATOM 2794 O O . PRO A 1 366 ? -5.357 3.671 -5.486 1.00 98.25 366 PRO A O 1
ATOM 2797 N N . VAL A 1 367 ? -6.302 3.633 -3.441 1.00 98.81 367 VAL A N 1
ATOM 2798 C CA . VAL A 1 367 ? -5.053 3.514 -2.678 1.00 98.81 367 VAL A CA 1
ATOM 2799 C C . VAL A 1 367 ? -5.047 2.278 -1.784 1.00 98.81 367 VAL A C 1
ATOM 2801 O O . VAL A 1 367 ? -4.505 1.258 -2.176 1.00 98.81 367 VAL A O 1
ATOM 2804 N N . GLY A 1 368 ? -5.577 2.371 -0.563 1.00 98.62 368 GLY A N 1
ATOM 2805 C CA . GLY A 1 368 ? -5.530 1.306 0.433 1.00 98.62 368 GLY A CA 1
ATOM 2806 C C . GLY A 1 368 ? -6.722 0.372 0.289 1.00 98.62 368 GLY A C 1
ATOM 2807 O O . GLY A 1 368 ? -7.839 0.836 0.057 1.00 98.62 368 GLY A O 1
ATOM 2808 N N . ILE A 1 369 ? -6.488 -0.929 0.463 1.00 98.69 369 ILE A N 1
ATOM 2809 C CA . ILE A 1 369 ? -7.526 -1.963 0.449 1.00 98.69 369 ILE A CA 1
ATOM 2810 C C . ILE A 1 369 ? -7.493 -2.720 1.777 1.00 98.69 369 ILE A C 1
ATOM 2812 O O . ILE A 1 369 ? -6.430 -3.132 2.238 1.00 98.69 369 ILE A O 1
ATOM 2816 N N . VAL A 1 370 ? -8.660 -2.932 2.385 1.00 98.56 370 VAL A N 1
ATOM 2817 C CA . VAL A 1 370 ? -8.802 -3.796 3.564 1.00 98.56 370 VAL A CA 1
ATOM 2818 C C . VAL A 1 370 ? -10.121 -4.565 3.510 1.00 98.56 370 VAL A C 1
ATOM 2820 O O . VAL A 1 370 ? -11.140 -4.036 3.067 1.00 98.56 370 VAL A O 1
ATOM 2823 N N . VAL A 1 371 ? -10.114 -5.819 3.960 1.00 98.38 371 VAL A N 1
ATOM 2824 C CA . VAL A 1 371 ? -11.343 -6.597 4.173 1.00 98.38 371 VAL A CA 1
ATOM 2825 C C . VAL A 1 371 ? -11.876 -6.275 5.568 1.00 98.38 371 VAL A C 1
ATOM 2827 O O . VAL A 1 371 ? -11.143 -6.367 6.553 1.00 98.38 371 VAL A O 1
ATOM 2830 N N . GLY A 1 372 ? -13.134 -5.851 5.646 1.00 97.19 372 GLY A N 1
ATOM 2831 C CA . GLY A 1 372 ? -13.804 -5.540 6.901 1.00 97.19 372 GLY A CA 1
ATOM 2832 C C . GLY A 1 372 ? -14.244 -6.779 7.680 1.00 97.19 372 GLY A C 1
ATOM 2833 O O . GLY A 1 372 ? -14.310 -7.877 7.124 1.00 97.19 372 GLY A O 1
ATOM 2834 N N . PRO A 1 373 ? -14.592 -6.612 8.969 1.00 96.44 373 PRO A N 1
ATOM 2835 C CA . PRO A 1 373 ? -15.050 -7.710 9.825 1.00 96.44 373 PRO A CA 1
ATOM 2836 C C . PRO A 1 373 ? -16.362 -8.349 9.341 1.00 96.44 373 PRO A C 1
ATOM 2838 O O . PRO A 1 373 ? -16.676 -9.477 9.700 1.00 96.44 373 PRO A O 1
ATOM 2841 N N . ASP A 1 374 ? -17.120 -7.642 8.508 1.00 95.56 374 ASP A N 1
ATOM 2842 C CA . ASP A 1 374 ? -18.346 -8.108 7.861 1.00 95.56 374 ASP A CA 1
ATOM 2843 C C . ASP A 1 374 ? -18.097 -8.825 6.516 1.00 95.56 374 ASP A C 1
ATOM 2845 O O . ASP A 1 374 ? -19.046 -9.157 5.800 1.00 95.56 374 ASP A O 1
ATOM 2849 N N . GLY A 1 375 ? -16.830 -8.999 6.130 1.00 97.31 375 GLY A N 1
ATOM 2850 C CA . GLY A 1 375 ? -16.416 -9.579 4.856 1.00 97.31 375 GLY A CA 1
ATOM 2851 C C . GLY A 1 375 ? -16.544 -8.647 3.646 1.00 97.31 375 GLY A C 1
ATOM 2852 O O . GLY A 1 375 ? -16.306 -9.110 2.530 1.00 97.31 375 GLY A O 1
ATOM 2853 N N . SER A 1 376 ? -16.901 -7.369 3.825 1.00 98.00 376 SER A N 1
ATOM 2854 C CA . SER A 1 376 ? -16.906 -6.382 2.735 1.00 98.00 376 SER A CA 1
ATOM 2855 C C . SER A 1 376 ? -15.484 -5.928 2.393 1.00 98.00 376 SER A C 1
ATOM 2857 O O . SER A 1 376 ? -14.608 -5.899 3.256 1.00 98.00 376 SER A O 1
ATOM 2859 N N . LEU A 1 377 ? -15.256 -5.496 1.153 1.00 98.56 377 LEU A N 1
ATOM 2860 C CA . LEU A 1 377 ? -13.997 -4.861 0.751 1.00 98.56 377 LEU A CA 1
ATOM 2861 C C . LEU A 1 377 ? -14.103 -3.340 0.908 1.00 98.56 377 LEU A C 1
ATOM 2863 O O . LEU A 1 377 ? -15.036 -2.735 0.383 1.00 98.56 377 LEU A O 1
ATOM 2867 N N . PHE A 1 378 ? -13.147 -2.714 1.587 1.00 98.75 378 PHE A N 1
ATOM 2868 C CA . PHE A 1 378 ? -13.051 -1.261 1.717 1.00 98.75 378 PHE A CA 1
ATOM 2869 C C . PHE A 1 378 ? -11.868 -0.740 0.911 1.00 98.75 378 PHE A C 1
ATOM 2871 O O . PHE A 1 378 ? -10.780 -1.313 0.970 1.00 98.75 378 PHE A O 1
ATOM 2878 N N . VAL A 1 379 ? -12.086 0.349 0.173 1.00 98.81 379 VAL A N 1
ATOM 2879 C CA . VAL A 1 379 ? -11.087 0.949 -0.719 1.00 98.81 379 VAL A CA 1
ATOM 2880 C C . VAL A 1 379 ? -11.067 2.456 -0.517 1.00 98.81 379 VAL A C 1
ATOM 2882 O O . VAL A 1 379 ? -12.102 3.106 -0.641 1.00 98.81 379 VAL A O 1
ATOM 2885 N N . SER A 1 380 ? -9.906 3.025 -0.210 1.00 98.81 380 SER A N 1
ATOM 2886 C CA . SER A 1 380 ? -9.736 4.478 -0.127 1.00 98.81 380 SER A CA 1
ATOM 2887 C C . SER A 1 380 ? -9.375 5.086 -1.479 1.00 98.81 380 SER A C 1
ATOM 2889 O O . SER A 1 380 ? -8.758 4.433 -2.319 1.00 98.81 380 SER A O 1
ATOM 2891 N N . ASP A 1 381 ? -9.728 6.353 -1.672 1.00 97.31 381 ASP A N 1
ATOM 2892 C CA . ASP A 1 381 ? -9.371 7.168 -2.828 1.00 97.31 381 ASP A CA 1
ATOM 2893 C C . ASP A 1 381 ? -8.802 8.513 -2.360 1.00 97.31 381 ASP A C 1
ATOM 2895 O O . ASP A 1 381 ? -9.512 9.336 -1.777 1.00 97.31 381 ASP A O 1
ATOM 2899 N N . ASP A 1 382 ? -7.522 8.761 -2.639 1.00 97.56 382 ASP A N 1
ATOM 2900 C CA . ASP A 1 382 ? -6.857 9.979 -2.171 1.00 97.56 382 ASP A CA 1
ATOM 2901 C C . ASP A 1 382 ? -7.228 11.234 -2.972 1.00 97.56 382 ASP A C 1
ATOM 2903 O O . ASP A 1 382 ? -7.120 12.342 -2.436 1.00 97.56 382 ASP A O 1
ATOM 2907 N N . LYS A 1 383 ? -7.683 11.086 -4.221 1.00 95.75 383 LYS A N 1
ATOM 2908 C CA . LYS A 1 383 ? -7.993 12.210 -5.107 1.00 95.75 383 LYS A CA 1
ATOM 2909 C C . LYS A 1 383 ? -9.359 12.800 -4.797 1.00 95.75 383 LYS A C 1
ATOM 2911 O O . LYS A 1 383 ? -9.461 14.009 -4.599 1.00 95.75 383 LYS A O 1
ATOM 2916 N N . GLY A 1 384 ? -10.390 11.963 -4.786 1.00 94.81 384 GLY A N 1
ATOM 2917 C CA . GLY A 1 384 ? -11.754 12.380 -4.478 1.00 94.81 384 GLY A CA 1
ATOM 2918 C C . GLY A 1 384 ? -12.042 12.421 -2.978 1.00 94.81 384 GLY A C 1
ATOM 2919 O O . GLY A 1 384 ? -13.028 13.020 -2.569 1.00 94.81 384 GLY A O 1
ATOM 2920 N N . GLY A 1 385 ? -11.167 11.840 -2.151 1.00 96.69 385 GLY A N 1
ATOM 2921 C CA . GLY A 1 385 ? -11.324 11.809 -0.699 1.00 96.69 385 GLY A CA 1
ATOM 2922 C C . GLY A 1 385 ? -12.341 10.780 -0.213 1.00 96.69 385 GLY A C 1
ATOM 2923 O O . GLY A 1 385 ? -12.839 10.890 0.913 1.00 96.69 385 GLY A O 1
ATOM 2924 N N . HIS A 1 386 ? -12.652 9.797 -1.060 1.00 96.81 386 HIS A N 1
ATOM 2925 C CA . HIS A 1 386 ? -13.645 8.778 -0.774 1.00 96.81 386 HIS A CA 1
ATOM 2926 C C . HIS A 1 386 ? -13.072 7.608 0.028 1.00 96.81 386 HIS A C 1
ATOM 2928 O O . HIS A 1 386 ? -11.900 7.244 -0.085 1.00 96.81 386 HIS A O 1
ATOM 2934 N N . ILE A 1 387 ? -13.944 6.953 0.787 1.00 98.31 387 ILE A N 1
ATOM 2935 C CA . ILE A 1 387 ? -13.797 5.544 1.144 1.00 98.31 387 ILE A CA 1
ATOM 2936 C C . ILE A 1 387 ? -15.018 4.817 0.597 1.00 98.31 387 ILE A C 1
ATOM 2938 O O . ILE A 1 387 ? -16.151 5.137 0.956 1.00 98.31 387 ILE A O 1
ATOM 2942 N N . PHE A 1 388 ? -14.782 3.836 -0.264 1.00 97.81 388 PHE A N 1
ATOM 2943 C CA . PHE A 1 388 ? -15.806 2.955 -0.803 1.00 97.81 388 PHE A CA 1
ATOM 2944 C C . PHE A 1 388 ? -15.899 1.675 0.020 1.00 97.81 388 PHE A C 1
ATOM 2946 O O . PHE A 1 388 ? -14.891 1.178 0.526 1.00 97.81 388 PHE A O 1
ATOM 2953 N N . ARG A 1 389 ? -17.101 1.109 0.091 1.00 97.94 389 ARG A N 1
ATOM 2954 C CA . ARG A 1 389 ? -17.362 -0.248 0.572 1.00 97.94 389 ARG A CA 1
ATOM 2955 C C . ARG A 1 389 ? -18.019 -1.042 -0.546 1.00 97.94 389 ARG A C 1
ATOM 2957 O O . ARG A 1 389 ? -18.990 -0.588 -1.147 1.00 97.94 389 ARG A O 1
ATOM 2964 N N . VAL A 1 390 ? -17.488 -2.225 -0.825 1.00 98.00 390 VAL A N 1
ATOM 2965 C CA . VAL A 1 390 ? -18.016 -3.160 -1.816 1.00 98.00 390 VAL A CA 1
ATOM 2966 C C . VAL A 1 390 ? -18.500 -4.410 -1.105 1.00 98.00 390 VAL A C 1
ATOM 2968 O O . VAL A 1 390 ? -17.742 -5.044 -0.369 1.00 98.00 390 VAL A O 1
ATOM 2971 N N . ARG A 1 391 ? -19.763 -4.762 -1.348 1.00 96.88 391 ARG A N 1
ATOM 2972 C CA . ARG A 1 391 ? -20.422 -5.925 -0.757 1.00 96.88 391 ARG A CA 1
ATOM 2973 C C . ARG A 1 391 ? -21.121 -6.778 -1.800 1.00 96.88 391 ARG A C 1
ATOM 2975 O O . ARG A 1 391 ? -21.649 -6.247 -2.778 1.00 96.88 391 ARG A O 1
ATOM 2982 N N . TYR A 1 392 ? -21.152 -8.085 -1.582 1.00 96.94 392 TYR A N 1
ATOM 2983 C CA . TYR A 1 392 ? -21.963 -8.988 -2.393 1.00 96.94 392 TYR A CA 1
ATOM 2984 C C . TYR A 1 392 ? -23.412 -8.966 -1.891 1.00 96.94 392 TYR A C 1
ATOM 2986 O O . TYR A 1 392 ? -23.670 -9.079 -0.695 1.00 96.94 392 TYR A O 1
ATOM 2994 N N . VAL A 1 393 ? -24.363 -8.781 -2.803 1.00 95.12 393 VAL A N 1
ATOM 2995 C CA . VAL A 1 393 ? -25.802 -8.665 -2.509 1.00 95.12 393 VAL A CA 1
ATOM 2996 C C . VAL A 1 393 ? -26.642 -9.729 -3.222 1.00 95.12 393 VAL A C 1
ATOM 2998 O O . VAL A 1 393 ? -27.867 -9.686 -3.146 1.00 95.12 393 VAL A O 1
ATOM 3001 N N . GLY A 1 394 ? -25.997 -10.690 -3.892 1.00 87.62 394 GLY A N 1
ATOM 3002 C CA . GLY A 1 394 ? -26.673 -11.680 -4.729 1.00 87.62 394 GLY A CA 1
ATOM 3003 C C . GLY A 1 394 ? -27.057 -11.122 -6.101 1.00 87.62 394 GLY A C 1
ATOM 3004 O O . GLY A 1 394 ? -27.223 -9.917 -6.289 1.00 87.62 394 GLY A O 1
ATOM 3005 N N . GLY A 1 395 ? -27.157 -12.003 -7.095 1.00 72.44 395 GLY A N 1
ATOM 3006 C CA . GLY A 1 395 ? -27.711 -11.652 -8.399 1.00 72.44 395 GLY A CA 1
ATOM 3007 C C . GLY A 1 395 ? -29.215 -11.890 -8.397 1.00 72.44 395 GLY A C 1
ATOM 3008 O O . GLY A 1 395 ? -29.630 -13.040 -8.272 1.00 72.44 395 GLY A O 1
ATOM 3009 N N . SER A 1 396 ? -30.014 -10.834 -8.542 1.00 46.66 396 SER A N 1
ATOM 3010 C CA . SER A 1 396 ? -31.350 -10.971 -9.127 1.00 46.66 396 SER A CA 1
ATOM 3011 C C . SER A 1 396 ? -31.266 -11.141 -10.640 1.00 46.66 396 SER A C 1
ATOM 3013 O O . SER A 1 396 ? -30.294 -10.636 -11.268 1.00 46.66 396 SER A O 1
#